Protein AF-0000000084935869 (afdb_homodimer)

Sequence (408 aa):
MQPVFFALMSRMQNVHRWGKSNPTRAENVAEHSFQVAMFAHCLGLIRNEVFTDAPKVDQNHLAVVAMFHDAAEVVTEDVNSGIKYGDPRMLELCREMESIASHMLIGTLPKNLQSHYAPLILHGEDKETARFVKAADLLSAYTKALVELRAGNKEFEGTERKVMAALQPYRDEMPEVEWFLTHLVPAFQMTIDDLVEAAFAQPQMQPVFFALMSRMQNVHRWGKSNPTRAENVAEHSFQVAMFAHCLGLIRNEVFTDAPKVDQNHLAVVAMFHDAAEVVTEDVNSGIKYGDPRMLELCREMESIASHMLIGTLPKNLQSHYAPLILHGEDKETARFVKAADLLSAYTKALVELRAGNKEFEGTERKVMAALQPYRDEMPEVEWFLTHLVPAFQMTIDDLVEAAFAQPQ

Nearest PDB structures (foldseek):
  2paq-assembly1_B  TM=9.629E-01  e=4.812E-14  Escherichia coli K-12
  2paq-assembly1_A  TM=9.561E-01  e=4.042E-13  Escherichia coli K-12
  2pau-assembly1_A  TM=9.543E-01  e=1.751E-12  Escherichia coli K-12
  2par-assembly1_B  TM=9.494E-01  e=2.557E-12  Escherichia coli K-12
  2par-assembly1_A  TM=9.602E-01  e=4.957E-12  Escherichia coli K-12

Radius of gyration: 20.55 Å; Cα contacts (8 Å, |Δi|>4): 570; chains: 2; bounding box: 58×53×54 Å

Secondary structure (DSSP, 8-state):
----HHHHHGGGGG-EE-TTS--SS-EEHHHHHHHHHHHHHHHHHHHHHT-TTSPP--HHHHHHHHHTTTTTHHHH-PPPHHHHTT-HHHHHHHHHHHHHHHHHHHHTS-HHHHHHHHHHHTT-S-HHHHHHHHHHHHHHHHHHHHHHHHTT-GGGHHHHHHHHHHHHHHHHH-HHHHHHHHHTGGGGGS-HHHHHHHHHSS--/----HHHHHGGGGG-EE-TTS--SS-EEHHHHHHHHHHHHHHHHHHHHHT-TTSPP--HHHHHHHHHTTTTTHHHH-PPPHHHHTT-HHHHHHHHHHHHHHHHHHHHTS-HHHHHHHHHHHTT-S-HHHHHHHHHHHHHHHHHHHHHHHHTT-GGGHHHHHHHHHHHHHHHHH-HHHHHHHHHTGGGGGS-HHHHHHHHHHS--

Solvent-accessible surface area (backbone atoms only — not comparable to full-atom values): 21095 Å² total; per-residue (Å²): 132,80,27,36,38,67,37,49,56,62,44,19,64,73,33,58,49,62,77,87,56,69,57,92,64,86,42,25,48,30,46,50,25,37,50,16,13,53,40,13,25,47,41,25,46,37,33,48,65,70,43,61,90,46,85,69,63,63,24,42,53,34,18,51,36,23,53,27,65,62,56,33,30,59,74,72,41,73,75,55,62,66,63,38,70,67,35,72,68,49,32,51,52,51,52,51,51,42,50,52,36,29,54,36,46,41,63,18,38,53,78,88,50,27,79,73,45,41,42,37,50,65,64,61,53,55,69,65,56,48,50,46,33,51,52,17,45,41,50,46,52,34,50,51,24,44,42,36,42,71,72,66,38,69,69,28,54,62,53,34,52,51,38,49,59,67,39,43,65,46,40,74,73,30,66,41,50,40,49,42,54,69,54,42,48,66,36,45,69,50,50,72,69,55,48,52,50,56,36,66,64,44,85,130,133,81,26,36,36,68,38,50,56,62,45,19,64,74,32,58,50,60,77,88,56,68,57,92,63,85,43,26,46,30,44,49,26,36,50,16,13,53,42,14,23,46,41,25,45,38,33,47,66,70,44,61,91,48,84,72,62,62,22,41,54,35,18,51,37,23,52,28,63,62,56,33,29,56,73,74,40,72,75,55,63,68,62,38,69,67,34,72,67,48,32,52,51,52,51,51,51,41,50,53,37,30,54,36,46,42,62,18,36,54,78,87,48,27,80,72,45,40,43,35,51,64,65,64,54,56,69,66,57,48,50,46,33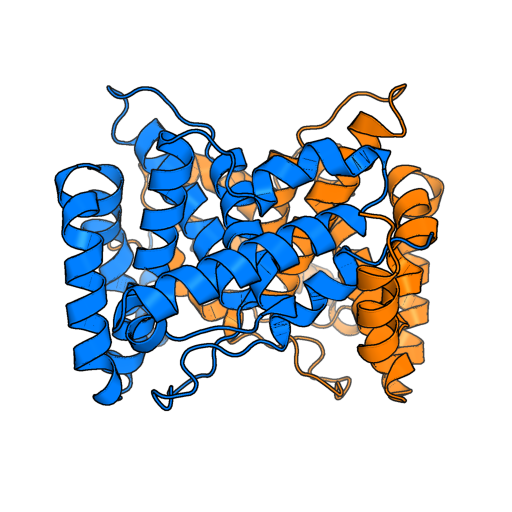,51,49,16,46,41,49,47,53,36,51,51,24,45,40,33,43,71,73,64,39,68,69,27,53,63,53,34,54,54,38,50,59,67,39,43,64,46,40,75,72,31,66,41,50,39,48,42,54,68,55,41,48,67,36,43,68,50,51,72,67,53,48,50,50,54,36,66,63,44,84,128

Structure (mmCIF, N/CA/C/O backbone):
data_AF-0000000084935869-model_v1
#
loop_
_entity.id
_entity.type
_entity.pdbx_description
1 polymer 'Metal dependent phosphohydrolase'
#
loop_
_atom_site.group_PDB
_atom_site.id
_atom_site.type_symbol
_atom_site.label_atom_id
_atom_site.label_alt_id
_atom_site.label_comp_id
_atom_site.label_asym_id
_atom_site.label_entity_id
_atom_site.label_seq_id
_atom_site.pdbx_PDB_ins_code
_atom_site.Cartn_x
_atom_site.Cartn_y
_atom_site.Cartn_z
_atom_site.occupancy
_atom_site.B_iso_or_equiv
_atom_site.auth_seq_id
_atom_site.auth_comp_id
_atom_site.auth_asym_id
_atom_site.auth_atom_id
_atom_site.pdbx_PDB_model_num
ATOM 1 N N . MET A 1 1 ? -15.07 -23.688 -3.428 1 61.09 1 MET A N 1
ATOM 2 C CA . MET A 1 1 ? -15.258 -22.469 -4.207 1 61.09 1 MET A CA 1
ATOM 3 C C . MET A 1 1 ? -13.938 -21.719 -4.387 1 61.09 1 MET A C 1
ATOM 5 O O . MET A 1 1 ? -13.055 -21.812 -3.535 1 61.09 1 MET A O 1
ATOM 9 N N . GLN A 1 2 ? -13.82 -21.094 -5.531 1 79.94 2 GLN A N 1
ATOM 10 C CA . GLN A 1 2 ? -12.562 -20.469 -5.91 1 79.94 2 GLN A CA 1
ATOM 11 C C . GLN A 1 2 ? -12.383 -19.125 -5.207 1 79.94 2 GLN A C 1
ATOM 13 O O . GLN A 1 2 ? -13.242 -18.234 -5.309 1 79.94 2 GLN A O 1
ATOM 18 N N . PRO A 1 3 ? -11.375 -19.062 -4.414 1 92.38 3 PRO A N 1
ATOM 19 C CA . PRO A 1 3 ? -11.102 -17.781 -3.773 1 92.38 3 PRO A CA 1
ATOM 20 C C . PRO A 1 3 ? -10.773 -16.672 -4.777 1 92.38 3 PRO A C 1
ATOM 22 O O . PRO A 1 3 ? -9.891 -16.859 -5.625 1 92.38 3 PRO A O 1
ATOM 25 N N . VAL A 1 4 ? -11.531 -15.555 -4.648 1 94.81 4 VAL A N 1
ATOM 26 C CA . VAL A 1 4 ? -11.336 -14.508 -5.648 1 94.81 4 VAL A CA 1
ATOM 27 C C . VAL A 1 4 ? -10.953 -13.203 -4.957 1 94.81 4 VAL A C 1
ATOM 29 O O . VAL A 1 4 ? -10.891 -12.148 -5.598 1 94.81 4 VAL A O 1
ATOM 32 N N . PHE A 1 5 ? -10.68 -13.18 -3.707 1 96.44 5 PHE A N 1
ATOM 33 C CA . PHE A 1 5 ? -10.469 -11.992 -2.895 1 96.44 5 PHE A CA 1
ATOM 34 C C . PHE A 1 5 ? -9.344 -11.141 -3.471 1 96.44 5 PHE A C 1
ATOM 36 O O . PHE A 1 5 ? -9.539 -9.953 -3.752 1 96.44 5 PHE A O 1
ATOM 43 N N . PHE A 1 6 ? -8.227 -11.664 -3.705 1 96.81 6 PHE A N 1
ATOM 44 C CA . PHE A 1 6 ? -7.055 -10.875 -4.074 1 96.81 6 PHE A CA 1
ATOM 45 C C . PHE A 1 6 ? -7.152 -10.398 -5.52 1 96.81 6 PHE A C 1
ATOM 47 O O . PHE A 1 6 ? -6.605 -9.352 -5.871 1 96.81 6 PHE A O 1
ATOM 54 N N . ALA A 1 7 ? -7.828 -11.141 -6.352 1 95.75 7 ALA A N 1
ATOM 55 C CA . ALA A 1 7 ? -8.133 -10.641 -7.691 1 95.75 7 ALA A CA 1
ATOM 56 C C . ALA A 1 7 ? -9.047 -9.422 -7.629 1 95.75 7 ALA A C 1
ATOM 58 O O . ALA A 1 7 ? -8.859 -8.453 -8.367 1 95.75 7 ALA A O 1
ATOM 59 N N . LEU A 1 8 ? -10.055 -9.492 -6.758 1 94.94 8 LEU A N 1
ATOM 60 C CA . LEU A 1 8 ? -10.93 -8.352 -6.555 1 94.94 8 LEU A CA 1
ATOM 61 C C . LEU A 1 8 ? -10.156 -7.156 -6.008 1 94.94 8 LEU A C 1
ATOM 63 O O . LEU A 1 8 ? -10.312 -6.031 -6.484 1 94.94 8 LEU A O 1
ATOM 67 N N . MET A 1 9 ? -9.266 -7.43 -5.023 1 96.25 9 MET A N 1
ATOM 68 C CA . MET A 1 9 ? -8.477 -6.355 -4.422 1 96.25 9 MET A CA 1
ATOM 69 C C . MET A 1 9 ? -7.582 -5.688 -5.461 1 96.25 9 MET A C 1
ATOM 71 O O . MET A 1 9 ? -7.336 -4.484 -5.387 1 96.25 9 MET A O 1
ATOM 75 N N . SER A 1 10 ? -7.129 -6.453 -6.406 1 95 10 SER A N 1
ATOM 76 C CA . SER A 1 10 ? -6.273 -5.895 -7.449 1 95 10 SER A CA 1
ATOM 77 C C . SER A 1 10 ? -7.02 -4.852 -8.273 1 95 10 SER A C 1
ATOM 79 O O . SER A 1 10 ? -6.398 -4.016 -8.938 1 95 10 SER A O 1
ATOM 81 N N . ARG A 1 11 ? -8.328 -4.84 -8.195 1 94.31 11 ARG A N 1
ATOM 82 C CA . ARG A 1 11 ? -9.141 -3.902 -8.969 1 94.31 11 ARG A CA 1
ATOM 83 C C . ARG A 1 11 ? -9.273 -2.568 -8.25 1 94.31 11 ARG A C 1
ATOM 85 O O . ARG A 1 11 ? -9.789 -1.601 -8.805 1 94.31 11 ARG A O 1
ATOM 92 N N . MET A 1 12 ? -8.711 -2.465 -7.047 1 95.19 12 MET A N 1
ATOM 93 C CA . MET A 1 12 ? -8.68 -1.186 -6.344 1 95.19 12 MET A CA 1
ATOM 94 C C . MET A 1 12 ? -7.984 -0.122 -7.188 1 95.19 12 MET A C 1
ATOM 96 O O . MET A 1 12 ? -8.297 1.064 -7.082 1 95.19 12 MET A O 1
ATOM 100 N N . GLN A 1 13 ? -7.098 -0.525 -8.055 1 95 13 GLN A N 1
ATOM 101 C CA . GLN A 1 13 ? -6.367 0.385 -8.93 1 95 13 GLN A CA 1
ATOM 102 C C . GLN A 1 13 ? -7.289 1.009 -9.969 1 95 13 GLN A C 1
ATOM 104 O O . GLN A 1 13 ? -6.945 2.018 -10.586 1 95 13 GLN A O 1
ATOM 109 N N . ASN A 1 14 ? -8.484 0.483 -10.156 1 93.88 14 ASN A N 1
ATOM 110 C CA . ASN A 1 14 ? -9.438 0.984 -11.141 1 93.88 14 ASN A CA 1
ATOM 111 C C . ASN A 1 14 ? -10.5 1.864 -10.492 1 93.88 14 ASN A C 1
ATOM 113 O O . ASN A 1 14 ? -11.344 2.443 -11.18 1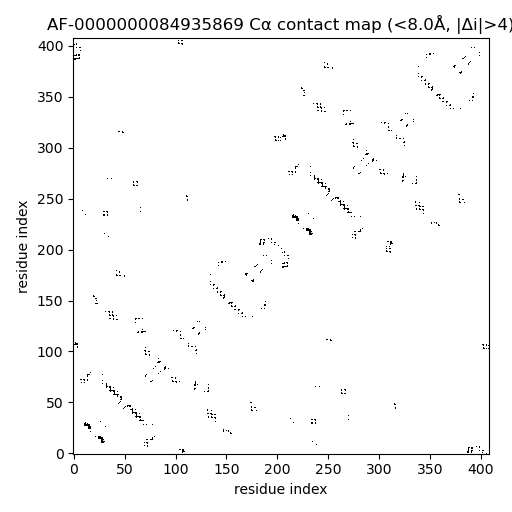 93.88 14 ASN A O 1
ATOM 117 N N . VAL A 1 15 ? -10.492 1.938 -9.156 1 94.81 15 VAL A N 1
ATOM 118 C CA . VAL A 1 15 ? -11.438 2.777 -8.43 1 94.81 15 VAL A CA 1
ATOM 119 C C . VAL A 1 15 ? -10.836 4.168 -8.219 1 94.81 15 VAL A C 1
ATOM 121 O O . VAL A 1 15 ? -10.055 4.379 -7.289 1 94.81 15 VAL A O 1
ATOM 124 N N . HIS A 1 16 ? -11.32 5.121 -9 1 93.81 16 HIS A N 1
ATOM 125 C CA . HIS A 1 16 ? -10.75 6.461 -8.984 1 93.81 16 HIS A CA 1
ATOM 126 C C . HIS A 1 16 ? -11.367 7.312 -7.883 1 93.81 16 HIS A C 1
ATOM 128 O O . HIS A 1 16 ? -12.562 7.199 -7.602 1 93.81 16 HIS A O 1
ATOM 134 N N . ARG A 1 17 ? -10.578 8.117 -7.273 1 94 17 ARG A N 1
ATOM 135 C CA . ARG A 1 17 ? -10.984 9.055 -6.227 1 94 17 ARG A CA 1
ATOM 136 C C . ARG A 1 17 ? -11.031 10.484 -6.754 1 94 17 ARG A C 1
ATOM 138 O O . ARG A 1 17 ? -10.375 10.805 -7.746 1 94 17 ARG A O 1
ATOM 145 N N . TRP A 1 18 ? -11.828 11.312 -6.141 1 91.38 18 TRP A N 1
ATOM 146 C CA . TRP A 1 18 ? -11.914 12.742 -6.41 1 91.38 18 TRP A CA 1
ATOM 147 C C . TRP A 1 18 ? -12.531 13 -7.781 1 91.38 18 TRP A C 1
ATOM 149 O O . TRP A 1 18 ? -12.18 13.977 -8.453 1 91.38 18 TRP A O 1
ATOM 159 N N . GLY A 1 19 ? -13.289 12.141 -8.367 1 83.88 19 GLY A N 1
ATOM 160 C CA . GLY A 1 19 ? -13.828 12.25 -9.719 1 83.88 19 GLY A CA 1
ATOM 161 C C . GLY A 1 19 ? -14.617 13.523 -9.938 1 83.88 19 GLY A C 1
ATOM 162 O O . GLY A 1 19 ? -14.68 14.031 -11.062 1 83.88 19 GLY A O 1
ATOM 163 N N . LYS A 1 20 ? -15.117 14.086 -8.961 1 82.38 20 LYS A N 1
ATOM 164 C CA . LYS A 1 20 ? -15.969 15.266 -9.125 1 82.38 20 LYS A CA 1
ATOM 165 C C . LYS A 1 20 ? -15.164 16.547 -8.961 1 82.38 20 LYS A C 1
ATOM 167 O O . LYS A 1 20 ? -15.672 17.641 -9.219 1 82.38 20 LYS A O 1
ATOM 172 N N . SER A 1 21 ? -13.922 16.516 -8.57 1 87.94 21 SER A N 1
ATOM 173 C CA . SER A 1 21 ? -13.125 17.688 -8.258 1 87.94 21 SER A CA 1
ATOM 174 C C . SER A 1 21 ? -12.125 17.984 -9.375 1 87.94 21 SER A C 1
ATOM 176 O O . SER A 1 21 ? -11.297 18.891 -9.242 1 87.94 21 SER A O 1
ATOM 178 N N . ASN A 1 22 ? -12.102 17.234 -10.438 1 88.5 22 ASN A N 1
ATOM 179 C CA . ASN A 1 22 ? -11.188 17.422 -11.555 1 88.5 22 ASN A CA 1
ATOM 180 C C . ASN A 1 22 ? -9.742 17.531 -11.094 1 88.5 22 ASN A C 1
ATOM 182 O O . ASN A 1 22 ? -9.078 18.547 -11.312 1 88.5 22 ASN A O 1
ATOM 186 N N . PRO A 1 23 ? -9.242 16.531 -10.523 1 93.19 23 PRO A N 1
ATOM 187 C CA . PRO A 1 23 ? -7.867 16.594 -10.023 1 93.19 23 PRO A CA 1
ATOM 188 C C . PRO A 1 23 ? -6.84 16.75 -11.141 1 93.19 23 PRO A C 1
ATOM 190 O O . PRO A 1 23 ? -7.07 16.297 -12.266 1 93.19 23 PRO A O 1
ATOM 193 N N . THR A 1 24 ? -5.773 17.484 -10.875 1 93.12 24 THR A N 1
ATOM 194 C CA . THR A 1 24 ? -4.672 17.609 -11.82 1 93.12 24 THR A CA 1
ATOM 195 C C . THR A 1 24 ? -4.023 16.266 -12.094 1 93.12 24 THR A C 1
ATOM 197 O O . THR A 1 24 ? -3.58 15.984 -13.211 1 93.12 24 THR A O 1
ATOM 200 N N . ARG A 1 25 ? -3.959 15.445 -11.07 1 90.56 25 ARG A N 1
ATOM 201 C CA . ARG A 1 25 ? -3.527 14.055 -11.195 1 90.56 25 ARG A CA 1
ATOM 202 C C . ARG A 1 25 ? -4.555 13.109 -10.586 1 90.56 25 ARG A C 1
ATOM 204 O O . ARG A 1 25 ? -4.961 13.273 -9.438 1 90.56 25 ARG A O 1
ATOM 211 N N . ALA A 1 26 ? -4.859 12.133 -11.375 1 92.12 26 ALA A N 1
ATOM 212 C CA . ALA A 1 26 ? -5.82 11.141 -10.891 1 92.12 26 ALA A CA 1
ATOM 213 C C . ALA A 1 26 ? -5.23 10.32 -9.75 1 92.12 26 ALA A C 1
ATOM 215 O O . ALA A 1 26 ? -4.016 10.125 -9.68 1 92.12 26 ALA A O 1
ATOM 216 N N . GLU A 1 27 ? -6.035 9.969 -8.828 1 95.94 27 GLU A N 1
ATOM 217 C CA . GLU A 1 27 ? -5.711 9.07 -7.727 1 95.94 27 GLU A CA 1
ATOM 218 C C . GLU A 1 27 ? -6.711 7.922 -7.641 1 95.94 27 GLU A C 1
ATOM 220 O O . GLU A 1 27 ? -7.91 8.117 -7.844 1 95.94 27 GLU A O 1
ATOM 225 N N . ASN A 1 28 ? -6.199 6.711 -7.41 1 96.75 28 ASN A N 1
ATOM 226 C CA . ASN A 1 28 ? -7.102 5.582 -7.203 1 96.75 28 ASN A CA 1
ATOM 227 C C . ASN A 1 28 ? -6.988 5.027 -5.789 1 96.75 28 ASN A C 1
ATOM 229 O O . ASN A 1 28 ? -6.16 5.484 -5 1 96.75 28 ASN A O 1
ATOM 233 N N . VAL A 1 29 ? -7.859 4.105 -5.461 1 97.19 29 VAL A N 1
ATOM 234 C CA . VAL A 1 29 ? -8 3.613 -4.094 1 97.19 29 VAL A CA 1
ATOM 235 C C . VAL A 1 29 ? -6.754 2.824 -3.699 1 97.19 29 VAL A C 1
ATOM 237 O O . VAL A 1 29 ? -6.348 2.832 -2.533 1 97.19 29 VAL A O 1
ATOM 240 N N . ALA A 1 30 ? -6.086 2.143 -4.633 1 97.75 30 ALA A N 1
ATOM 241 C CA . ALA A 1 30 ? -4.855 1.424 -4.312 1 97.75 30 ALA A CA 1
ATOM 242 C C . ALA A 1 30 ? -3.754 2.387 -3.885 1 97.75 30 ALA A C 1
ATOM 244 O O . ALA A 1 30 ? -3.092 2.17 -2.867 1 97.75 30 ALA A O 1
ATOM 245 N N . GLU A 1 31 ? -3.555 3.484 -4.66 1 97.88 31 GLU A N 1
ATOM 246 C CA . GLU A 1 31 ? -2.578 4.52 -4.332 1 97.88 31 GLU A CA 1
ATOM 247 C C . GLU A 1 31 ? -2.885 5.16 -2.982 1 97.88 31 GLU A C 1
ATOM 249 O O . GLU A 1 31 ? -1.986 5.34 -2.158 1 97.88 31 GLU A O 1
ATOM 254 N N . HIS A 1 32 ? -4.117 5.469 -2.809 1 97.94 32 HIS A N 1
ATOM 255 C CA . HIS A 1 32 ? -4.562 6.082 -1.563 1 97.94 32 HIS A CA 1
ATOM 256 C C . HIS A 1 32 ? -4.305 5.16 -0.374 1 97.94 32 HIS A C 1
ATOM 258 O O . HIS A 1 32 ? -3.746 5.59 0.638 1 97.94 32 HIS A O 1
ATOM 264 N N . SER A 1 33 ? -4.719 3.916 -0.514 1 98.44 33 SER A N 1
ATOM 265 C CA . SER A 1 33 ? -4.562 2.955 0.574 1 98.44 33 SER A CA 1
ATOM 266 C C . SER A 1 33 ? -3.09 2.725 0.897 1 98.44 33 SER A C 1
ATOM 268 O O . SER A 1 33 ? -2.73 2.514 2.057 1 98.44 33 SER A O 1
ATOM 270 N N . PHE A 1 34 ? -2.273 2.748 -0.135 1 98.69 34 PHE A N 1
ATOM 271 C CA . PHE A 1 34 ? -0.833 2.633 0.068 1 98.69 34 PHE A CA 1
ATOM 272 C C . PHE A 1 34 ? -0.312 3.789 0.914 1 98.69 34 PHE A C 1
ATOM 274 O O . PHE A 1 34 ? 0.416 3.574 1.886 1 98.69 34 PHE A O 1
ATOM 281 N N . GLN A 1 35 ? -0.671 4.98 0.572 1 98.62 35 GLN A N 1
ATOM 282 C CA . GLN A 1 35 ? -0.228 6.16 1.304 1 98.62 35 GLN A CA 1
ATOM 283 C C . GLN A 1 35 ? -0.763 6.156 2.732 1 98.62 35 GLN A C 1
ATOM 285 O O . GLN A 1 35 ? -0.038 6.484 3.674 1 98.62 35 GLN A O 1
ATOM 290 N N . VAL A 1 36 ? -2.037 5.738 2.895 1 98.75 36 VAL A N 1
ATOM 291 C CA . VAL A 1 36 ? -2.631 5.676 4.227 1 98.75 36 VAL A CA 1
ATOM 292 C C . VAL A 1 36 ? -1.87 4.668 5.086 1 98.75 36 VAL A C 1
ATOM 294 O O . VAL A 1 36 ? -1.622 4.914 6.266 1 98.75 36 VAL A O 1
ATOM 297 N N . ALA A 1 37 ? -1.536 3.549 4.484 1 98.81 37 ALA A N 1
ATOM 298 C CA . ALA A 1 37 ? -0.763 2.543 5.207 1 98.81 37 ALA A CA 1
ATOM 299 C C . ALA A 1 37 ? 0.579 3.107 5.664 1 98.81 37 ALA A C 1
ATOM 301 O O . ALA A 1 37 ? 0.987 2.904 6.812 1 98.81 37 ALA A O 1
ATOM 302 N N . MET A 1 38 ? 1.283 3.869 4.832 1 98.56 38 MET A N 1
ATOM 303 C CA . MET A 1 38 ? 2.562 4.48 5.176 1 98.56 38 MET A CA 1
ATOM 304 C C . MET A 1 38 ? 2.395 5.496 6.301 1 98.56 38 MET A C 1
ATOM 306 O O . MET A 1 38 ? 3.189 5.523 7.242 1 98.56 38 MET A O 1
ATOM 310 N N . PHE A 1 39 ? 1.349 6.32 6.227 1 98.81 39 PHE A N 1
ATOM 311 C CA . PHE A 1 39 ? 1.108 7.348 7.23 1 98.81 39 PHE A CA 1
ATOM 312 C C . PHE A 1 39 ? 0.743 6.719 8.57 1 98.81 39 PHE A C 1
ATOM 314 O O . PHE A 1 39 ? 1.196 7.18 9.625 1 98.81 39 PHE A O 1
ATOM 321 N N . ALA A 1 40 ? -0.087 5.66 8.508 1 98.81 40 ALA A N 1
ATOM 322 C CA . ALA A 1 40 ? -0.464 4.98 9.75 1 98.81 40 ALA A CA 1
ATOM 323 C C . ALA A 1 40 ? 0.758 4.383 10.438 1 98.81 40 ALA A C 1
ATOM 325 O O . ALA A 1 40 ? 0.904 4.488 11.656 1 98.81 40 ALA A O 1
ATOM 326 N N . HIS A 1 41 ? 1.59 3.738 9.648 1 98.81 41 HIS A N 1
ATOM 327 C CA . HIS A 1 41 ? 2.838 3.203 10.18 1 98.81 41 HIS A CA 1
ATOM 328 C C . HIS A 1 41 ? 3.674 4.297 10.828 1 98.81 41 HIS A C 1
ATOM 330 O O . HIS A 1 41 ? 4.18 4.121 11.938 1 98.81 41 HIS A O 1
ATOM 336 N N . CYS A 1 42 ? 3.82 5.402 10.172 1 98.62 42 CYS A N 1
ATOM 337 C CA . CYS A 1 42 ? 4.629 6.516 10.656 1 98.62 42 CYS A CA 1
ATOM 338 C C . CYS A 1 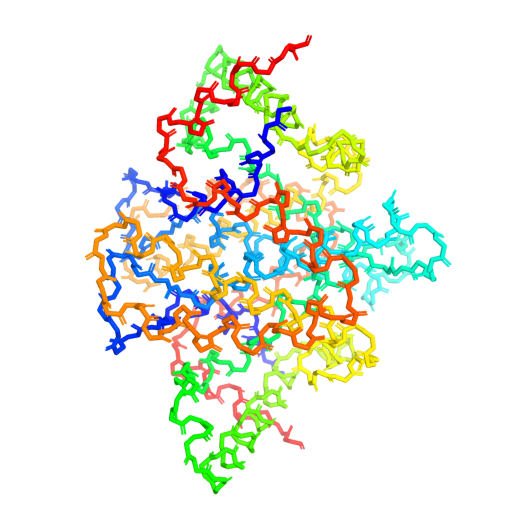42 ? 4.051 7.09 11.945 1 98.62 42 CYS A C 1
ATOM 340 O O . CYS A 1 42 ? 4.789 7.367 12.891 1 98.62 42 CYS A O 1
ATOM 342 N N . LEU A 1 43 ? 2.725 7.309 11.953 1 98.69 43 LEU A N 1
ATOM 343 C CA . LEU A 1 43 ? 2.084 7.797 13.164 1 98.69 43 LEU A CA 1
ATOM 344 C C . LEU A 1 43 ? 2.373 6.871 14.344 1 98.69 43 LEU A C 1
ATOM 346 O O . LEU A 1 43 ? 2.627 7.336 15.453 1 98.69 43 LEU A O 1
ATOM 350 N N . GLY A 1 44 ? 2.266 5.582 14.062 1 98.5 44 GLY A N 1
ATOM 351 C CA . GLY A 1 44 ? 2.621 4.621 15.102 1 98.5 44 GLY A CA 1
ATOM 352 C C . GLY A 1 44 ? 4.047 4.777 15.594 1 98.5 44 GLY A C 1
ATOM 353 O O . GLY A 1 44 ? 4.297 4.73 16.797 1 98.5 44 GLY A O 1
ATOM 354 N N . LEU A 1 45 ? 4.988 4.949 14.695 1 98.19 45 LEU A N 1
ATOM 355 C CA . LEU A 1 45 ? 6.391 5.121 15.07 1 98.19 45 LEU A CA 1
ATOM 356 C C . LEU A 1 45 ? 6.586 6.414 15.859 1 98.19 45 LEU A C 1
ATOM 358 O O . LEU A 1 45 ? 7.387 6.453 16.797 1 98.19 45 LEU A O 1
ATOM 362 N N . ILE A 1 46 ? 5.922 7.484 15.43 1 98.06 46 ILE A N 1
ATOM 363 C CA . ILE A 1 46 ? 5.992 8.75 16.156 1 98.06 46 ILE A CA 1
ATOM 364 C C . ILE A 1 46 ? 5.52 8.547 17.594 1 98.06 46 ILE A C 1
ATOM 366 O O . ILE A 1 46 ? 6.172 9 18.531 1 98.06 46 ILE A O 1
ATOM 370 N N . ARG A 1 47 ? 4.375 7.824 17.734 1 97.81 47 ARG A N 1
ATOM 371 C CA . ARG A 1 47 ? 3.891 7.457 19.062 1 97.81 47 ARG A CA 1
ATOM 372 C C . ARG A 1 47 ? 4.973 6.738 19.859 1 97.81 47 ARG A C 1
ATOM 374 O O . ARG A 1 47 ? 5.242 7.09 21.016 1 97.81 47 ARG A O 1
ATOM 381 N N . ASN A 1 48 ? 5.641 5.812 19.297 1 97.56 48 ASN A N 1
ATOM 382 C CA . ASN A 1 48 ? 6.551 4.898 19.969 1 97.56 48 ASN A CA 1
ATOM 383 C C . ASN A 1 48 ? 7.898 5.559 20.266 1 97.56 48 ASN A C 1
ATOM 385 O O . ASN A 1 48 ? 8.555 5.234 21.25 1 97.56 48 ASN A O 1
ATOM 389 N N . GLU A 1 49 ? 8.281 6.516 19.391 1 96.75 49 GLU A N 1
ATOM 390 C CA . GLU A 1 49 ? 9.672 6.969 19.453 1 96.75 49 GLU A CA 1
ATOM 391 C C . GLU A 1 49 ? 9.758 8.438 19.844 1 96.75 49 GLU A C 1
ATOM 393 O O . GLU A 1 49 ? 10.812 8.914 20.266 1 96.75 49 GLU A O 1
ATOM 398 N N . VAL A 1 50 ? 8.719 9.195 19.656 1 96.06 50 VAL A N 1
ATOM 399 C CA . VAL A 1 50 ? 8.734 10.617 20 1 96.06 50 VAL A CA 1
ATOM 400 C C . VAL A 1 50 ? 7.953 10.844 21.297 1 96.06 50 VAL A C 1
ATOM 402 O O . VAL A 1 50 ? 8.406 11.57 22.172 1 96.06 50 VAL A O 1
ATOM 405 N N . PHE A 1 51 ? 6.801 10.234 21.391 1 96.38 51 PHE A N 1
ATOM 406 C CA . PHE A 1 51 ? 5.961 10.398 22.578 1 96.38 51 PHE A CA 1
ATOM 407 C C . PHE A 1 51 ? 5.992 9.148 23.453 1 96.38 51 PHE A C 1
ATOM 409 O O . PHE A 1 51 ? 4.953 8.539 23.703 1 96.38 51 PHE A O 1
ATOM 416 N N . THR A 1 52 ? 7.133 8.906 24.016 1 91.88 52 THR A N 1
ATOM 417 C CA . THR A 1 52 ? 7.465 7.637 24.641 1 91.88 52 THR A CA 1
ATOM 418 C C . THR A 1 52 ? 6.73 7.48 25.969 1 91.88 52 THR A C 1
ATOM 420 O O . THR A 1 52 ? 6.68 6.387 26.531 1 91.88 52 THR A O 1
ATOM 423 N N . ASP A 1 53 ? 6.09 8.508 26.453 1 94.06 53 ASP A N 1
ATOM 424 C CA . ASP A 1 53 ? 5.355 8.438 27.719 1 94.06 53 ASP A CA 1
ATOM 425 C C . ASP A 1 53 ? 3.979 7.805 27.516 1 94.06 53 ASP A C 1
ATOM 427 O O . ASP A 1 53 ? 3.311 7.438 28.484 1 94.06 53 ASP A O 1
ATOM 431 N N . ALA A 1 54 ? 3.531 7.656 26.344 1 93.19 54 ALA A N 1
ATOM 432 C CA . ALA A 1 54 ? 2.254 7.031 26.016 1 93.19 54 ALA A CA 1
ATOM 433 C C . ALA A 1 54 ? 2.434 5.555 25.688 1 93.19 54 ALA A C 1
ATOM 435 O O . ALA A 1 54 ? 3.525 5.125 25.297 1 93.19 54 ALA A O 1
ATOM 436 N N . PRO A 1 55 ? 1.411 4.773 25.938 1 95.44 55 PRO A N 1
ATOM 437 C CA . PRO A 1 55 ? 1.534 3.352 25.609 1 95.44 55 PRO A CA 1
ATOM 438 C C . PRO A 1 55 ? 1.931 3.111 24.156 1 95.44 55 PRO A C 1
ATOM 440 O O . PRO A 1 55 ? 1.419 3.781 23.25 1 95.44 55 PRO A O 1
ATOM 443 N N . LYS A 1 56 ? 2.807 2.205 23.984 1 97.19 56 LYS A N 1
ATOM 444 C CA . LYS A 1 56 ? 3.27 1.874 22.641 1 97.19 56 LYS A CA 1
ATOM 445 C C . LYS A 1 56 ? 2.152 1.241 21.812 1 97.19 56 LYS A C 1
ATOM 447 O O . LYS A 1 56 ? 1.2 0.688 22.359 1 97.19 56 LYS A O 1
ATOM 452 N N . VAL A 1 57 ? 2.25 1.358 20.5 1 97.38 57 VAL A N 1
ATOM 453 C CA . VAL A 1 57 ? 1.336 0.721 19.547 1 97.38 57 VAL A CA 1
ATOM 454 C C . VAL A 1 57 ? 2.125 -0.142 18.562 1 97.38 57 VAL A C 1
ATOM 456 O O . VAL A 1 57 ? 3.35 -0.037 18.484 1 97.38 57 VAL A O 1
ATOM 459 N N . ASP A 1 58 ? 1.451 -1.1 17.969 1 97.69 58 ASP A N 1
ATOM 460 C CA . ASP A 1 58 ? 2.053 -1.895 16.906 1 97.69 58 ASP A CA 1
ATOM 461 C C . ASP A 1 58 ? 1.935 -1.186 15.562 1 97.69 58 ASP A C 1
ATOM 463 O O . ASP A 1 58 ? 0.93 -1.332 14.859 1 97.69 58 ASP A O 1
ATOM 467 N N . GLN A 1 59 ? 3.008 -0.504 15.172 1 98.12 59 GLN A N 1
ATOM 468 C CA . GLN A 1 59 ? 2.984 0.308 13.961 1 98.12 59 GLN A CA 1
ATOM 469 C C . GLN A 1 59 ? 2.795 -0.56 12.719 1 98.12 59 GLN A C 1
ATOM 471 O O . GLN A 1 59 ? 2.225 -0.112 11.719 1 98.12 59 GLN A O 1
ATOM 476 N N . ASN A 1 60 ? 3.318 -1.785 12.734 1 98.38 60 ASN A N 1
ATOM 477 C CA . ASN A 1 60 ? 3.123 -2.682 11.602 1 98.38 60 ASN A CA 1
ATOM 478 C C . ASN A 1 60 ? 1.659 -3.088 11.453 1 98.38 60 ASN A C 1
ATOM 480 O O . ASN A 1 60 ? 1.139 -3.156 10.336 1 98.38 60 ASN A O 1
ATOM 484 N N . HIS A 1 61 ? 1.038 -3.346 12.562 1 98 61 HIS A N 1
ATOM 485 C CA . HIS A 1 61 ? -0.385 -3.666 12.539 1 98 61 HIS A CA 1
ATOM 486 C C . HIS A 1 61 ? -1.208 -2.484 12.039 1 98 61 HIS A C 1
ATOM 488 O O . HIS A 1 61 ? -2.146 -2.666 11.258 1 98 61 HIS A O 1
ATOM 494 N N . LEU A 1 62 ? -0.859 -1.301 12.477 1 98.38 62 LEU A N 1
ATOM 495 C CA . LEU A 1 62 ? -1.544 -0.103 12 1 98.38 62 LEU A CA 1
ATOM 496 C C . LEU A 1 62 ? -1.481 -0.01 10.484 1 98.38 62 LEU A C 1
ATOM 498 O O . LEU A 1 62 ? -2.484 0.294 9.836 1 98.38 62 LEU A O 1
ATOM 502 N N . ALA A 1 63 ? -0.308 -0.286 9.93 1 98.69 63 ALA A N 1
ATOM 503 C CA . ALA A 1 63 ? -0.124 -0.236 8.477 1 98.69 63 ALA A CA 1
ATOM 504 C C . ALA A 1 63 ? -1.022 -1.25 7.777 1 98.69 63 ALA A C 1
ATOM 506 O O . ALA A 1 63 ? -1.655 -0.934 6.766 1 98.69 63 ALA A O 1
ATOM 507 N N . VAL A 1 64 ? -1.095 -2.438 8.305 1 98.56 64 VAL A N 1
ATOM 508 C CA . VAL A 1 64 ? -1.853 -3.51 7.668 1 98.56 64 VAL A CA 1
ATOM 509 C C . VAL A 1 64 ? -3.346 -3.201 7.746 1 98.56 64 VAL A C 1
ATOM 511 O O . VAL A 1 64 ? -4.078 -3.395 6.77 1 98.56 64 VAL A O 1
ATOM 514 N N . VAL A 1 65 ? -3.809 -2.732 8.898 1 98.19 65 VAL A N 1
ATOM 515 C CA . VAL A 1 65 ? -5.211 -2.344 9 1 98.19 65 VAL A CA 1
ATOM 516 C C . VAL A 1 65 ? -5.523 -1.254 7.98 1 98.19 65 VAL A C 1
ATOM 518 O O . VAL A 1 65 ? -6.559 -1.303 7.309 1 98.19 65 VAL A O 1
ATOM 521 N N . ALA A 1 66 ? -4.617 -0.327 7.848 1 98.38 66 ALA A N 1
ATOM 522 C CA . ALA A 1 66 ? -4.801 0.785 6.918 1 98.38 66 ALA A CA 1
ATOM 523 C C . ALA A 1 66 ? -4.836 0.294 5.477 1 98.38 66 ALA A C 1
ATOM 525 O O . ALA A 1 66 ? -5.555 0.85 4.641 1 98.38 66 ALA A O 1
ATOM 526 N N . MET A 1 67 ? -4.094 -0.714 5.137 1 98.12 67 MET A N 1
ATOM 527 C CA . MET A 1 67 ? -4.062 -1.285 3.793 1 98.12 67 MET A CA 1
ATOM 528 C C . MET A 1 67 ? -5.457 -1.735 3.361 1 98.12 67 MET A C 1
ATOM 530 O O . MET A 1 67 ? -5.793 -1.677 2.178 1 98.12 67 MET A O 1
ATOM 534 N N . PHE A 1 68 ? -6.25 -2.168 4.312 1 97.75 68 PHE A N 1
ATOM 535 C CA . PHE A 1 68 ? -7.52 -2.789 3.961 1 97.75 68 PHE A CA 1
ATOM 536 C C . PHE A 1 68 ? -8.688 -1.882 4.332 1 97.75 68 PHE A C 1
ATOM 538 O O . PHE A 1 68 ? -9.852 -2.279 4.223 1 97.75 68 PHE A O 1
ATOM 545 N N . HIS A 1 69 ? -8.461 -0.649 4.758 1 96.19 69 HIS A N 1
ATOM 546 C CA . HIS A 1 69 ? -9.5 0.188 5.344 1 96.19 69 HIS A CA 1
ATOM 547 C C . HIS A 1 69 ? -10.578 0.528 4.316 1 96.19 69 HIS A C 1
ATOM 549 O O . HIS A 1 69 ? -11.742 0.723 4.676 1 96.19 69 HIS A O 1
ATOM 555 N N . ASP A 1 70 ? -10.258 0.528 3.092 1 95.12 70 ASP A N 1
ATOM 556 C CA . ASP A 1 70 ? -11.195 0.879 2.025 1 95.12 70 ASP A CA 1
ATOM 557 C C . ASP A 1 70 ? -11.43 -0.304 1.09 1 95.12 70 ASP A C 1
ATOM 559 O O . ASP A 1 70 ? -11.828 -0.121 -0.062 1 95.12 70 ASP A O 1
ATOM 563 N N . ALA A 1 71 ? -11.164 -1.507 1.521 1 95.88 71 ALA A N 1
ATOM 564 C CA . ALA A 1 71 ? -11.281 -2.709 0.699 1 95.88 71 ALA A CA 1
ATOM 565 C C . ALA A 1 71 ? -12.672 -2.818 0.079 1 95.88 71 ALA A C 1
ATOM 567 O O . ALA A 1 71 ? -12.812 -3.207 -1.084 1 95.88 71 ALA A O 1
ATOM 568 N N . ALA A 1 72 ? -13.68 -2.406 0.806 1 93.56 72 ALA A N 1
ATOM 569 C CA . ALA A 1 72 ? -15.055 -2.553 0.353 1 93.56 72 ALA A CA 1
ATOM 570 C C . ALA A 1 72 ? -15.32 -1.694 -0.881 1 93.56 72 ALA A C 1
ATOM 572 O O . ALA A 1 72 ? -16.266 -1.96 -1.639 1 93.56 72 ALA A O 1
ATOM 573 N N . GLU A 1 73 ? -14.492 -0.727 -1.143 1 93.75 73 GLU A N 1
ATOM 574 C CA . GLU A 1 73 ? -14.719 0.224 -2.227 1 93.75 73 GLU A CA 1
ATOM 575 C C . GLU A 1 73 ? -14.516 -0.435 -3.59 1 93.75 73 GLU A C 1
ATOM 577 O O . GLU A 1 73 ? -14.969 0.088 -4.609 1 93.75 73 GLU A O 1
ATOM 582 N N . VAL A 1 74 ? -13.844 -1.535 -3.6 1 92.44 74 VAL A N 1
ATOM 583 C CA . VAL A 1 74 ? -13.68 -2.25 -4.859 1 92.44 74 VAL A CA 1
ATOM 584 C C . VAL A 1 74 ? -15.047 -2.689 -5.383 1 92.44 74 VAL A C 1
ATOM 586 O O . VAL A 1 74 ? -15.242 -2.826 -6.594 1 92.44 74 VAL A O 1
ATOM 589 N N . VAL A 1 75 ? -15.961 -2.842 -4.465 1 88.5 75 VAL A N 1
ATOM 590 C CA . VAL A 1 75 ? -17.312 -3.273 -4.812 1 88.5 75 VAL A CA 1
ATOM 591 C C . VAL A 1 75 ? -18.25 -2.066 -4.871 1 88.5 75 VAL A C 1
ATOM 593 O O . VAL A 1 75 ? -19 -1.898 -5.836 1 88.5 75 VAL A O 1
ATOM 596 N N . THR A 1 76 ? -18.156 -1.142 -3.893 1 88.44 76 THR A N 1
ATOM 597 C CA . THR A 1 76 ? -19.109 -0.054 -3.734 1 88.44 76 THR A CA 1
ATOM 598 C C . THR A 1 76 ? -18.672 1.173 -4.527 1 88.44 76 THR A C 1
ATOM 600 O O . THR A 1 76 ? -19.438 2.129 -4.672 1 88.44 76 THR A O 1
ATOM 603 N N . GLU A 1 77 ? -17.469 1.114 -5.051 1 86.69 77 GLU A N 1
ATOM 604 C CA . GLU A 1 77 ? -16.844 2.314 -5.617 1 86.69 77 GLU A CA 1
ATOM 605 C C . GLU A 1 77 ? -16.625 3.375 -4.539 1 86.69 77 GLU A C 1
ATOM 607 O O . GLU A 1 77 ? -16.984 3.178 -3.381 1 86.69 77 GLU A O 1
ATOM 612 N N . ASP A 1 78 ? -15.953 4.363 -4.91 1 85.69 78 ASP A N 1
ATOM 613 C CA . ASP A 1 78 ? -15.672 5.445 -3.969 1 85.69 78 ASP A CA 1
ATOM 614 C C . ASP A 1 78 ? -16.797 6.469 -3.957 1 85.69 78 ASP A C 1
ATOM 616 O O . ASP A 1 78 ? -17.234 6.93 -5.012 1 85.69 78 ASP A O 1
ATOM 620 N N . VAL A 1 79 ? -17.344 6.711 -2.787 1 81.81 79 VAL A N 1
ATOM 621 C CA . VAL A 1 79 ? -18.375 7.727 -2.631 1 81.81 79 VAL A CA 1
ATOM 622 C C . VAL A 1 79 ? -17.781 8.984 -2.01 1 81.81 79 VAL A C 1
ATOM 624 O O . VAL A 1 79 ? -17.125 8.922 -0.968 1 81.81 79 VAL A O 1
ATOM 627 N N . ASN A 1 80 ? -18.094 10.055 -2.551 1 80.81 80 ASN A N 1
ATOM 628 C CA . ASN A 1 80 ? -17.609 11.344 -2.074 1 80.81 80 ASN A CA 1
ATOM 629 C C . ASN A 1 80 ? -18.125 11.656 -0.673 1 80.81 80 ASN A C 1
ATOM 631 O O . ASN A 1 80 ? -19.297 11.445 -0.377 1 80.81 80 ASN A O 1
ATOM 635 N N . SER A 1 81 ? -17.203 12.172 0.135 1 78.88 81 SER A N 1
ATOM 636 C CA . SER A 1 81 ? -17.547 12.453 1.525 1 78.88 81 SER A CA 1
ATOM 637 C C . SER A 1 81 ? -18.672 13.477 1.623 1 78.88 81 SER A C 1
ATOM 639 O O . SER A 1 81 ? -19.5 13.406 2.527 1 78.88 81 SER A O 1
ATOM 641 N N . GLY A 1 82 ? -18.688 14.469 0.818 1 77.31 82 GLY A N 1
ATOM 642 C CA . GLY A 1 82 ? -19.766 15.453 0.833 1 77.31 82 GLY A CA 1
ATOM 643 C C . GLY A 1 82 ? -21.125 14.852 0.614 1 77.31 82 GLY A C 1
ATOM 644 O O . GLY A 1 82 ? -22.109 15.273 1.23 1 77.31 82 GLY A O 1
ATOM 645 N N . ILE A 1 83 ? -21.172 13.914 -0.261 1 76.81 83 ILE A N 1
ATOM 646 C CA . ILE A 1 83 ? -22.406 13.203 -0.538 1 76.81 83 ILE A CA 1
ATOM 647 C C . ILE A 1 83 ? -22.734 12.258 0.615 1 76.81 83 ILE A C 1
ATOM 649 O O . ILE A 1 83 ? -23.859 12.234 1.113 1 76.81 83 ILE A O 1
ATOM 653 N N . LYS A 1 84 ? -21.781 11.516 1.122 1 83.62 84 LYS A N 1
ATOM 654 C CA . LYS A 1 84 ? -21.938 10.516 2.174 1 83.62 84 LYS A CA 1
ATOM 655 C C . LYS A 1 84 ? -22.438 11.148 3.471 1 83.62 84 LYS A C 1
ATOM 657 O O . LYS A 1 84 ? -23.344 10.625 4.117 1 83.62 84 LYS A O 1
ATOM 662 N N . TYR A 1 85 ? -21.891 12.344 3.705 1 82.94 85 TYR A N 1
ATOM 663 C CA . TYR A 1 85 ? -22.188 12.953 4.996 1 82.94 85 TYR A CA 1
ATOM 664 C C . TYR A 1 85 ? -23.219 14.078 4.848 1 82.94 85 TYR A C 1
ATOM 666 O O . TYR A 1 85 ? -23.562 14.742 5.828 1 82.94 85 TYR A O 1
ATOM 674 N N . GLY A 1 86 ? -23.703 14.359 3.662 1 84.56 86 GLY A N 1
ATOM 675 C CA . GLY A 1 86 ? -24.641 15.438 3.398 1 84.56 86 GLY A CA 1
ATOM 676 C C . GLY A 1 86 ? -26.031 15.156 3.936 1 84.56 86 GLY A C 1
ATOM 677 O O . GLY A 1 86 ? -26.812 16.078 4.145 1 84.56 86 GLY A O 1
ATOM 678 N N . ASP A 1 87 ? -26.375 13.859 4.055 1 89.56 87 ASP A N 1
ATOM 679 C CA . ASP A 1 87 ? -27.672 13.406 4.531 1 89.56 87 ASP A CA 1
ATOM 680 C C . ASP A 1 87 ? -27.531 12.156 5.395 1 89.56 87 ASP A C 1
ATOM 682 O O . ASP A 1 87 ? -26.844 11.203 5.012 1 89.56 87 ASP A O 1
ATOM 686 N N . PRO A 1 88 ? -28.219 12.203 6.508 1 91.25 88 PRO A N 1
ATOM 687 C CA . PRO A 1 88 ? -28.094 11.055 7.414 1 91.25 88 PRO A CA 1
ATOM 688 C C . PRO A 1 88 ? -28.562 9.75 6.781 1 91.25 88 PRO A C 1
ATOM 690 O O . PRO A 1 88 ? -28 8.688 7.066 1 91.25 88 PRO A O 1
ATOM 693 N N . ARG A 1 89 ? -29.656 9.82 6.043 1 91.88 89 ARG A N 1
ATOM 694 C CA . ARG A 1 89 ? -30.156 8.609 5.395 1 91.88 89 ARG A CA 1
ATOM 695 C C . ARG A 1 89 ? -29.156 8.102 4.352 1 91.88 89 ARG A C 1
ATOM 697 O O . ARG A 1 89 ? -28.969 6.895 4.199 1 91.88 89 ARG A O 1
ATOM 704 N N . MET A 1 90 ? -28.562 9 3.656 1 88.12 90 MET A N 1
ATOM 705 C CA . MET A 1 90 ? -27.531 8.633 2.689 1 88.12 90 MET A CA 1
ATOM 706 C C . MET A 1 90 ? -26.344 7.961 3.381 1 88.12 90 MET A C 1
ATOM 708 O O . MET A 1 90 ? -25.812 6.965 2.887 1 88.12 90 MET A O 1
ATOM 712 N N . LEU A 1 91 ? -25.906 8.531 4.457 1 89.94 91 LEU A N 1
ATOM 713 C CA . LEU A 1 91 ? -24.812 7.957 5.23 1 89.94 91 LEU A CA 1
ATOM 714 C C . LEU A 1 91 ? -25.141 6.531 5.664 1 89.94 91 LEU A C 1
ATOM 716 O O . LEU A 1 91 ? -24.312 5.633 5.559 1 89.94 91 LEU A O 1
ATOM 720 N N . GLU A 1 92 ? -26.312 6.332 6.148 1 92.12 92 GLU A N 1
ATOM 721 C CA . GLU A 1 92 ? -26.766 5.016 6.59 1 92.12 92 GLU A CA 1
ATOM 722 C C . GLU A 1 92 ? -26.734 4.008 5.445 1 92.12 92 GLU A C 1
ATOM 724 O O . GLU A 1 92 ? -26.297 2.867 5.629 1 92.12 92 GLU A O 1
ATOM 729 N N . LEU A 1 93 ? -27.25 4.441 4.328 1 90.19 93 LEU A N 1
ATOM 730 C CA . LEU A 1 93 ? -27.281 3.566 3.16 1 90.19 93 LEU A CA 1
ATOM 731 C C . LEU A 1 93 ? -25.859 3.197 2.721 1 90.19 93 LEU A C 1
ATOM 733 O O . LEU A 1 93 ? -25.594 2.043 2.383 1 90.19 93 LEU A O 1
ATOM 737 N N . CYS A 1 94 ? -24.984 4.172 2.705 1 89.62 94 CYS A N 1
ATOM 738 C CA . CYS A 1 94 ? -23.609 3.916 2.344 1 89.62 94 CYS A CA 1
ATOM 739 C C . CYS A 1 94 ? -22.969 2.918 3.303 1 89.62 94 CYS A C 1
ATOM 741 O O . CYS A 1 94 ? -22.266 2.002 2.875 1 89.62 94 CYS A O 1
ATOM 743 N N . ARG A 1 95 ? -23.188 3.096 4.578 1 89.94 95 ARG A N 1
ATOM 744 C CA . ARG A 1 95 ? -22.641 2.207 5.594 1 89.94 95 ARG A CA 1
ATOM 745 C C . ARG A 1 95 ? -23.172 0.787 5.426 1 89.94 95 ARG A C 1
ATOM 747 O O . ARG A 1 95 ? -22.438 -0.183 5.609 1 89.94 95 ARG A O 1
ATOM 754 N N . GLU A 1 96 ? -24.406 0.673 5.145 1 92.19 96 GLU A N 1
ATOM 755 C CA . GLU A 1 96 ? -25.016 -0.64 4.922 1 92.19 96 GLU A CA 1
ATOM 756 C C . GLU A 1 96 ? -24.406 -1.327 3.703 1 92.19 96 GLU A C 1
ATOM 758 O O . GLU A 1 96 ? -24.109 -2.523 3.742 1 92.19 96 GLU A O 1
ATOM 763 N N . MET A 1 97 ? -24.281 -0.583 2.631 1 91.44 97 MET A N 1
ATOM 764 C CA . MET A 1 97 ? -23.656 -1.128 1.425 1 91.44 97 MET A CA 1
ATOM 765 C C . MET A 1 97 ? -22.234 -1.593 1.706 1 91.44 97 MET A C 1
ATOM 767 O O . MET A 1 97 ? -21.828 -2.666 1.258 1 91.44 97 MET A O 1
ATOM 771 N N . GLU A 1 98 ? -21.484 -0.745 2.395 1 91.5 98 GLU A N 1
ATOM 772 C CA . GLU A 1 98 ? -20.109 -1.086 2.752 1 91.5 98 GLU A CA 1
ATOM 773 C C . GLU A 1 98 ? -20.062 -2.357 3.594 1 91.5 98 GLU A C 1
ATOM 775 O O . GLU A 1 98 ? -19.156 -3.186 3.422 1 91.5 98 GLU A O 1
ATOM 780 N N . SER A 1 99 ? -20.984 -2.475 4.52 1 92.5 99 SER A N 1
ATOM 781 C CA . SER A 1 99 ? -21.047 -3.664 5.363 1 92.5 99 SER A CA 1
ATOM 782 C C . SER A 1 99 ? -21.312 -4.914 4.531 1 92.5 99 SER A C 1
ATOM 784 O O . SER A 1 99 ? -20.656 -5.938 4.711 1 92.5 99 SER A O 1
ATOM 786 N N . ILE A 1 100 ? -22.25 -4.859 3.654 1 92.19 100 ILE A N 1
ATOM 787 C CA . ILE A 1 100 ? -22.578 -5.98 2.783 1 92.19 100 ILE A CA 1
ATOM 788 C C . ILE A 1 100 ? -21.375 -6.348 1.929 1 92.19 100 ILE A C 1
ATOM 790 O O . ILE A 1 100 ? -21 -7.52 1.838 1 92.19 100 ILE A O 1
ATOM 794 N N . ALA A 1 101 ? -20.766 -5.316 1.354 1 92.62 101 ALA A N 1
ATOM 795 C CA . ALA A 1 101 ? -19.594 -5.531 0.5 1 92.62 101 ALA A CA 1
ATOM 796 C C . ALA A 1 101 ? -18.453 -6.168 1.283 1 92.62 101 ALA A C 1
ATOM 798 O O . ALA A 1 101 ? -17.766 -7.062 0.781 1 92.62 101 ALA A O 1
ATOM 799 N N . SER A 1 102 ? -18.203 -5.676 2.492 1 94.62 102 SER A N 1
ATOM 800 C CA . SER A 1 102 ? -17.125 -6.195 3.332 1 94.62 102 SER A CA 1
ATOM 801 C C . SER A 1 102 ? -17.344 -7.672 3.65 1 94.62 102 SER A C 1
ATOM 803 O O . SER A 1 102 ? -16.406 -8.469 3.562 1 94.62 102 SER A O 1
ATOM 805 N N . HIS A 1 103 ? -18.562 -8.023 4.027 1 93.31 103 HIS A N 1
ATOM 806 C CA . HIS A 1 103 ? -18.859 -9.414 4.336 1 93.31 103 HIS A CA 1
ATOM 807 C C . HIS A 1 103 ? -18.719 -10.297 3.1 1 93.31 103 HIS A C 1
ATOM 809 O O . HIS A 1 103 ? -18.203 -11.414 3.184 1 93.31 103 HIS A O 1
ATOM 815 N N . MET A 1 104 ? -19.234 -9.742 2.029 1 92.31 104 MET A N 1
ATOM 816 C CA . MET A 1 104 ? -19.078 -10.461 0.771 1 92.31 104 MET A CA 1
ATOM 817 C C . MET A 1 104 ? -17.609 -10.734 0.476 1 92.31 104 MET A C 1
ATOM 819 O O . MET A 1 104 ? -17.234 -11.859 0.139 1 92.31 104 MET A O 1
ATOM 823 N N . LEU A 1 105 ? -16.781 -9.727 0.597 1 94 105 LEU A N 1
ATOM 824 C CA . LEU A 1 105 ? -15.352 -9.844 0.308 1 94 105 LEU A CA 1
ATOM 825 C C . LEU A 1 105 ? -14.703 -10.898 1.197 1 94 105 LEU A C 1
ATOM 827 O O . LEU A 1 105 ? -13.898 -11.711 0.725 1 94 105 LEU A O 1
ATOM 831 N N . ILE A 1 106 ? -15.023 -10.898 2.447 1 94.75 106 ILE A N 1
ATOM 832 C CA . ILE A 1 106 ? -14.453 -11.852 3.396 1 94.75 106 ILE A CA 1
ATOM 833 C C . ILE A 1 106 ? -14.812 -13.273 2.977 1 94.75 106 ILE A C 1
ATOM 835 O O . ILE A 1 106 ? -13.984 -14.188 3.078 1 94.75 106 ILE A O 1
ATOM 839 N N . GLY A 1 107 ? -16.031 -13.453 2.52 1 93.38 107 GLY A N 1
ATOM 840 C CA . GLY A 1 107 ? -16.5 -14.758 2.09 1 93.38 107 GLY A CA 1
ATOM 841 C C . GLY A 1 107 ? -15.75 -15.297 0.888 1 93.38 107 GLY A C 1
ATOM 842 O O . GLY A 1 107 ? -15.805 -16.5 0.597 1 93.38 107 GLY A O 1
ATOM 843 N N . THR A 1 108 ? -15.031 -14.438 0.216 1 94.25 108 THR A N 1
ATOM 844 C CA . THR A 1 108 ? -14.336 -14.852 -0.996 1 94.25 108 THR A CA 1
ATOM 845 C C . THR A 1 108 ? -12.906 -15.281 -0.679 1 94.25 108 THR A C 1
ATOM 847 O O . THR A 1 108 ? -12.156 -15.68 -1.575 1 94.25 108 THR A O 1
ATOM 850 N N . LEU A 1 109 ? -12.484 -15.156 0.535 1 95.62 109 LEU A N 1
ATOM 851 C CA . LEU A 1 109 ? -11.188 -15.641 0.993 1 95.62 109 LEU A CA 1
ATOM 852 C C . LEU A 1 109 ? -11.234 -17.141 1.271 1 95.62 109 LEU A C 1
ATOM 854 O O . LEU A 1 109 ? -12.305 -17.688 1.539 1 95.62 109 LEU A O 1
ATOM 858 N N . PRO A 1 110 ? -10.047 -17.828 1.145 1 94.19 110 PRO A N 1
ATOM 859 C CA . PRO A 1 110 ? -10.016 -19.188 1.692 1 94.19 110 PRO A CA 1
ATOM 860 C C . PRO A 1 110 ? -10.461 -19.234 3.15 1 94.19 110 PRO A C 1
ATOM 862 O O . PRO A 1 110 ? -10.133 -18.344 3.939 1 94.19 110 PRO A O 1
ATOM 865 N N . LYS A 1 111 ? -11.172 -20.297 3.516 1 92.62 111 LYS A N 1
ATOM 866 C CA . LYS A 1 111 ? -11.789 -20.438 4.836 1 92.62 111 LYS A CA 1
ATOM 867 C C . LYS A 1 111 ? -10.75 -20.25 5.941 1 92.62 111 LYS A C 1
ATOM 869 O O . LYS A 1 111 ? -11.023 -19.578 6.949 1 92.62 111 LYS A O 1
ATOM 874 N N . ASN A 1 112 ? -9.594 -20.766 5.738 1 92.5 112 ASN A N 1
ATOM 875 C CA . ASN A 1 112 ? -8.57 -20.75 6.773 1 92.5 112 ASN A CA 1
ATOM 876 C C . ASN A 1 112 ? -7.988 -19.344 6.965 1 92.5 112 ASN A C 1
ATOM 878 O O . ASN A 1 112 ? -7.293 -19.094 7.949 1 92.5 112 ASN A O 1
ATOM 882 N N . LEU A 1 113 ? -8.305 -18.391 6.094 1 95.38 113 LEU A N 1
ATOM 883 C CA . LEU A 1 113 ? -7.734 -17.047 6.184 1 95.38 113 LEU A CA 1
ATOM 884 C C . LEU A 1 113 ? -8.797 -16.031 6.574 1 95.38 113 LEU A C 1
ATOM 886 O O . LEU A 1 113 ? -8.477 -14.906 6.949 1 95.38 113 LEU A O 1
ATOM 890 N N . GLN A 1 114 ? -10.039 -16.375 6.566 1 95.5 114 GLN A N 1
ATOM 891 C CA . GLN A 1 114 ? -11.148 -15.445 6.738 1 95.5 114 GLN A CA 1
ATOM 892 C C . GLN A 1 114 ? -11.102 -14.773 8.109 1 95.5 114 GLN A C 1
ATOM 894 O O . GLN A 1 114 ? -11.289 -13.562 8.227 1 95.5 114 GLN A O 1
ATOM 899 N N . SER A 1 115 ? -10.82 -15.547 9.148 1 95.5 115 SER A N 1
ATOM 900 C CA . SER A 1 115 ? -10.836 -15.016 10.508 1 95.5 115 SER A CA 1
ATOM 901 C C . SER A 1 115 ? -9.734 -13.977 10.703 1 95.5 115 SER A C 1
ATOM 903 O O . SER A 1 115 ? -9.844 -13.109 11.578 1 95.5 115 SER A O 1
ATOM 905 N N . HIS A 1 116 ? -8.695 -14.039 9.914 1 95.25 116 HIS A N 1
ATOM 906 C CA . HIS A 1 116 ? -7.566 -13.117 10.047 1 95.25 116 HIS A CA 1
ATOM 907 C C . HIS A 1 116 ? -7.805 -11.836 9.258 1 95.25 116 HIS A C 1
ATOM 909 O O . HIS A 1 116 ? -7.301 -10.773 9.625 1 95.25 116 HIS A O 1
ATOM 915 N N . TYR A 1 117 ? -8.562 -11.906 8.203 1 96.75 117 TYR A N 1
ATOM 916 C CA . TYR A 1 117 ? -8.836 -10.734 7.379 1 96.75 117 TYR A CA 1
ATOM 917 C C . TYR A 1 117 ? -10.109 -10.031 7.828 1 96.75 117 TYR A C 1
ATOM 919 O O . TYR A 1 117 ? -10.289 -8.836 7.586 1 96.75 117 TYR A O 1
ATOM 927 N N . ALA A 1 118 ? -11.023 -10.719 8.547 1 96 118 ALA A N 1
ATOM 928 C CA . ALA A 1 118 ? -12.32 -10.172 8.938 1 96 118 ALA A CA 1
ATOM 929 C C . ALA A 1 118 ? -12.148 -8.914 9.781 1 96 118 ALA A C 1
ATOM 931 O O . ALA A 1 118 ? -12.734 -7.871 9.477 1 96 118 ALA A O 1
ATOM 932 N N . PRO A 1 119 ? -11.312 -8.938 10.789 1 95.06 119 PRO A N 1
ATOM 933 C CA . PRO A 1 119 ? -11.164 -7.719 11.586 1 95.06 119 PRO A CA 1
ATOM 934 C C . PRO A 1 119 ? -10.539 -6.57 10.797 1 95.06 119 PRO A C 1
ATOM 936 O O . PRO A 1 119 ? -10.812 -5.402 11.078 1 95.06 119 PRO A O 1
ATOM 939 N N . LEU A 1 120 ? -9.68 -6.875 9.836 1 95.38 120 LEU A N 1
ATOM 940 C CA . LEU A 1 120 ? -9.031 -5.859 9.008 1 95.38 120 LEU A CA 1
ATOM 941 C C . LEU A 1 120 ? -10.047 -5.172 8.102 1 95.38 120 LEU A C 1
ATOM 943 O O . LEU A 1 120 ? -10 -3.955 7.922 1 95.38 120 LEU A O 1
ATOM 947 N N . ILE A 1 121 ? -10.961 -5.945 7.57 1 94.62 121 ILE A N 1
ATOM 948 C CA . ILE A 1 121 ? -11.867 -5.48 6.531 1 94.62 121 ILE A CA 1
ATOM 949 C C . ILE A 1 121 ? -13.117 -4.883 7.172 1 94.62 121 ILE A C 1
ATOM 951 O O . ILE A 1 121 ? -13.672 -3.9 6.668 1 94.62 121 ILE A O 1
ATOM 955 N N . LEU A 1 122 ? -13.578 -5.434 8.383 1 91.56 122 LEU A N 1
ATOM 956 C CA . LEU A 1 122 ? -14.805 -5.004 9.047 1 91.56 122 LEU A CA 1
ATOM 957 C C . LEU A 1 122 ? -14.523 -3.869 10.023 1 91.56 122 LEU A C 1
ATOM 959 O O . LEU A 1 122 ? -15.406 -3.475 10.789 1 91.56 122 LEU A O 1
ATOM 963 N N . HIS A 1 123 ? -13.375 -3.42 10.039 1 83.62 123 HIS A N 1
ATOM 964 C CA . HIS A 1 123 ? -13.008 -2.334 10.938 1 83.62 123 HIS A CA 1
ATOM 965 C C . HIS A 1 123 ? -13.273 -2.709 12.391 1 83.62 123 HIS A C 1
ATOM 967 O O . HIS A 1 123 ? -13.75 -1.883 13.172 1 83.62 123 HIS A O 1
ATOM 973 N N . GLY A 1 124 ? -13.148 -3.971 12.672 1 80.5 124 GLY A N 1
ATOM 974 C CA . GLY A 1 124 ? -13.352 -4.496 14.016 1 80.5 124 GLY A CA 1
ATOM 975 C C . GLY A 1 124 ? -12.156 -4.266 14.93 1 80.5 124 GLY A C 1
ATOM 976 O O . GLY A 1 124 ? -12.039 -4.91 15.969 1 80.5 124 GLY A O 1
ATOM 977 N N . GLU A 1 125 ? -11.328 -3.428 14.555 1 80.56 125 GLU A N 1
ATOM 978 C CA . GLU A 1 125 ? -10.133 -3.152 15.352 1 80.56 125 GLU A CA 1
ATOM 979 C C . GLU A 1 125 ? -10.469 -2.316 16.578 1 80.56 125 GLU A C 1
ATOM 981 O O . GLU A 1 125 ? -11.547 -1.72 16.656 1 80.56 125 GLU A O 1
ATOM 986 N N . ASP A 1 126 ? -9.586 -2.396 17.547 1 89.19 126 ASP A N 1
ATOM 987 C CA . ASP A 1 126 ? -9.773 -1.598 18.75 1 89.19 126 ASP A CA 1
ATOM 988 C C . ASP A 1 126 ? -9.828 -0.107 18.422 1 89.19 126 ASP A C 1
ATOM 990 O O . ASP A 1 126 ? -9.406 0.31 17.344 1 89.19 126 ASP A O 1
ATOM 994 N N . LYS A 1 127 ? -10.391 0.622 19.297 1 93 127 LYS A N 1
ATOM 995 C CA . LYS A 1 127 ? -10.656 2.045 19.109 1 93 127 LYS A CA 1
ATOM 996 C C . LYS A 1 127 ? -9.375 2.811 18.812 1 93 127 LYS A C 1
ATOM 998 O O . LYS A 1 127 ? -9.375 3.734 17.984 1 93 127 LYS A O 1
ATOM 1003 N N . GLU A 1 128 ? -8.352 2.473 19.469 1 95.5 128 GLU A N 1
ATOM 1004 C CA . GLU A 1 128 ? -7.094 3.182 19.266 1 95.5 128 GLU A CA 1
ATOM 1005 C C . GLU A 1 128 ? -6.566 2.955 17.859 1 95.5 128 GLU A C 1
ATOM 1007 O O . GLU A 1 128 ? -6.184 3.906 17.172 1 95.5 128 GLU A O 1
ATOM 1012 N N . THR A 1 129 ? -6.543 1.699 17.422 1 97.19 129 THR A N 1
ATOM 1013 C CA . THR A 1 129 ? -6.129 1.379 16.062 1 97.19 129 THR A CA 1
ATOM 1014 C C . THR A 1 129 ? -6.984 2.125 15.047 1 97.19 129 THR A C 1
ATOM 1016 O O . THR A 1 129 ? -6.461 2.705 14.094 1 97.19 129 THR A O 1
ATOM 1019 N N . ALA A 1 130 ? -8.266 2.129 15.289 1 96.69 130 ALA A N 1
ATOM 1020 C CA . ALA A 1 130 ? -9.195 2.807 14.391 1 96.69 130 ALA A CA 1
ATOM 1021 C C . ALA A 1 130 ? -8.898 4.301 14.312 1 96.69 130 ALA A C 1
ATOM 1023 O O . ALA A 1 130 ? -8.992 4.902 13.242 1 96.69 130 ALA A O 1
ATOM 1024 N N . ARG A 1 131 ? -8.539 4.883 15.414 1 97.19 131 ARG A N 1
ATOM 1025 C CA . ARG A 1 131 ? -8.227 6.309 15.469 1 97.19 131 ARG A CA 1
ATOM 1026 C C . ARG A 1 131 ? -6.977 6.625 14.656 1 97.19 131 ARG A C 1
ATOM 1028 O O . ARG A 1 131 ? -6.945 7.613 13.914 1 97.19 131 ARG A O 1
ATOM 1035 N N . PHE A 1 132 ? -5.949 5.797 14.797 1 98.38 132 PHE A N 1
ATOM 1036 C CA . PHE A 1 132 ? -4.715 5.988 14.039 1 98.38 132 PHE A CA 1
ATOM 1037 C C . PHE A 1 132 ? -4.973 5.883 12.547 1 98.38 132 PHE A C 1
ATOM 1039 O O . PHE A 1 132 ? -4.461 6.688 11.766 1 98.38 132 PHE A O 1
ATOM 1046 N N . VAL A 1 133 ? -5.742 4.902 12.125 1 98.38 133 VAL A N 1
ATOM 1047 C CA . VAL A 1 133 ? -6.008 4.664 10.711 1 98.38 133 VAL A CA 1
ATOM 1048 C C . VAL A 1 133 ? -6.859 5.801 10.148 1 98.38 133 VAL A C 1
ATOM 1050 O O . VAL A 1 133 ? -6.605 6.285 9.039 1 98.38 133 VAL A O 1
ATOM 1053 N N . LYS A 1 134 ? -7.836 6.254 10.875 1 97.56 134 LYS A N 1
ATOM 1054 C CA . LYS A 1 134 ? -8.664 7.371 10.43 1 97.56 134 LYS A CA 1
ATOM 1055 C C . LYS A 1 134 ? -7.84 8.648 10.289 1 97.56 134 LYS A C 1
ATOM 1057 O O . LYS A 1 134 ? -8.008 9.398 9.328 1 97.56 134 LYS A O 1
ATOM 1062 N N . ALA A 1 135 ? -7.016 8.914 11.312 1 98.62 135 ALA A N 1
ATOM 1063 C CA . ALA A 1 135 ? -6.133 10.078 11.227 1 98.62 135 ALA A CA 1
ATOM 1064 C C . ALA A 1 135 ? -5.238 10 9.992 1 98.62 135 ALA A C 1
ATOM 1066 O O . ALA A 1 135 ? -5.066 10.992 9.281 1 98.62 135 ALA A O 1
ATOM 1067 N N . ALA A 1 136 ? -4.656 8.828 9.75 1 98.75 136 ALA A N 1
ATOM 1068 C CA . ALA A 1 136 ? -3.809 8.625 8.578 1 98.75 136 ALA A CA 1
ATOM 1069 C C . ALA A 1 136 ? -4.59 8.859 7.285 1 98.75 136 ALA A C 1
ATOM 1071 O O . ALA A 1 136 ? -4.066 9.445 6.332 1 98.75 136 ALA A O 1
ATOM 1072 N N . ASP A 1 137 ? -5.812 8.375 7.242 1 98.06 137 ASP A N 1
ATOM 1073 C CA . ASP A 1 137 ? -6.695 8.562 6.094 1 98.06 137 ASP A CA 1
ATOM 1074 C C . ASP A 1 137 ? -6.941 10.047 5.824 1 98.06 137 ASP A C 1
ATOM 1076 O O . ASP A 1 137 ? -6.871 10.492 4.68 1 98.06 137 ASP A O 1
ATOM 1080 N N . LEU A 1 138 ? -7.18 10.797 6.836 1 98.25 138 LEU A N 1
ATOM 1081 C CA . LEU A 1 138 ? -7.414 12.234 6.719 1 98.25 138 LEU A CA 1
ATOM 1082 C C . LEU A 1 138 ? -6.137 12.961 6.301 1 98.25 138 LEU A C 1
ATOM 1084 O O . LEU A 1 138 ? -6.188 13.906 5.512 1 98.25 138 LEU A O 1
ATOM 1088 N N . LEU A 1 139 ? -5.023 12.508 6.844 1 98.62 139 LEU A N 1
ATOM 1089 C CA . LEU A 1 139 ? -3.748 13.102 6.457 1 98.62 139 LEU A CA 1
ATOM 1090 C C . LEU A 1 139 ? -3.477 12.891 4.973 1 98.62 139 LEU A C 1
ATOM 1092 O O . LEU A 1 139 ? -2.959 13.781 4.297 1 98.62 139 LEU A O 1
ATOM 1096 N N . SER A 1 140 ? -3.785 11.68 4.496 1 98.44 140 SER A N 1
ATOM 1097 C CA . SER A 1 140 ? -3.635 11.398 3.072 1 98.44 140 SER A CA 1
ATOM 1098 C C . SER A 1 140 ? -4.504 12.336 2.232 1 98.44 140 SER A C 1
ATOM 1100 O O . SER A 1 140 ? -4.043 12.883 1.229 1 98.44 140 SER A O 1
ATOM 1102 N N . ALA A 1 141 ? -5.738 12.531 2.656 1 97.25 141 ALA A N 1
ATOM 1103 C CA . ALA A 1 141 ? -6.641 13.438 1.955 1 97.25 141 ALA A CA 1
ATOM 1104 C C . ALA A 1 141 ? -6.125 14.875 2.012 1 97.25 141 ALA A C 1
ATOM 1106 O O . ALA A 1 141 ? -6.199 15.602 1.02 1 97.25 141 ALA A O 1
ATOM 1107 N N . TYR A 1 142 ? -5.625 15.242 3.127 1 98.12 142 TYR A N 1
ATOM 1108 C CA . TYR A 1 142 ? -5.125 16.594 3.309 1 98.12 142 TYR A CA 1
ATOM 1109 C C . TYR A 1 142 ? -3.932 16.859 2.4 1 98.12 142 TYR A C 1
ATOM 1111 O O . TYR A 1 142 ? -3.869 17.906 1.733 1 98.12 142 TYR A O 1
ATOM 1119 N N . THR A 1 143 ? -2.977 15.93 2.395 1 98 143 THR A N 1
ATOM 1120 C CA . THR A 1 143 ? -1.793 16.125 1.564 1 98 143 THR A CA 1
ATOM 1121 C C . THR A 1 143 ? -2.164 16.125 0.085 1 98 143 THR A C 1
ATOM 1123 O O . THR A 1 143 ? -1.554 16.844 -0.712 1 98 143 THR A O 1
ATOM 1126 N N . LYS A 1 144 ? -3.176 15.32 -0.319 1 97.38 144 LYS A N 1
ATOM 1127 C CA . LYS A 1 144 ? -3.691 15.383 -1.683 1 97.38 144 LYS A CA 1
ATOM 1128 C C . LYS A 1 144 ? -4.211 16.781 -2.01 1 97.38 144 LYS A C 1
ATOM 1130 O O . LYS A 1 144 ? -3.92 17.312 -3.08 1 97.38 144 LYS A O 1
ATOM 1135 N N . ALA A 1 145 ? -4.996 17.344 -1.11 1 96.94 145 ALA A N 1
ATOM 1136 C CA . ALA A 1 145 ? -5.527 18.688 -1.316 1 96.94 145 ALA A CA 1
ATOM 1137 C C . ALA A 1 145 ? -4.402 19.703 -1.471 1 96.94 145 ALA A C 1
ATOM 1139 O O . ALA A 1 145 ? -4.453 20.562 -2.35 1 96.94 145 ALA A O 1
ATOM 1140 N N . LEU A 1 146 ? -3.375 19.578 -0.67 1 96.88 146 LEU A N 1
ATOM 1141 C CA . LEU A 1 146 ? -2.25 20.5 -0.713 1 96.88 146 LEU A CA 1
ATOM 1142 C C . LEU A 1 146 ? -1.524 20.422 -2.053 1 96.88 146 LEU A C 1
ATOM 1144 O O . LEU A 1 146 ? -1.147 21.438 -2.627 1 96.88 146 LEU A O 1
ATOM 1148 N N . VAL A 1 147 ? -1.313 19.219 -2.498 1 95.56 147 VAL A N 1
ATOM 1149 C CA . VAL A 1 147 ? -0.604 19 -3.756 1 95.56 147 VAL A CA 1
ATOM 1150 C C . VAL A 1 147 ? -1.41 19.594 -4.91 1 95.56 147 VAL A C 1
ATOM 1152 O O . VAL A 1 147 ? -0.846 20.219 -5.82 1 95.56 147 VAL A O 1
ATOM 1155 N N . GLU A 1 148 ? -2.729 19.484 -4.879 1 96.19 148 GLU A N 1
ATOM 1156 C CA . GLU A 1 148 ? -3.594 20.047 -5.906 1 96.19 148 GLU A CA 1
ATOM 1157 C C . GLU A 1 148 ? -3.559 21.578 -5.871 1 96.19 148 GLU A C 1
ATOM 1159 O O . GLU A 1 148 ? -3.523 22.234 -6.918 1 96.19 148 GLU A O 1
ATOM 1164 N N . LEU A 1 149 ? -3.588 22.109 -4.695 1 95.81 149 LEU A N 1
ATOM 1165 C CA . LEU A 1 149 ? -3.543 23.562 -4.543 1 95.81 149 LEU A CA 1
ATOM 1166 C C . LEU A 1 149 ? -2.209 24.109 -5.031 1 95.81 149 LEU A C 1
ATOM 1168 O O . LEU A 1 149 ? -2.17 25.156 -5.691 1 95.81 149 LEU A O 1
ATOM 1172 N N . ARG A 1 150 ? -1.194 23.438 -4.746 1 93.75 150 ARG A N 1
ATOM 1173 C CA . ARG A 1 150 ? 0.124 23.844 -5.219 1 93.75 150 ARG A CA 1
ATOM 1174 C C . ARG A 1 150 ? 0.186 23.844 -6.742 1 93.75 150 ARG A C 1
ATOM 1176 O O . ARG A 1 150 ? 0.842 24.703 -7.34 1 93.75 150 ARG A O 1
ATOM 1183 N N . ALA A 1 151 ? -0.574 22.953 -7.352 1 94.12 151 ALA A N 1
ATOM 1184 C CA . ALA A 1 151 ? -0.612 22.844 -8.805 1 94.12 151 ALA A CA 1
ATOM 1185 C C . ALA A 1 151 ? -1.556 23.875 -9.406 1 94.12 151 ALA A C 1
ATOM 1187 O O . ALA A 1 151 ? -1.767 23.906 -10.625 1 94.12 151 ALA A O 1
ATOM 1188 N N . GLY A 1 152 ? -2.156 24.703 -8.539 1 94.62 152 GLY A N 1
ATOM 1189 C CA . GLY A 1 152 ? -3.008 25.781 -9.008 1 94.62 152 GLY A CA 1
ATOM 1190 C C . GLY A 1 152 ? -4.473 25.391 -9.102 1 94.62 152 GLY A C 1
ATOM 1191 O O . GLY A 1 152 ? -5.289 26.141 -9.625 1 94.62 152 GLY A O 1
ATOM 1192 N N . ASN A 1 153 ? -4.777 24.172 -8.711 1 96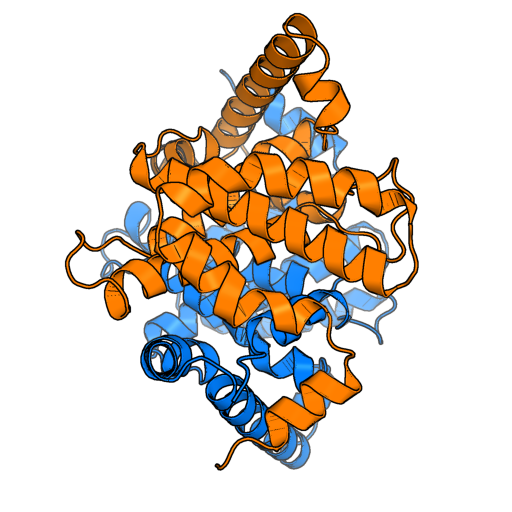 153 ASN A N 1
ATOM 1193 C CA . ASN A 1 153 ? -6.16 23.703 -8.773 1 96 153 ASN A CA 1
ATOM 1194 C C . ASN A 1 153 ? -6.977 24.219 -7.59 1 96 153 ASN A C 1
ATOM 1196 O O . ASN A 1 153 ? -7.102 23.531 -6.57 1 96 153 ASN A O 1
ATOM 1200 N N . LYS A 1 154 ? -7.711 25.312 -7.762 1 95.31 154 LYS A N 1
ATOM 1201 C CA . LYS A 1 154 ? -8.438 25.984 -6.695 1 95.31 154 LYS A CA 1
ATOM 1202 C C . LYS A 1 154 ? -9.711 25.234 -6.324 1 95.31 154 LYS A C 1
ATOM 1204 O O . LYS A 1 154 ? -10.328 25.5 -5.297 1 95.31 154 LYS A O 1
ATOM 1209 N N . GLU A 1 155 ? -10.039 24.219 -7.117 1 94.12 155 GLU A N 1
ATOM 1210 C CA . GLU A 1 155 ? -11.195 23.375 -6.797 1 94.12 155 GLU A CA 1
ATOM 1211 C C . GLU A 1 155 ? -11.008 22.672 -5.457 1 94.12 155 GLU A C 1
ATOM 1213 O O . GLU A 1 155 ? -11.984 22.297 -4.812 1 94.12 155 GLU A O 1
ATOM 1218 N N . PHE A 1 156 ? -9.773 22.594 -4.953 1 95.81 156 PHE A N 1
ATOM 1219 C CA . PHE A 1 156 ? -9.484 21.797 -3.76 1 95.81 156 PHE A CA 1
ATOM 1220 C C . PHE A 1 156 ? -9.398 22.703 -2.527 1 95.81 156 PHE A C 1
ATOM 1222 O O . PHE A 1 156 ? -9.094 22.219 -1.432 1 95.81 156 PHE A O 1
ATOM 1229 N N . GLU A 1 157 ? -9.672 24.031 -2.682 1 96.5 157 GLU A N 1
ATOM 1230 C CA . GLU A 1 157 ? -9.656 24.922 -1.527 1 96.5 157 GLU A CA 1
ATOM 1231 C C . GLU A 1 157 ? -10.672 24.484 -0.479 1 96.5 157 GLU A C 1
ATOM 1233 O O . GLU A 1 157 ? -10.367 24.453 0.715 1 96.5 157 GLU A O 1
ATOM 1238 N N . GLY A 1 158 ? -11.875 24.188 -0.996 1 94.62 158 GLY A N 1
ATOM 1239 C CA . GLY A 1 158 ? -12.898 23.703 -0.088 1 94.62 158 GLY A CA 1
ATOM 1240 C C . GLY A 1 158 ? -12.539 22.375 0.567 1 94.62 158 GLY A C 1
ATOM 1241 O O . GLY A 1 158 ? -12.773 22.188 1.764 1 94.62 158 GLY A O 1
ATOM 1242 N N . THR A 1 159 ? -12.008 21.484 -0.227 1 93.88 159 THR A N 1
ATOM 1243 C CA . THR A 1 159 ? -11.578 20.188 0.285 1 93.88 159 THR A CA 1
ATOM 1244 C C . THR A 1 159 ? -10.523 20.359 1.374 1 93.88 159 THR A C 1
ATOM 1246 O O . THR A 1 159 ? -10.586 19.703 2.418 1 93.88 159 THR A O 1
ATOM 1249 N N . GLU A 1 160 ? -9.539 21.203 1.104 1 96.81 160 GLU A N 1
ATOM 1250 C CA . GLU A 1 160 ? -8.492 21.469 2.084 1 96.81 160 GLU A CA 1
ATOM 1251 C C . GLU A 1 160 ? -9.07 21.938 3.41 1 96.81 160 GLU A C 1
ATOM 1253 O O . GLU A 1 160 ? -8.703 21.438 4.473 1 96.81 160 GLU A O 1
ATOM 1258 N N . ARG A 1 161 ? -9.984 22.859 3.404 1 96.88 161 ARG A N 1
ATOM 1259 C CA . ARG A 1 161 ? -10.609 23.406 4.605 1 96.88 161 ARG A CA 1
ATOM 1260 C C . ARG A 1 161 ? -11.406 22.328 5.34 1 96.88 161 ARG A C 1
ATOM 1262 O O . ARG A 1 161 ? -11.312 22.203 6.562 1 96.88 161 ARG A O 1
ATOM 1269 N N . LYS A 1 162 ? -12.148 21.562 4.605 1 95.12 162 LYS A N 1
ATOM 1270 C CA . LYS A 1 162 ? -13.016 20.547 5.191 1 95.12 162 LYS A CA 1
ATOM 1271 C C . LYS A 1 162 ? -12.188 19.438 5.844 1 95.12 162 LYS A C 1
ATOM 1273 O O . LYS A 1 162 ? -12.508 18.984 6.941 1 95.12 162 LYS A O 1
ATOM 1278 N N . VAL A 1 163 ? -11.172 19 5.113 1 96.62 163 VAL A N 1
ATOM 1279 C CA . VAL A 1 163 ? -10.344 17.922 5.637 1 96.62 163 VAL A CA 1
ATOM 1280 C C . VAL A 1 163 ? -9.578 18.406 6.867 1 96.62 163 VAL A C 1
ATOM 1282 O O . VAL A 1 163 ? -9.438 17.672 7.848 1 96.62 163 VAL A O 1
ATOM 1285 N N . MET A 1 164 ? -9.086 19.641 6.848 1 97.5 164 MET A N 1
ATOM 1286 C CA . MET A 1 164 ? -8.398 20.188 8.016 1 97.5 164 MET A CA 1
ATOM 1287 C C . MET A 1 164 ? -9.344 20.266 9.211 1 97.5 164 MET A C 1
ATOM 1289 O O . MET A 1 164 ? -8.953 19.953 10.336 1 97.5 164 MET A O 1
ATOM 1293 N N . ALA A 1 165 ? -10.531 20.656 8.984 1 97.44 165 ALA A N 1
ATOM 1294 C CA . ALA A 1 165 ? -11.531 20.703 10.055 1 97.44 165 ALA A CA 1
ATOM 1295 C C . ALA A 1 165 ? -11.766 19.312 10.633 1 97.44 165 ALA A C 1
ATOM 1297 O O . ALA A 1 165 ? -11.891 19.156 11.852 1 97.44 165 ALA A O 1
ATOM 1298 N N . ALA A 1 166 ? -11.844 18.328 9.758 1 95.88 166 ALA A N 1
ATOM 1299 C CA . ALA A 1 166 ? -12.047 16.953 10.195 1 95.88 166 ALA A CA 1
ATOM 1300 C C . ALA A 1 166 ? -10.828 16.438 10.961 1 95.88 166 ALA A C 1
ATOM 1302 O O . ALA A 1 166 ? -10.961 15.586 11.844 1 95.88 166 ALA A O 1
ATOM 1303 N N . LEU A 1 167 ? -9.641 16.953 10.625 1 97.56 167 LEU A N 1
ATOM 1304 C CA . LEU A 1 167 ? -8.383 16.547 11.234 1 97.56 167 LEU A CA 1
ATOM 1305 C C . LEU A 1 167 ? -8.195 17.203 12.602 1 97.56 167 LEU A C 1
ATOM 1307 O O . LEU A 1 167 ? -7.418 16.719 13.43 1 97.56 167 LEU A O 1
ATOM 1311 N N . GLN A 1 168 ? -8.914 18.312 12.859 1 97.94 168 GLN A N 1
ATOM 1312 C CA . GLN A 1 168 ? -8.68 19.141 14.023 1 97.94 168 GLN A CA 1
ATOM 1313 C C . GLN A 1 168 ? -8.828 18.344 15.32 1 97.94 168 GLN A C 1
ATOM 1315 O O . GLN A 1 168 ? -7.977 18.422 16.203 1 97.94 168 GLN A O 1
ATOM 1320 N N . PRO A 1 169 ? -9.891 17.516 15.508 1 97.88 169 PRO A N 1
ATOM 1321 C CA . PRO A 1 169 ? -9.992 16.734 16.734 1 97.88 169 PRO A CA 1
ATOM 1322 C C . PRO A 1 169 ? -8.805 15.789 16.938 1 97.88 169 PRO A C 1
ATOM 1324 O O . PRO A 1 169 ? -8.375 15.57 18.062 1 97.88 169 PRO A O 1
ATOM 1327 N N . TYR A 1 170 ? -8.336 15.234 15.883 1 97.94 170 TYR A N 1
ATOM 1328 C CA . TYR A 1 170 ? -7.164 14.367 15.977 1 97.94 170 TYR A CA 1
ATOM 1329 C C . TYR A 1 170 ? -5.914 15.164 16.312 1 97.94 170 TYR A C 1
ATOM 1331 O O . TYR A 1 170 ? -5.074 14.711 17.094 1 97.94 170 TYR A O 1
ATOM 1339 N N . ARG A 1 171 ? -5.773 16.328 15.664 1 97.12 171 ARG A N 1
ATOM 1340 C CA . ARG A 1 171 ? -4.664 17.219 15.977 1 97.12 171 ARG A CA 1
ATOM 1341 C C . ARG A 1 171 ? -4.656 17.578 17.469 1 97.12 171 ARG A C 1
ATOM 1343 O O . ARG A 1 171 ? -3.594 17.625 18.094 1 97.12 171 ARG A O 1
ATOM 1350 N N . ASP A 1 172 ? -5.812 17.781 18.062 1 97.38 172 ASP A N 1
ATOM 1351 C CA . ASP A 1 172 ? -5.957 18.188 19.453 1 97.38 172 ASP A CA 1
ATOM 1352 C C . ASP A 1 172 ? -5.676 17.031 20.406 1 97.38 172 ASP A C 1
ATOM 1354 O O . ASP A 1 172 ? -5.121 17.219 21.484 1 97.38 172 ASP A O 1
ATOM 1358 N N . GLU A 1 173 ? -6 15.812 19.984 1 96.94 173 GLU A N 1
ATOM 1359 C CA . GLU A 1 173 ? -6.02 14.703 20.938 1 96.94 173 GLU A CA 1
ATOM 1360 C C . GLU A 1 173 ? -4.84 13.766 20.703 1 96.94 173 GLU A C 1
ATOM 1362 O O . GLU A 1 173 ? -4.492 12.961 21.578 1 96.94 173 GLU A O 1
ATOM 1367 N N . MET A 1 174 ? -4.277 13.805 19.547 1 97.62 174 MET A N 1
ATOM 1368 C CA . MET A 1 174 ? -3.152 12.938 19.203 1 97.62 174 MET A CA 1
ATOM 1369 C C . MET A 1 174 ? -1.906 13.758 18.891 1 97.62 174 MET A C 1
ATOM 1371 O O . MET A 1 174 ? -1.752 14.258 17.781 1 97.62 174 MET A O 1
ATOM 1375 N N . PRO A 1 175 ? -1.021 13.789 19.859 1 97.94 175 PRO A N 1
ATOM 1376 C CA . PRO A 1 175 ? 0.194 14.562 19.594 1 97.94 175 PRO A CA 1
ATOM 1377 C C . PRO A 1 175 ? 0.95 14.07 18.359 1 97.94 175 PRO A C 1
ATOM 1379 O O . PRO A 1 175 ? 1.63 14.852 17.703 1 97.94 175 PRO A O 1
ATOM 1382 N N . GLU A 1 176 ? 0.866 12.75 18.031 1 98.19 176 GLU A N 1
ATOM 1383 C CA . GLU A 1 176 ? 1.487 12.18 16.844 1 98.19 176 GLU A CA 1
ATOM 1384 C C . GLU A 1 176 ? 1.018 12.898 15.578 1 98.19 176 GLU A C 1
ATOM 1386 O O . GLU A 1 176 ? 1.808 13.133 14.656 1 98.19 176 GLU A O 1
ATOM 1391 N N . VAL A 1 177 ? -0.279 13.242 15.469 1 98.56 177 VAL A N 1
ATOM 1392 C CA . VAL A 1 177 ? -0.861 13.891 14.297 1 98.56 177 VAL A CA 1
ATOM 1393 C C . VAL A 1 177 ? -0.343 15.32 14.188 1 98.56 177 VAL A C 1
ATOM 1395 O O . VAL A 1 177 ? 0.045 15.766 13.102 1 98.56 177 VAL A O 1
ATOM 1398 N N . GLU A 1 178 ? -0.337 16.016 15.305 1 98.25 178 GLU A N 1
ATOM 1399 C CA . GLU A 1 178 ? 0.214 17.375 15.305 1 98.25 178 GLU A CA 1
ATOM 1400 C C . GLU A 1 178 ? 1.683 17.375 14.891 1 98.25 178 GLU A C 1
ATOM 1402 O O . GLU A 1 178 ? 2.125 18.25 14.156 1 98.25 178 GLU A O 1
ATOM 1407 N N . TRP A 1 179 ? 2.4 16.453 15.438 1 97.94 179 TRP A N 1
ATOM 1408 C CA . TRP A 1 179 ? 3.812 16.312 15.094 1 97.94 179 TRP A CA 1
ATOM 1409 C C . TRP A 1 179 ? 3.99 16.062 13.609 1 97.94 179 TRP A C 1
ATOM 1411 O O . TRP A 1 179 ? 4.848 16.656 12.961 1 97.94 179 TRP A O 1
ATOM 1421 N N . PHE A 1 180 ? 3.248 15.133 13.023 1 98.31 180 PHE A N 1
ATOM 1422 C CA . PHE A 1 180 ? 3.271 14.805 11.602 1 98.31 180 PHE A CA 1
ATOM 1423 C C . PHE A 1 180 ? 2.963 16.031 10.75 1 98.31 180 PHE A C 1
ATOM 1425 O O . PHE A 1 180 ? 3.682 16.328 9.797 1 98.31 180 PHE A O 1
ATOM 1432 N N . LEU A 1 181 ? 1.923 16.781 11.117 1 97.94 181 LEU A N 1
ATOM 1433 C CA . LEU A 1 181 ? 1.494 17.969 10.391 1 97.94 181 LEU A CA 1
ATOM 1434 C C . LEU A 1 181 ? 2.586 19.031 10.398 1 97.94 181 LEU A C 1
ATOM 1436 O O . LEU A 1 181 ? 2.834 19.688 9.383 1 97.94 181 LEU A O 1
ATOM 1440 N N . THR A 1 182 ? 3.264 19.141 11.492 1 96.88 182 THR A N 1
ATOM 1441 C CA . THR A 1 182 ? 4.246 20.203 11.688 1 96.88 182 THR A CA 1
ATOM 1442 C C . THR A 1 182 ? 5.562 19.844 11 1 96.88 182 THR A C 1
ATOM 1444 O O . THR A 1 182 ? 6.195 20.703 10.383 1 96.88 182 THR A O 1
ATOM 1447 N N . HIS A 1 183 ? 5.934 18.594 11.039 1 96.62 183 HIS A N 1
ATOM 1448 C CA . HIS A 1 183 ? 7.297 18.25 10.664 1 96.62 183 HIS A CA 1
ATOM 1449 C C . HIS A 1 183 ? 7.336 17.594 9.281 1 96.62 183 HIS A C 1
ATOM 1451 O O . HIS A 1 183 ? 8.375 17.609 8.609 1 96.62 183 HIS A O 1
ATOM 1457 N N . LEU A 1 184 ? 6.215 16.984 8.859 1 97.25 184 LEU A N 1
ATOM 1458 C CA . LEU A 1 184 ? 6.301 16.156 7.656 1 97.25 184 LEU A CA 1
ATOM 1459 C C . LEU A 1 184 ? 5.441 16.734 6.539 1 97.25 184 LEU A C 1
ATOM 1461 O O . LEU A 1 184 ? 5.82 16.703 5.371 1 97.25 184 LEU A O 1
ATOM 1465 N N . VAL A 1 185 ? 4.352 17.375 6.793 1 97.19 185 VAL A N 1
ATOM 1466 C CA . VAL A 1 185 ? 3.35 17.766 5.805 1 97.19 185 VAL A CA 1
ATOM 1467 C C . VAL A 1 185 ? 3.865 18.953 4.984 1 97.19 185 VAL A C 1
ATOM 1469 O O . VAL A 1 185 ? 3.602 19.031 3.781 1 97.19 185 VAL A O 1
ATOM 1472 N N . PRO A 1 186 ? 4.609 19.969 5.559 1 96 186 PRO A N 1
ATOM 1473 C CA . PRO A 1 186 ? 5.059 21.109 4.77 1 96 186 PRO A CA 1
ATOM 1474 C C . PRO A 1 186 ? 5.82 20.703 3.51 1 96 186 PRO A C 1
ATOM 1476 O O . PRO A 1 186 ? 5.742 21.391 2.486 1 96 186 PRO A O 1
ATOM 1479 N N . ALA A 1 187 ? 6.492 19.562 3.514 1 95.25 187 ALA A N 1
ATOM 1480 C CA . ALA A 1 187 ? 7.293 19.109 2.385 1 95.25 187 ALA A CA 1
ATOM 1481 C C . ALA A 1 187 ? 6.41 18.766 1.187 1 95.25 187 ALA A C 1
ATOM 1483 O O . ALA A 1 187 ? 6.879 18.75 0.046 1 95.25 187 ALA A O 1
ATOM 1484 N N . PHE A 1 188 ? 5.141 18.469 1.405 1 95.19 188 PHE A N 1
ATOM 1485 C CA . PHE A 1 188 ? 4.223 18.125 0.327 1 95.19 188 PHE A CA 1
ATOM 1486 C C . PHE A 1 188 ? 3.932 19.344 -0.548 1 95.19 188 PHE A C 1
ATOM 1488 O O . PHE A 1 188 ? 3.396 19.203 -1.65 1 95.19 188 PHE A O 1
ATOM 1495 N N . GLN A 1 189 ? 4.309 20.516 -0.075 1 93.44 189 GLN A N 1
ATOM 1496 C CA . GLN A 1 189 ? 4.113 21.734 -0.848 1 93.44 189 GLN A CA 1
ATOM 1497 C C . GLN A 1 189 ? 5.383 22.125 -1.602 1 93.44 189 GLN A C 1
ATOM 1499 O O . GLN A 1 189 ? 5.434 23.172 -2.246 1 93.44 189 GLN A O 1
ATOM 1504 N N . MET A 1 190 ? 6.352 21.281 -1.568 1 92.25 190 MET A N 1
ATOM 1505 C CA . MET A 1 190 ? 7.605 21.531 -2.271 1 92.25 190 MET A CA 1
ATOM 1506 C C . MET A 1 190 ? 7.574 20.938 -3.676 1 92.25 190 MET A C 1
ATOM 1508 O O . MET A 1 190 ? 6.891 19.938 -3.916 1 92.25 190 MET A O 1
ATOM 1512 N N . THR A 1 191 ? 8.297 21.609 -4.586 1 90.69 191 THR A N 1
ATOM 1513 C CA . THR A 1 191 ? 8.469 21.062 -5.922 1 90.69 191 THR A CA 1
ATOM 1514 C C . THR A 1 191 ? 9.43 19.875 -5.898 1 90.69 191 THR A C 1
ATOM 1516 O O . THR A 1 191 ? 10.172 19.688 -4.93 1 90.69 191 THR A O 1
ATOM 1519 N N . ILE A 1 192 ? 9.328 19.125 -6.945 1 87.44 192 ILE A N 1
ATOM 1520 C CA . ILE A 1 192 ? 10.227 17.969 -7.031 1 87.44 192 ILE A CA 1
ATOM 1521 C C . ILE A 1 192 ? 11.672 18.453 -7.012 1 87.44 192 ILE A C 1
ATOM 1523 O O . ILE A 1 192 ? 12.547 17.797 -6.434 1 87.44 192 ILE A O 1
ATOM 1527 N N . ASP A 1 193 ? 12.008 19.578 -7.613 1 89.38 193 ASP A N 1
ATOM 1528 C CA . ASP A 1 193 ? 13.359 20.125 -7.605 1 89.38 193 ASP A CA 1
ATOM 1529 C C . ASP A 1 193 ? 13.805 20.469 -6.184 1 89.38 193 ASP A C 1
ATOM 1531 O O . ASP A 1 193 ? 14.922 20.141 -5.785 1 89.38 193 ASP A O 1
ATOM 1535 N N . ASP A 1 194 ? 12.906 21.062 -5.449 1 90.75 194 ASP A N 1
ATOM 1536 C CA . ASP A 1 194 ? 13.211 21.422 -4.066 1 90.75 194 ASP A CA 1
ATOM 1537 C C . ASP A 1 194 ? 13.383 20.188 -3.199 1 90.75 194 ASP A C 1
ATOM 1539 O O . ASP A 1 194 ? 14.234 20.156 -2.311 1 90.75 194 ASP A O 1
ATOM 1543 N N . LEU A 1 195 ? 12.539 19.172 -3.484 1 90.38 195 LEU A N 1
ATOM 1544 C CA . LEU A 1 195 ? 12.617 17.938 -2.725 1 90.38 195 LEU A CA 1
ATOM 1545 C C . LEU A 1 195 ? 13.945 17.234 -2.955 1 90.38 195 LEU A C 1
ATOM 1547 O O . LEU A 1 195 ? 14.602 16.797 -2.004 1 90.38 195 LEU A O 1
ATOM 1551 N N . VAL A 1 196 ? 14.32 17.188 -4.164 1 86.06 196 VAL A N 1
ATOM 1552 C CA . VAL A 1 196 ? 15.562 16.5 -4.527 1 86.06 196 VAL A CA 1
ATOM 1553 C C . VAL A 1 196 ? 16.75 17.281 -3.984 1 86.06 196 VAL A C 1
ATOM 1555 O O . VAL A 1 196 ? 17.703 16.703 -3.461 1 86.06 196 VAL A O 1
ATOM 1558 N N . GLU A 1 197 ? 16.734 18.594 -4.043 1 87.75 197 GLU A N 1
ATOM 1559 C CA . GLU A 1 197 ? 17.797 19.422 -3.488 1 87.75 197 GLU A CA 1
ATOM 1560 C C . GLU A 1 197 ? 17.922 19.234 -1.979 1 87.75 197 GLU A C 1
ATOM 1562 O O . GLU A 1 197 ? 19.016 19.125 -1.449 1 87.75 197 GLU A O 1
ATOM 1567 N N . ALA A 1 198 ? 16.797 19.188 -1.397 1 87.31 198 ALA A N 1
ATOM 1568 C CA . ALA A 1 198 ? 16.797 18.984 0.049 1 87.31 198 ALA A CA 1
ATOM 1569 C C . ALA A 1 198 ? 17.344 17.609 0.413 1 87.31 198 ALA A C 1
ATOM 1571 O O . ALA A 1 198 ? 18.031 17.469 1.427 1 87.31 198 ALA A O 1
ATOM 1572 N N . ALA A 1 199 ? 17.016 16.609 -0.417 1 86 199 ALA A N 1
ATOM 1573 C CA . ALA A 1 199 ? 17.438 15.242 -0.158 1 86 199 ALA A CA 1
ATOM 1574 C C . ALA A 1 199 ? 18.953 15.109 -0.309 1 86 199 ALA A C 1
ATOM 1576 O O . ALA A 1 199 ? 19.594 14.375 0.442 1 86 199 ALA A O 1
ATOM 1577 N N . PHE A 1 200 ? 19.5 15.812 -1.177 1 82.69 200 PHE A N 1
ATOM 1578 C CA . PHE A 1 200 ? 20.938 15.672 -1.445 1 82.69 200 PHE A CA 1
ATOM 1579 C C . PHE A 1 200 ? 21.734 16.656 -0.606 1 82.69 200 PHE A C 1
ATOM 1581 O O . PHE A 1 200 ? 22.969 16.547 -0.523 1 82.69 200 PHE A O 1
ATOM 1588 N N . ALA A 1 201 ? 21.062 17.656 -0.04 1 76.44 201 ALA A N 1
ATOM 1589 C CA . ALA A 1 201 ? 21.734 18.625 0.818 1 76.44 201 ALA A CA 1
ATOM 1590 C C . ALA A 1 201 ? 22.047 18.016 2.184 1 76.44 201 ALA A C 1
ATOM 1592 O O . ALA A 1 201 ? 22.828 18.578 2.959 1 76.44 201 ALA A O 1
ATOM 1593 N N . GLN A 1 202 ? 21.438 16.828 2.383 1 69.69 202 GLN A N 1
ATOM 1594 C CA . GLN A 1 202 ? 21.641 16.25 3.705 1 69.69 202 GLN A CA 1
ATOM 1595 C C . GLN A 1 202 ? 23.062 15.703 3.848 1 69.69 202 GLN A C 1
ATOM 1597 O O . GLN A 1 202 ? 23.594 15.102 2.912 1 69.69 202 GLN A O 1
ATOM 1602 N N . PRO A 1 203 ? 23.766 16.188 4.969 1 59.38 203 PRO A N 1
ATOM 1603 C CA . PRO A 1 203 ? 25.125 15.688 5.172 1 59.38 203 PRO A CA 1
ATOM 1604 C C . PRO A 1 203 ? 25.188 14.164 5.25 1 59.38 203 PRO A C 1
ATOM 1606 O O . PRO A 1 203 ? 24.266 13.531 5.758 1 59.38 203 PRO A O 1
ATOM 1609 N N . GLN A 1 204 ? 25.859 13.414 4.273 1 47.91 204 GLN A N 1
ATOM 1610 C CA . GLN A 1 204 ? 26.078 11.969 4.336 1 47.91 204 GLN A CA 1
ATOM 1611 C C . GLN A 1 204 ? 26.766 11.578 5.641 1 47.91 204 GLN A C 1
ATOM 1613 O O . GLN A 1 204 ? 27.609 12.32 6.16 1 47.91 204 GLN A O 1
ATOM 1618 N N . MET B 1 1 ? 16.953 20.469 9.57 1 61.75 1 MET B N 1
ATOM 1619 C CA . MET B 1 1 ? 16.594 20.297 8.164 1 61.75 1 MET B CA 1
ATOM 1620 C C . MET B 1 1 ? 15.203 19.688 8.023 1 61.75 1 MET B C 1
ATOM 1622 O O . MET B 1 1 ? 14.75 18.938 8.891 1 61.75 1 MET B O 1
ATOM 1626 N N . GLN B 1 2 ? 14.547 20.094 6.953 1 80.31 2 GLN B N 1
ATOM 1627 C CA . GLN B 1 2 ? 13.148 19.719 6.758 1 80.31 2 GLN B CA 1
ATOM 1628 C C . GLN B 1 2 ? 13.023 18.297 6.227 1 80.31 2 GLN B C 1
ATOM 1630 O O . GLN B 1 2 ? 13.609 17.969 5.199 1 80.31 2 GLN B O 1
ATOM 1635 N N . PRO B 1 3 ? 12.414 17.5 7.016 1 92.44 3 PRO B N 1
ATOM 1636 C CA . PRO B 1 3 ? 12.18 16.141 6.523 1 92.44 3 PRO B CA 1
ATOM 1637 C C . PRO B 1 3 ? 11.297 16.094 5.281 1 92.44 3 PRO B C 1
ATOM 1639 O O . PRO B 1 3 ? 10.211 16.672 5.273 1 92.44 3 PRO B O 1
ATOM 1642 N N . VAL B 1 4 ? 11.82 15.398 4.23 1 94.94 4 VAL B N 1
ATOM 1643 C CA . VAL B 1 4 ? 11.07 15.422 2.982 1 94.94 4 VAL B CA 1
ATOM 1644 C C . VAL B 1 4 ? 10.75 13.992 2.551 1 94.94 4 VAL B C 1
ATOM 1646 O O . VAL B 1 4 ? 10.25 13.766 1.444 1 94.94 4 VAL B O 1
ATOM 1649 N N . PHE B 1 5 ? 10.984 13.008 3.336 1 96.5 5 PHE B N 1
ATOM 1650 C CA . PHE B 1 5 ? 10.883 11.594 2.99 1 96.5 5 PHE B CA 1
ATOM 1651 C C . PHE B 1 5 ? 9.492 11.258 2.475 1 96.5 5 PHE B C 1
ATOM 1653 O O . PHE B 1 5 ? 9.344 10.734 1.368 1 96.5 5 PHE B O 1
ATOM 1660 N N . PHE B 1 6 ? 8.484 11.562 3.164 1 96.88 6 PHE B N 1
ATOM 1661 C CA . PHE B 1 6 ? 7.141 11.117 2.83 1 96.88 6 PHE B CA 1
ATOM 1662 C C . PHE B 1 6 ? 6.59 11.891 1.637 1 96.88 6 PHE B C 1
ATOM 1664 O O . PHE B 1 6 ? 5.766 11.367 0.88 1 96.88 6 PHE B O 1
ATOM 1671 N N . ALA B 1 7 ? 7.016 13.109 1.463 1 95.81 7 ALA B N 1
ATOM 1672 C CA . ALA B 1 7 ? 6.684 13.828 0.235 1 95.81 7 ALA B CA 1
ATOM 1673 C C . ALA B 1 7 ? 7.316 13.156 -0.981 1 95.81 7 ALA B C 1
ATOM 1675 O O . ALA B 1 7 ? 6.684 13.031 -2.031 1 95.81 7 ALA B O 1
ATOM 1676 N N . LEU B 1 8 ? 8.57 12.742 -0.829 1 94.94 8 LEU B N 1
ATOM 1677 C CA . LEU B 1 8 ? 9.234 12.008 -1.899 1 94.94 8 LEU B CA 1
ATOM 1678 C C . LEU B 1 8 ? 8.523 10.688 -2.174 1 94.94 8 LEU B C 1
ATOM 1680 O O . LEU B 1 8 ? 8.273 10.336 -3.33 1 94.94 8 LEU B O 1
ATOM 1684 N N . MET B 1 9 ? 8.148 9.969 -1.09 1 96.25 9 MET B N 1
ATOM 1685 C CA . MET B 1 9 ? 7.473 8.688 -1.241 1 96.25 9 MET B CA 1
ATOM 1686 C C . MET B 1 9 ? 6.141 8.859 -1.971 1 96.25 9 MET B C 1
ATOM 1688 O O . MET B 1 9 ? 5.727 7.973 -2.723 1 96.25 9 MET B O 1
ATOM 1692 N N . SER B 1 10 ? 5.504 9.961 -1.755 1 95 10 SER B N 1
ATOM 1693 C CA . SER B 1 10 ? 4.23 10.211 -2.418 1 95 10 SER B CA 1
ATOM 1694 C C . SER B 1 10 ? 4.398 10.281 -3.934 1 95 10 SER B C 1
ATOM 1696 O O . SER B 1 10 ? 3.434 10.102 -4.68 1 95 10 SER B O 1
ATOM 1698 N N . ARG B 1 11 ? 5.617 10.453 -4.398 1 94.31 11 ARG B N 1
ATOM 1699 C CA . ARG B 1 11 ? 5.879 10.555 -5.828 1 94.31 11 ARG B CA 1
ATOM 1700 C C . ARG B 1 11 ? 6.035 9.18 -6.461 1 94.31 11 ARG B C 1
ATOM 1702 O O . ARG B 1 11 ? 6.121 9.055 -7.684 1 94.31 11 ARG B O 1
ATOM 1709 N N . MET B 1 12 ? 5.973 8.125 -5.66 1 95.19 12 MET B N 1
ATOM 1710 C CA . MET B 1 12 ? 5.98 6.77 -6.199 1 95.19 12 MET B CA 1
ATOM 1711 C C . MET B 1 12 ? 4.832 6.574 -7.188 1 95.19 12 MET B C 1
ATOM 1713 O O . MET B 1 12 ? 4.945 5.781 -8.125 1 95.19 12 MET B O 1
ATOM 1717 N N . GLN B 1 13 ? 3.762 7.309 -7.023 1 95.06 13 GLN B N 1
ATOM 1718 C CA . GLN B 1 13 ? 2.6 7.227 -7.898 1 95.06 13 GLN B CA 1
ATOM 1719 C C . GLN B 1 13 ? 2.922 7.758 -9.297 1 95.06 13 GLN B C 1
ATOM 1721 O O . GLN B 1 13 ? 2.189 7.496 -10.25 1 95.06 13 GLN B O 1
ATOM 1726 N N . ASN B 1 14 ? 4.027 8.461 -9.469 1 93.88 14 ASN B N 1
ATOM 1727 C CA . ASN B 1 14 ? 4.422 9.031 -10.75 1 93.88 14 ASN B CA 1
ATOM 1728 C C . ASN B 1 14 ? 5.473 8.172 -11.445 1 93.88 14 ASN B C 1
ATOM 1730 O O . ASN B 1 14 ? 5.867 8.461 -12.578 1 93.88 14 ASN B O 1
ATOM 1734 N N . VAL B 1 15 ? 5.969 7.133 -10.758 1 94.75 15 VAL B N 1
ATOM 1735 C CA . VAL B 1 15 ? 6.949 6.227 -11.344 1 94.75 15 VAL B CA 1
ATOM 1736 C C . VAL B 1 15 ? 6.238 5.059 -12.023 1 94.75 15 VAL B C 1
ATOM 1738 O O . VAL B 1 15 ? 5.855 4.09 -11.359 1 94.75 15 VAL B O 1
ATOM 1741 N N . HIS B 1 16 ? 6.207 5.105 -13.336 1 93.88 16 HIS B N 1
ATOM 1742 C CA . HIS B 1 16 ? 5.449 4.121 -14.102 1 93.88 16 HIS B CA 1
ATOM 1743 C C . HIS B 1 16 ? 6.277 2.861 -14.344 1 93.88 16 HIS B C 1
ATOM 1745 O O . HIS B 1 16 ? 7.488 2.941 -14.555 1 93.88 16 HIS B O 1
ATOM 1751 N N . ARG B 1 17 ? 5.641 1.744 -14.312 1 94.06 17 ARG B N 1
ATOM 1752 C CA . ARG B 1 17 ? 6.238 0.438 -14.562 1 94.06 17 ARG B CA 1
ATOM 1753 C C . ARG B 1 17 ? 5.824 -0.096 -15.93 1 94.06 17 ARG B C 1
ATOM 1755 O O . ARG B 1 17 ? 4.789 0.305 -16.469 1 94.06 17 ARG B O 1
ATOM 1762 N N . TRP B 1 18 ? 6.621 -0.946 -16.5 1 91.38 18 TRP B N 1
ATOM 1763 C CA . TRP B 1 18 ? 6.34 -1.669 -17.734 1 91.38 18 TRP B CA 1
ATOM 1764 C C . TRP B 1 18 ? 6.312 -0.719 -18.938 1 91.38 18 TRP B C 1
ATOM 1766 O O . TRP B 1 18 ? 5.559 -0.927 -19.891 1 91.38 18 TRP B O 1
ATOM 1776 N N . GLY B 1 19 ? 6.93 0.413 -18.922 1 84.06 19 GLY B N 1
ATOM 1777 C CA . GLY B 1 19 ? 6.875 1.428 -19.953 1 84.06 19 GLY B CA 1
ATOM 1778 C C . GLY B 1 19 ? 7.266 0.9 -21.328 1 84.06 19 GLY B C 1
ATOM 1779 O O . GLY B 1 19 ? 6.785 1.395 -22.344 1 84.06 19 GLY B O 1
ATOM 1780 N N . LYS B 1 20 ? 8 -0.095 -21.391 1 82.25 20 LYS B N 1
ATOM 1781 C CA . LYS B 1 20 ? 8.492 -0.592 -22.672 1 82.25 20 LYS B CA 1
ATOM 1782 C C . LYS B 1 20 ? 7.582 -1.691 -23.219 1 82.25 20 LYS B C 1
ATOM 1784 O O . LYS B 1 20 ? 7.734 -2.115 -24.375 1 82.25 20 LYS B O 1
ATOM 1789 N N . SER B 1 21 ? 6.633 -2.178 -22.484 1 88 21 SER B N 1
ATOM 1790 C CA . SER B 1 21 ? 5.809 -3.316 -22.875 1 88 21 SER B CA 1
ATOM 1791 C C . SER B 1 21 ? 4.422 -2.869 -23.312 1 88 21 SER B C 1
ATOM 1793 O O . SER B 1 21 ? 3.555 -3.701 -23.594 1 88 21 SER B O 1
ATOM 1795 N N . ASN B 1 22 ? 4.137 -1.604 -23.344 1 88.5 22 ASN B N 1
ATOM 1796 C CA . ASN B 1 22 ? 2.848 -1.06 -23.75 1 88.5 22 ASN B CA 1
ATOM 1797 C C . ASN B 1 22 ? 1.694 -1.73 -23.016 1 88.5 22 ASN B C 1
ATOM 1799 O O . ASN B 1 22 ? 0.82 -2.336 -23.625 1 88.5 22 ASN B O 1
ATOM 1803 N N . PRO B 1 23 ? 1.65 -1.599 -21.766 1 93.19 23 PRO B N 1
ATOM 1804 C CA . PRO B 1 23 ? 0.582 -2.26 -21.016 1 93.19 23 PRO B CA 1
ATOM 1805 C C . PRO B 1 23 ? -0.804 -1.719 -21.359 1 93.19 23 PRO B C 1
ATOM 1807 O O . PRO B 1 23 ? -0.94 -0.549 -21.734 1 93.19 23 PRO B O 1
ATOM 1810 N N . THR B 1 24 ? -1.792 -2.578 -21.344 1 93.06 24 THR B N 1
ATOM 1811 C CA . THR B 1 24 ? -3.176 -2.16 -21.547 1 93.06 24 THR B CA 1
ATOM 1812 C C . THR B 1 24 ? -3.617 -1.198 -20.453 1 93.06 24 THR B C 1
ATOM 1814 O O . THR B 1 24 ? -4.398 -0.279 -20.703 1 93.06 24 THR B O 1
ATOM 1817 N N . ARG B 1 25 ? -3.139 -1.433 -19.25 1 90.5 25 ARG B N 1
ATOM 1818 C CA . ARG B 1 25 ? -3.326 -0.516 -18.141 1 90.5 25 ARG B CA 1
ATOM 1819 C C . ARG B 1 25 ? -1.991 -0.158 -17.5 1 90.5 25 ARG B C 1
ATOM 1821 O O . ARG B 1 25 ? -1.216 -1.043 -17.125 1 90.5 25 ARG B O 1
ATOM 1828 N N . ALA B 1 26 ? -1.832 1.12 -17.344 1 92.06 26 ALA B N 1
ATOM 1829 C CA . ALA B 1 26 ? -0.598 1.583 -16.719 1 92.06 26 ALA B CA 1
ATOM 1830 C C . ALA B 1 26 ? -0.54 1.169 -15.242 1 92.06 26 ALA B C 1
ATOM 1832 O O . ALA B 1 26 ? -1.577 1.029 -14.594 1 92.06 26 ALA B O 1
ATOM 1833 N N . GLU B 1 27 ? 0.601 0.854 -14.781 1 95.94 27 GLU B N 1
ATOM 1834 C CA . GLU B 1 27 ? 0.896 0.571 -13.383 1 95.94 27 GLU B CA 1
ATOM 1835 C C . GLU B 1 27 ? 2.043 1.438 -12.875 1 95.94 27 GLU B C 1
ATOM 183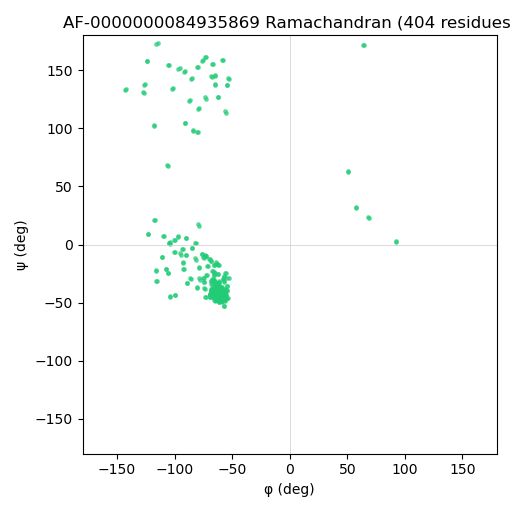7 O O . GLU B 1 27 ? 3.01 1.686 -13.594 1 95.94 27 GLU B O 1
ATOM 1842 N N . ASN B 1 28 ? 1.895 1.951 -11.656 1 96.75 28 ASN B N 1
ATOM 1843 C CA . ASN B 1 28 ? 2.994 2.701 -11.062 1 96.75 28 ASN B CA 1
ATOM 1844 C C . ASN B 1 28 ? 3.537 2.002 -9.812 1 96.75 28 ASN B C 1
ATOM 1846 O O . ASN B 1 28 ? 3.002 0.976 -9.391 1 96.75 28 ASN B O 1
ATOM 1850 N N . VAL B 1 29 ? 4.613 2.514 -9.289 1 97.19 29 VAL B N 1
ATOM 1851 C CA . VAL B 1 29 ? 5.352 1.854 -8.219 1 97.19 29 VAL B CA 1
ATOM 1852 C C . VAL B 1 29 ? 4.52 1.854 -6.938 1 97.19 29 VAL B C 1
ATOM 1854 O O . VAL B 1 29 ? 4.598 0.918 -6.137 1 97.19 29 VAL B O 1
ATOM 1857 N N . ALA B 1 30 ? 3.676 2.867 -6.699 1 97.81 30 ALA B N 1
ATOM 1858 C CA . ALA B 1 30 ? 2.814 2.879 -5.523 1 97.81 30 ALA B CA 1
ATOM 1859 C C . ALA B 1 30 ? 1.806 1.733 -5.57 1 97.81 30 ALA B C 1
ATOM 1861 O O . ALA B 1 30 ? 1.637 1.006 -4.59 1 97.81 30 ALA B O 1
ATOM 1862 N N . GLU B 1 31 ? 1.137 1.556 -6.73 1 97.88 31 GLU B N 1
ATOM 1863 C CA . GLU B 1 31 ? 0.188 0.464 -6.93 1 97.88 31 GLU B CA 1
ATOM 1864 C C . GLU B 1 31 ? 0.867 -0.893 -6.77 1 97.88 31 GLU B C 1
ATOM 1866 O O . GLU B 1 31 ? 0.338 -1.782 -6.098 1 97.88 31 GLU B O 1
ATOM 1871 N N . HIS B 1 32 ? 1.995 -0.994 -7.379 1 97.94 32 HIS B N 1
ATOM 1872 C CA . HIS B 1 32 ? 2.764 -2.23 -7.309 1 97.94 32 HIS B CA 1
ATOM 1873 C C . HIS B 1 32 ? 3.156 -2.557 -5.871 1 97.94 32 HIS B C 1
ATOM 1875 O O . HIS B 1 32 ? 2.961 -3.686 -5.414 1 97.94 32 HIS B O 1
ATOM 1881 N N . SER B 1 33 ? 3.709 -1.571 -5.191 1 98.44 33 SER B N 1
ATOM 1882 C CA . SER B 1 33 ? 4.16 -1.777 -3.82 1 98.44 33 SER B CA 1
ATOM 1883 C C . SER B 1 33 ? 2.998 -2.133 -2.9 1 98.44 33 SER B C 1
ATOM 1885 O O . SER B 1 33 ? 3.156 -2.916 -1.963 1 98.44 33 SER B O 1
ATOM 1887 N N . PHE B 1 34 ? 1.855 -1.535 -3.18 1 98.69 34 PHE B N 1
ATOM 1888 C CA . PHE B 1 34 ? 0.654 -1.871 -2.426 1 98.69 34 PHE B CA 1
ATOM 1889 C C . PHE B 1 34 ? 0.294 -3.34 -2.607 1 98.69 34 PHE B C 1
ATOM 1891 O O . PHE B 1 34 ? 0.047 -4.051 -1.629 1 98.69 34 PHE B O 1
ATOM 1898 N N . GLN B 1 35 ? 0.268 -3.795 -3.805 1 98.62 35 GLN B N 1
ATOM 1899 C CA . GLN B 1 35 ? -0.07 -5.184 -4.094 1 98.62 35 GLN B CA 1
ATOM 1900 C C . GLN B 1 35 ? 0.964 -6.137 -3.502 1 98.62 35 GLN B C 1
ATOM 1902 O O . GLN B 1 35 ? 0.608 -7.176 -2.941 1 98.62 35 GLN B O 1
ATOM 1907 N N . VAL B 1 36 ? 2.256 -5.758 -3.598 1 98.75 36 VAL B N 1
ATOM 1908 C CA . VAL B 1 36 ? 3.314 -6.594 -3.039 1 98.75 36 VAL B CA 1
ATOM 1909 C C . VAL B 1 36 ? 3.139 -6.707 -1.525 1 98.75 36 VAL B C 1
ATOM 1911 O O . VAL B 1 36 ? 3.322 -7.785 -0.953 1 98.75 36 VAL B O 1
ATOM 1914 N N . ALA B 1 37 ? 2.816 -5.594 -0.904 1 98.81 37 ALA B N 1
ATOM 1915 C CA . ALA B 1 37 ? 2.578 -5.613 0.537 1 98.81 37 ALA B CA 1
ATOM 1916 C C . ALA B 1 37 ? 1.435 -6.559 0.892 1 98.81 37 ALA B C 1
ATOM 1918 O O . ALA B 1 37 ? 1.541 -7.344 1.838 1 98.81 37 ALA B O 1
ATOM 1919 N N . MET B 1 38 ? 0.338 -6.57 0.131 1 98.56 38 MET B N 1
ATOM 1920 C CA . MET B 1 38 ? -0.8 -7.453 0.366 1 98.56 38 MET B CA 1
ATOM 1921 C C . MET B 1 38 ? -0.403 -8.914 0.177 1 98.56 38 MET B C 1
ATOM 1923 O O . MET B 1 38 ? -0.764 -9.773 0.986 1 98.56 38 MET B O 1
ATOM 1927 N N . PHE B 1 39 ? 0.373 -9.203 -0.87 1 98.81 39 PHE B N 1
ATOM 1928 C CA . PHE B 1 39 ? 0.789 -10.57 -1.16 1 98.81 39 PHE B CA 1
ATOM 1929 C C . PHE B 1 39 ? 1.747 -11.086 -0.092 1 98.81 39 PHE B C 1
ATOM 1931 O O . PHE B 1 39 ? 1.655 -12.242 0.329 1 98.81 39 PHE B O 1
ATOM 1938 N N . ALA B 1 40 ? 2.67 -10.203 0.338 1 98.81 40 ALA B N 1
ATOM 1939 C CA . ALA B 1 40 ? 3.607 -10.602 1.384 1 98.81 40 ALA B CA 1
ATOM 1940 C C . ALA B 1 40 ? 2.875 -10.945 2.68 1 98.81 40 ALA B C 1
ATOM 1942 O O . ALA B 1 40 ? 3.191 -11.938 3.336 1 98.81 40 ALA B O 1
ATOM 1943 N N . HIS B 1 41 ? 1.93 -10.086 3.033 1 98.81 41 HIS B N 1
ATOM 1944 C CA . HIS B 1 41 ? 1.102 -10.359 4.203 1 98.81 41 HIS B CA 1
ATOM 1945 C C . HIS B 1 41 ? 0.396 -11.703 4.078 1 98.81 41 HIS B C 1
ATOM 1947 O O . HIS B 1 41 ? 0.399 -12.5 5.02 1 98.81 41 HIS B O 1
ATOM 1953 N N . CYS B 1 42 ? -0.186 -11.961 2.949 1 98.62 42 CYS B N 1
ATOM 1954 C CA . CYS B 1 42 ? -0.933 -13.195 2.711 1 98.62 42 CYS B CA 1
ATOM 1955 C C . CYS B 1 42 ? -0.018 -14.406 2.783 1 98.62 42 CYS B C 1
ATOM 1957 O O . CYS B 1 42 ? -0.371 -15.422 3.389 1 98.62 42 CYS B O 1
ATOM 1959 N N . LEU B 1 43 ? 1.146 -14.32 2.113 1 98.69 43 LEU B N 1
ATOM 1960 C CA . LEU B 1 43 ? 2.105 -15.422 2.186 1 98.69 43 LEU B CA 1
ATOM 1961 C C . LEU B 1 43 ? 2.463 -15.734 3.633 1 98.69 43 LEU B C 1
ATOM 1963 O O . LEU B 1 43 ? 2.576 -16.906 4.008 1 98.69 43 LEU B O 1
ATOM 1967 N N . GLY B 1 44 ? 2.689 -14.664 4.395 1 98.5 44 GLY B N 1
ATOM 1968 C CA . GLY B 1 44 ? 2.941 -14.867 5.812 1 98.5 44 GLY B CA 1
ATOM 1969 C C . GLY B 1 44 ? 1.813 -15.594 6.52 1 98.5 44 GLY B C 1
ATOM 1970 O O . GLY B 1 44 ? 2.059 -16.5 7.32 1 98.5 44 GLY B O 1
ATOM 1971 N N . LEU B 1 45 ? 0.576 -15.219 6.25 1 98.12 45 LEU B N 1
ATOM 1972 C CA . LEU B 1 45 ? -0.577 -15.859 6.867 1 98.12 45 LEU B CA 1
ATOM 1973 C C . LEU B 1 45 ? -0.688 -17.312 6.43 1 98.12 45 LEU B C 1
ATOM 1975 O O . LEU B 1 45 ? -1.057 -18.188 7.23 1 98.12 45 LEU B O 1
ATOM 1979 N N . ILE B 1 46 ? -0.446 -17.578 5.148 1 98.06 46 ILE B N 1
ATOM 1980 C CA . ILE B 1 46 ? -0.459 -18.953 4.648 1 98.06 46 ILE B CA 1
ATOM 1981 C C . ILE B 1 46 ? 0.556 -19.797 5.418 1 98.06 46 ILE B C 1
ATOM 1983 O O . ILE B 1 46 ? 0.248 -20.906 5.855 1 98.06 46 ILE B O 1
ATOM 1987 N N . ARG B 1 47 ? 1.784 -19.219 5.598 1 97.81 47 ARG B N 1
ATOM 1988 C CA . ARG B 1 47 ? 2.797 -19.875 6.418 1 97.81 47 ARG B CA 1
ATOM 1989 C C . ARG B 1 47 ? 2.252 -20.188 7.809 1 97.81 47 ARG B C 1
ATOM 1991 O O . ARG B 1 47 ? 2.385 -21.312 8.297 1 97.81 47 ARG B O 1
ATOM 1998 N N . ASN B 1 48 ? 1.594 -19.281 8.43 1 97.5 48 ASN B N 1
ATOM 1999 C CA . ASN B 1 48 ? 1.197 -19.359 9.828 1 97.5 48 ASN B CA 1
ATOM 2000 C C . ASN B 1 48 ? -0.03 -20.234 10.016 1 97.5 48 ASN B C 1
ATOM 2002 O O . ASN B 1 48 ? -0.185 -20.875 11.062 1 97.5 48 ASN B O 1
ATOM 2006 N N . GLU B 1 49 ? -0.882 -20.297 8.984 1 96.69 49 GLU B N 1
ATOM 2007 C CA . GLU B 1 49 ? -2.197 -20.891 9.211 1 96.69 49 GLU B CA 1
ATOM 2008 C C . GLU B 1 49 ? -2.381 -22.156 8.391 1 96.69 49 GLU B C 1
ATOM 2010 O O . GLU B 1 49 ? -3.262 -22.969 8.688 1 96.69 49 GLU B O 1
ATOM 2015 N N . VAL B 1 50 ? -1.661 -22.328 7.324 1 96.06 50 VAL B N 1
ATOM 2016 C CA . VAL B 1 50 ? -1.797 -23.5 6.473 1 96.06 50 VAL B CA 1
ATOM 2017 C C . VAL B 1 50 ? -0.634 -24.453 6.723 1 96.06 50 VAL B C 1
ATOM 2019 O O . VAL B 1 50 ? -0.835 -25.672 6.855 1 96.06 50 VAL B O 1
ATOM 2022 N N . PHE B 1 51 ? 0.561 -23.922 6.801 1 96.31 51 PHE B N 1
ATOM 2023 C CA . PHE B 1 51 ? 1.743 -24.75 7.016 1 96.31 51 PHE B CA 1
ATOM 2024 C C . PHE B 1 51 ? 2.273 -24.578 8.438 1 96.31 51 PHE B C 1
ATOM 2026 O O . PHE B 1 51 ? 3.422 -24.188 8.633 1 96.31 51 PHE B O 1
ATOM 2033 N N . THR B 1 52 ? 1.503 -25.062 9.359 1 91.94 52 THR B N 1
ATOM 2034 C CA . THR B 1 52 ? 1.673 -24.766 10.773 1 91.94 52 THR B CA 1
ATOM 2035 C C . THR B 1 52 ? 2.879 -25.5 11.344 1 91.94 52 THR B C 1
ATOM 2037 O O . THR B 1 52 ? 3.336 -25.203 12.445 1 91.94 52 THR B O 1
ATOM 2040 N N . ASP B 1 53 ? 3.465 -26.406 10.609 1 93.94 53 ASP B N 1
ATOM 2041 C CA . ASP B 1 53 ? 4.629 -27.156 11.086 1 93.94 53 ASP B CA 1
ATOM 2042 C C . ASP B 1 53 ? 5.91 -26.344 10.898 1 93.94 53 ASP B C 1
ATOM 2044 O O . ASP B 1 53 ? 6.961 -26.703 11.43 1 93.94 53 ASP B O 1
ATOM 2048 N N . ALA B 1 54 ? 5.879 -25.297 10.203 1 93.12 54 ALA B N 1
ATOM 2049 C CA . ALA B 1 54 ? 7.02 -24.422 9.977 1 93.12 54 ALA B CA 1
ATOM 2050 C C . ALA B 1 54 ? 7 -23.234 10.945 1 93.12 54 ALA B C 1
ATOM 2052 O O . ALA B 1 54 ? 5.945 -22.875 11.477 1 93.12 54 ALA B O 1
ATOM 2053 N N . PRO B 1 55 ? 8.164 -22.719 11.266 1 95.44 55 PRO B N 1
ATOM 2054 C CA . PRO B 1 55 ? 8.188 -21.578 12.18 1 95.44 55 PRO B CA 1
ATOM 2055 C C . PRO B 1 55 ? 7.312 -20.422 11.695 1 95.44 55 PRO B C 1
ATOM 2057 O O . PRO B 1 55 ? 7.309 -20.094 10.5 1 95.44 55 PRO B O 1
ATOM 2060 N N . LYS B 1 56 ? 6.613 -19.859 12.602 1 97.12 56 LYS B N 1
ATOM 2061 C CA . LYS B 1 56 ? 5.738 -18.75 12.273 1 97.12 56 LYS B CA 1
ATOM 2062 C C . LYS B 1 56 ? 6.547 -17.516 11.852 1 97.12 56 LYS B C 1
ATOM 2064 O O . LYS B 1 56 ? 7.723 -17.391 12.211 1 97.12 56 LYS B O 1
ATOM 2069 N N . VAL B 1 57 ? 5.934 -16.641 11.07 1 97.38 57 VAL B N 1
ATOM 2070 C CA . VAL B 1 57 ? 6.516 -15.375 10.664 1 97.38 57 VAL B CA 1
ATOM 2071 C C . VAL B 1 57 ? 5.582 -14.227 11.055 1 97.38 57 VAL B C 1
ATOM 2073 O O . VAL B 1 57 ? 4.422 -14.461 11.406 1 97.38 57 VAL B O 1
ATOM 2076 N N . ASP B 1 58 ? 6.137 -13.047 11.164 1 97.75 58 ASP B N 1
ATOM 2077 C CA . ASP B 1 58 ? 5.324 -11.852 11.391 1 97.75 58 ASP B CA 1
ATOM 2078 C C . ASP B 1 58 ? 4.785 -11.305 10.078 1 97.75 58 ASP B C 1
ATOM 2080 O O . ASP B 1 58 ? 5.453 -10.508 9.406 1 97.75 58 ASP B O 1
ATOM 2084 N N . GLN B 1 59 ? 3.539 -11.648 9.773 1 98.19 59 GLN B N 1
ATOM 2085 C CA . GLN B 1 59 ? 2.943 -11.281 8.492 1 98.19 59 GLN B CA 1
ATOM 2086 C C . GLN B 1 59 ? 2.797 -9.766 8.375 1 98.19 59 GLN B C 1
ATOM 2088 O O . GLN B 1 59 ? 2.848 -9.219 7.27 1 98.19 59 GLN B O 1
ATOM 2093 N N . ASN B 1 60 ? 2.562 -9.086 9.477 1 98.38 60 ASN B N 1
ATOM 2094 C CA . ASN B 1 60 ? 2.469 -7.629 9.438 1 98.38 60 ASN B CA 1
ATOM 2095 C C . ASN B 1 60 ? 3.811 -6.988 9.086 1 98.38 60 ASN B C 1
ATOM 2097 O O . ASN B 1 60 ? 3.865 -6.031 8.312 1 98.38 60 ASN B O 1
ATOM 2101 N N . HIS B 1 61 ? 4.844 -7.52 9.656 1 98.06 61 HIS B N 1
ATOM 2102 C CA . HIS B 1 61 ? 6.184 -7.043 9.336 1 98.06 61 HIS B CA 1
ATOM 2103 C C . HIS B 1 61 ? 6.52 -7.289 7.867 1 98.06 61 HIS B C 1
ATOM 2105 O O . HIS B 1 61 ? 7.102 -6.43 7.207 1 98.06 61 HIS B O 1
ATOM 2111 N N . LEU B 1 62 ? 6.156 -8.453 7.379 1 98.44 62 LEU B N 1
ATOM 2112 C CA . LEU B 1 62 ? 6.375 -8.758 5.969 1 98.44 62 LEU B CA 1
ATOM 2113 C C . LEU B 1 62 ? 5.715 -7.711 5.078 1 98.44 62 LEU B C 1
ATOM 2115 O O . LEU B 1 62 ? 6.316 -7.25 4.105 1 98.44 62 LEU B O 1
ATOM 2119 N N . ALA B 1 63 ? 4.492 -7.336 5.422 1 98.69 63 ALA B N 1
ATOM 2120 C CA . ALA B 1 63 ? 3.758 -6.336 4.652 1 98.69 63 ALA B CA 1
ATOM 2121 C C . ALA B 1 63 ? 4.484 -4.992 4.664 1 98.69 63 ALA B C 1
ATOM 2123 O O . ALA B 1 63 ? 4.609 -4.34 3.625 1 98.69 63 ALA B O 1
ATOM 2124 N N . VAL B 1 64 ? 4.973 -4.594 5.801 1 98.56 64 VAL B N 1
ATOM 2125 C CA 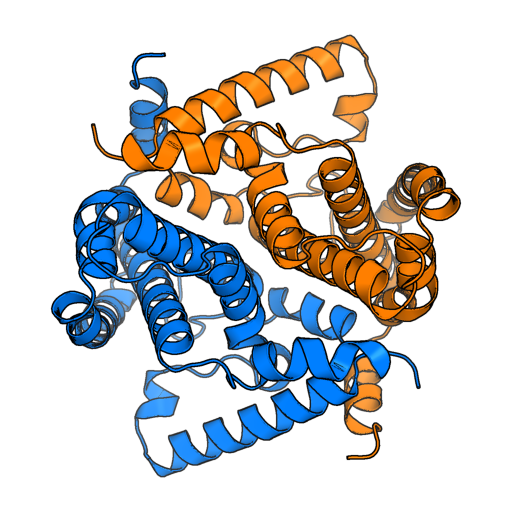. VAL B 1 64 ? 5.609 -3.289 5.941 1 98.56 64 VAL B CA 1
ATOM 2126 C C . VAL B 1 64 ? 6.938 -3.275 5.184 1 98.56 64 VAL B C 1
ATOM 2128 O O . VAL B 1 64 ? 7.258 -2.299 4.504 1 98.56 64 VAL B O 1
ATOM 2131 N N . VAL B 1 65 ? 7.707 -4.344 5.301 1 98.19 65 VAL B N 1
ATOM 2132 C CA . VAL B 1 65 ? 8.945 -4.422 4.535 1 98.19 65 VAL B CA 1
ATOM 2133 C C . VAL B 1 65 ? 8.641 -4.324 3.045 1 98.19 65 VAL B C 1
ATOM 2135 O O . VAL B 1 65 ? 9.328 -3.609 2.309 1 98.19 65 VAL B O 1
ATOM 2138 N N . ALA B 1 66 ? 7.602 -4.996 2.641 1 98.44 66 ALA B N 1
ATOM 2139 C CA . ALA B 1 66 ? 7.207 -5.004 1.234 1 98.44 66 ALA B CA 1
ATOM 2140 C C . ALA B 1 66 ? 6.773 -3.613 0.779 1 98.44 66 ALA B C 1
ATOM 2142 O O . ALA B 1 66 ? 7.004 -3.229 -0.37 1 98.44 66 ALA B O 1
ATOM 2143 N N . MET B 1 67 ? 6.148 -2.84 1.622 1 98.06 67 MET B N 1
ATOM 2144 C CA . MET B 1 67 ? 5.707 -1.482 1.311 1 98.06 67 MET B CA 1
ATOM 2145 C C . MET B 1 67 ? 6.883 -0.616 0.868 1 98.06 67 MET B C 1
ATOM 2147 O O . MET B 1 67 ? 6.719 0.278 0.035 1 98.06 67 MET B O 1
ATOM 2151 N N . PHE B 1 68 ? 8.055 -0.895 1.403 1 97.75 68 PHE B N 1
ATOM 2152 C CA . PHE B 1 68 ? 9.18 -0.001 1.178 1 97.75 68 PHE B CA 1
ATOM 2153 C C . PHE B 1 68 ? 10.211 -0.653 0.266 1 97.75 68 PHE B C 1
ATOM 2155 O O . PHE B 1 68 ? 11.297 -0.1 0.047 1 97.75 68 PHE B O 1
ATOM 2162 N N . HIS B 1 69 ? 9.945 -1.809 -0.326 1 96.19 69 HIS B N 1
ATOM 2163 C CA . HIS B 1 69 ? 10.961 -2.596 -1.016 1 96.19 69 HIS B CA 1
ATOM 2164 C C . HIS B 1 69 ? 11.484 -1.865 -2.248 1 96.19 69 HIS B C 1
ATOM 2166 O O . HIS B 1 69 ? 12.641 -2.041 -2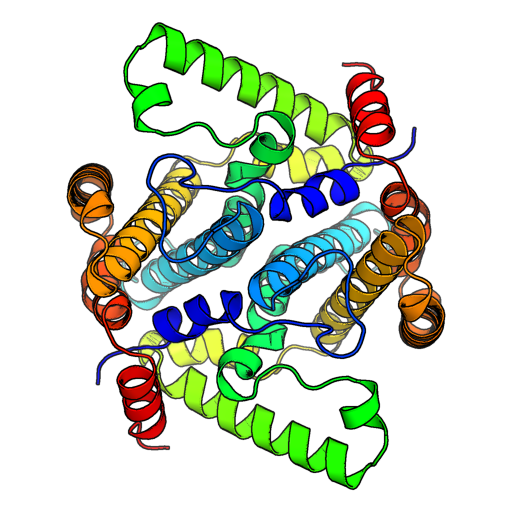.637 1 96.19 69 HIS B O 1
ATOM 2172 N N . ASP B 1 70 ? 10.719 -1.017 -2.809 1 95.12 70 ASP B N 1
ATOM 2173 C CA . ASP B 1 70 ? 11.094 -0.291 -4.02 1 95.12 70 ASP B CA 1
ATOM 2174 C C . ASP B 1 70 ? 11.156 1.213 -3.76 1 95.12 70 ASP B C 1
ATOM 2176 O O . ASP B 1 70 ? 11.039 2.014 -4.688 1 95.12 70 ASP B O 1
ATOM 2180 N N . ALA B 1 71 ? 11.305 1.63 -2.531 1 95.94 71 ALA B N 1
ATOM 2181 C CA . ALA B 1 71 ? 11.312 3.039 -2.148 1 95.94 71 ALA B CA 1
ATOM 2182 C C . ALA B 1 71 ? 12.352 3.818 -2.947 1 95.94 71 ALA B C 1
ATOM 2184 O O . ALA B 1 71 ? 12.102 4.953 -3.365 1 95.94 71 ALA B O 1
ATOM 2185 N N . ALA B 1 72 ? 13.469 3.201 -3.232 1 93.62 72 ALA B N 1
ATOM 2186 C CA . ALA B 1 72 ? 14.57 3.881 -3.908 1 93.62 72 ALA B CA 1
ATOM 2187 C C . ALA B 1 72 ? 14.18 4.273 -5.328 1 93.62 72 ALA B C 1
ATOM 2189 O O . ALA B 1 72 ? 14.789 5.172 -5.918 1 93.62 72 ALA B O 1
ATOM 2190 N N . GLU B 1 73 ? 13.148 3.674 -5.859 1 93.75 73 GLU B N 1
ATOM 2191 C CA . GLU B 1 73 ? 12.758 3.893 -7.25 1 93.75 73 GLU B CA 1
ATOM 2192 C C . GLU B 1 73 ? 12.172 5.289 -7.449 1 93.75 73 GLU B C 1
ATOM 2194 O O . GLU B 1 73 ? 12.094 5.781 -8.578 1 93.75 73 GLU B O 1
ATOM 2199 N N . VAL B 1 74 ? 11.758 5.902 -6.391 1 92.5 74 VAL B N 1
ATOM 2200 C CA . VAL B 1 74 ? 11.258 7.266 -6.504 1 92.5 74 VAL B CA 1
ATOM 2201 C C . VAL B 1 74 ? 12.375 8.188 -7 1 92.5 74 VAL B C 1
ATOM 2203 O O . VAL B 1 74 ? 12.102 9.203 -7.648 1 92.5 74 VAL B O 1
ATOM 2206 N N . VAL B 1 75 ? 13.586 7.781 -6.73 1 88.56 75 VAL B N 1
ATOM 2207 C CA . VAL B 1 75 ? 14.75 8.562 -7.121 1 88.56 75 VAL B CA 1
ATOM 2208 C C . VAL B 1 75 ? 15.352 7.988 -8.406 1 88.56 75 VAL B C 1
ATOM 2210 O O . VAL B 1 75 ? 15.633 8.727 -9.352 1 88.56 75 VAL B O 1
ATOM 2213 N N . THR B 1 76 ? 15.469 6.652 -8.5 1 88.56 76 THR B N 1
ATOM 2214 C CA . THR B 1 76 ? 16.203 6 -9.578 1 88.56 76 THR B CA 1
ATOM 2215 C C . THR B 1 76 ? 15.273 5.707 -10.758 1 88.56 76 THR B C 1
ATOM 2217 O O . THR B 1 76 ? 15.734 5.328 -11.836 1 88.56 76 THR B O 1
ATOM 2220 N N . GLU B 1 77 ? 13.992 5.906 -10.539 1 86.81 77 GLU B N 1
ATOM 2221 C CA . GLU B 1 77 ? 13.008 5.426 -11.5 1 86.81 77 GLU B CA 1
ATOM 2222 C C . GLU B 1 77 ? 13.016 3.904 -11.594 1 86.81 77 GLU B C 1
ATOM 2224 O O . GLU B 1 77 ? 13.812 3.244 -10.93 1 86.81 77 GLU B O 1
ATOM 2229 N N . ASP B 1 78 ? 12.086 3.402 -12.281 1 85.75 78 ASP B N 1
ATOM 2230 C CA . ASP B 1 78 ? 12 1.953 -12.445 1 85.75 78 ASP B CA 1
ATOM 2231 C C . ASP B 1 78 ? 12.836 1.479 -13.633 1 85.75 78 ASP B C 1
ATOM 2233 O O . ASP B 1 78 ? 12.742 2.037 -14.727 1 85.75 78 ASP B O 1
ATOM 2237 N N . VAL B 1 79 ? 13.742 0.571 -13.367 1 82.06 79 VAL B N 1
ATOM 2238 C CA . VAL B 1 79 ? 14.547 -0.019 -14.43 1 82.06 79 VAL B CA 1
ATOM 2239 C C . VAL B 1 79 ? 14.008 -1.405 -14.781 1 82.06 79 VAL B C 1
ATOM 2241 O O . VAL B 1 79 ? 13.82 -2.244 -13.891 1 82.06 79 VAL B O 1
ATOM 2244 N N . ASN B 1 80 ? 13.898 -1.643 -15.992 1 81.06 80 ASN B N 1
ATOM 2245 C CA . ASN B 1 80 ? 13.398 -2.922 -16.484 1 81.06 80 ASN B CA 1
ATOM 2246 C C . ASN B 1 80 ? 14.344 -4.066 -16.125 1 81.06 80 ASN B C 1
ATOM 2248 O O . ASN B 1 80 ? 15.562 -3.932 -16.266 1 81.06 80 ASN B O 1
ATOM 2252 N N . SER B 1 81 ? 13.727 -5.164 -15.711 1 79.19 81 SER B N 1
ATOM 2253 C CA . SER B 1 81 ? 14.516 -6.312 -15.273 1 79.19 81 SER B CA 1
ATOM 2254 C C . SER B 1 81 ? 15.391 -6.848 -16.406 1 79.19 81 SER B C 1
ATOM 2256 O O . SER B 1 81 ? 16.5 -7.312 -16.172 1 79.19 81 SER B O 1
ATOM 2258 N N . GLY B 1 82 ? 14.922 -6.898 -17.594 1 77.44 82 GLY B N 1
ATOM 2259 C CA . GLY B 1 82 ? 15.719 -7.359 -18.719 1 77.44 82 GLY B CA 1
ATOM 2260 C C . GLY B 1 82 ? 16.984 -6.551 -18.938 1 77.44 82 GLY B C 1
ATOM 2261 O O . GLY B 1 82 ? 18.031 -7.105 -19.266 1 77.44 82 GLY B O 1
ATOM 2262 N N . ILE B 1 83 ? 16.844 -5.297 -18.75 1 77.12 83 ILE B N 1
ATOM 2263 C CA . ILE B 1 83 ? 18 -4.402 -18.844 1 77.12 83 ILE B CA 1
ATOM 2264 C C . ILE B 1 83 ? 18.906 -4.578 -17.625 1 77.12 83 ILE B C 1
ATOM 2266 O O . ILE B 1 83 ? 20.125 -4.727 -17.766 1 77.12 83 ILE B O 1
ATOM 2270 N N . LYS B 1 84 ? 18.375 -4.633 -16.438 1 83.69 84 LYS B N 1
ATOM 2271 C CA . LYS B 1 84 ? 19.094 -4.73 -15.172 1 83.69 84 LYS B CA 1
ATOM 2272 C C . LYS B 1 84 ? 19.922 -6.008 -15.109 1 83.69 84 LYS B C 1
ATOM 2274 O O . LYS B 1 84 ? 21.094 -5.977 -14.703 1 83.69 84 LYS B O 1
ATOM 2279 N N . TYR B 1 85 ? 19.312 -7.055 -15.656 1 82.88 85 TYR B N 1
ATOM 2280 C CA . TYR B 1 85 ? 19.969 -8.352 -15.5 1 82.88 85 TYR B CA 1
ATOM 2281 C C . TYR B 1 85 ? 20.625 -8.781 -16.797 1 82.88 85 TYR B C 1
ATOM 2283 O O . TYR B 1 85 ? 21.203 -9.875 -16.875 1 82.88 85 TYR B O 1
ATOM 2291 N N . GLY B 1 86 ? 20.578 -8 -17.859 1 84.56 86 GLY B N 1
ATOM 2292 C CA . GLY B 1 86 ? 21.125 -8.336 -19.156 1 84.56 86 GLY B CA 1
ATOM 2293 C C . GLY B 1 86 ? 22.641 -8.297 -19.188 1 84.56 86 GLY B C 1
ATOM 2294 O O . GLY B 1 86 ? 23.266 -8.914 -20.047 1 84.56 86 GLY B O 1
ATOM 2295 N N . ASP B 1 87 ? 23.25 -7.488 -18.297 1 89.62 87 ASP B N 1
ATOM 2296 C CA . ASP B 1 87 ? 24.688 -7.309 -18.203 1 89.62 87 ASP B CA 1
ATOM 2297 C C . ASP B 1 87 ? 25.125 -7.152 -16.734 1 89.62 87 ASP B C 1
ATOM 2299 O O . ASP B 1 87 ? 24.516 -6.379 -15.992 1 89.62 87 ASP B O 1
ATOM 2303 N N . PRO B 1 88 ? 26.156 -7.883 -16.406 1 91.38 88 PRO B N 1
ATOM 2304 C CA . PRO B 1 88 ? 26.594 -7.828 -15.008 1 91.38 88 PRO B CA 1
ATOM 2305 C C . PRO B 1 88 ? 27.016 -6.426 -14.578 1 91.38 88 PRO B C 1
ATOM 2307 O O . PRO B 1 88 ? 26.797 -6.039 -13.422 1 91.38 88 PRO B O 1
ATOM 2310 N N . ARG B 1 89 ? 27.703 -5.727 -15.477 1 92 89 ARG B N 1
ATOM 2311 C CA . ARG B 1 89 ? 28.125 -4.367 -15.133 1 92 89 ARG B CA 1
ATOM 2312 C C . ARG B 1 89 ? 26.906 -3.453 -14.961 1 92 89 ARG B C 1
ATOM 2314 O O . ARG B 1 89 ? 26.906 -2.588 -14.086 1 92 89 ARG B O 1
ATOM 2321 N N . MET B 1 90 ? 25.938 -3.637 -15.789 1 88.31 90 MET B N 1
ATOM 2322 C CA . MET B 1 90 ? 24.703 -2.873 -15.664 1 88.31 90 MET B CA 1
ATOM 2323 C C . MET B 1 90 ? 24.016 -3.16 -14.328 1 88.31 90 MET B C 1
ATOM 2325 O O . MET B 1 90 ? 23.531 -2.242 -13.672 1 88.31 90 MET B O 1
ATOM 2329 N N . LEU B 1 91 ? 23.938 -4.398 -13.984 1 90.06 91 LEU B N 1
ATOM 2330 C CA . LEU B 1 91 ? 23.344 -4.793 -12.703 1 90.06 91 LEU B CA 1
ATOM 2331 C C . LEU B 1 91 ? 24.078 -4.125 -11.539 1 90.06 91 LEU B C 1
ATOM 2333 O O . LEU B 1 91 ? 23.438 -3.613 -10.617 1 90.06 91 LEU B O 1
ATOM 2337 N N . GLU B 1 92 ? 25.359 -4.145 -11.562 1 92.12 92 GLU B N 1
ATOM 2338 C CA . GLU B 1 92 ? 26.172 -3.531 -10.523 1 92.12 92 GLU B CA 1
ATOM 2339 C C . GLU B 1 92 ? 25.891 -2.037 -10.398 1 92.12 92 GLU B C 1
ATOM 2341 O O . GLU B 1 92 ? 25.766 -1.508 -9.289 1 92.12 92 GLU B O 1
ATOM 2346 N N . LEU B 1 93 ? 25.844 -1.4 -11.547 1 90.19 93 LEU B N 1
ATOM 2347 C CA . LEU B 1 93 ? 25.594 0.035 -11.562 1 90.19 93 LEU B CA 1
ATOM 2348 C C . LEU B 1 93 ? 24.203 0.344 -11 1 90.19 93 LEU B C 1
ATOM 2350 O O . LEU B 1 93 ? 24.047 1.297 -10.227 1 90.19 93 LEU B O 1
ATOM 2354 N N . CYS B 1 94 ? 23.234 -0.439 -11.383 1 89.69 94 CYS B N 1
ATOM 2355 C CA . CYS B 1 94 ? 21.875 -0.255 -10.859 1 89.69 94 CYS B CA 1
ATOM 2356 C C . CYS B 1 94 ? 21.859 -0.43 -9.352 1 89.69 94 CYS B C 1
ATOM 2358 O O . CYS B 1 94 ? 21.219 0.354 -8.641 1 89.69 94 CYS B O 1
ATOM 2360 N N . ARG B 1 95 ? 22.516 -1.438 -8.859 1 90.06 95 ARG B N 1
ATOM 2361 C CA . ARG B 1 95 ? 22.578 -1.708 -7.43 1 90.06 95 ARG B CA 1
ATOM 2362 C C . ARG B 1 95 ? 23.25 -0.562 -6.684 1 90.06 95 ARG B C 1
ATOM 2364 O O . ARG B 1 95 ? 22.828 -0.2 -5.582 1 90.06 95 ARG B O 1
ATOM 2371 N N . GLU B 1 96 ? 24.281 -0.054 -7.227 1 92.19 96 GLU B N 1
ATOM 2372 C CA . GLU B 1 96 ? 24.969 1.072 -6.613 1 92.19 96 GLU B CA 1
ATOM 2373 C C . GLU B 1 96 ? 24.078 2.309 -6.555 1 92.19 96 GLU B C 1
ATOM 2375 O O . GLU B 1 96 ? 24.047 3.008 -5.539 1 92.19 96 GLU B O 1
ATOM 2380 N N . MET B 1 97 ? 23.422 2.584 -7.652 1 91.5 97 MET B N 1
ATOM 2381 C CA . MET B 1 97 ? 22.5 3.715 -7.684 1 91.5 97 MET B CA 1
ATOM 2382 C C . MET B 1 97 ? 21.406 3.551 -6.637 1 91.5 97 MET B C 1
ATOM 2384 O O . MET B 1 97 ? 21.047 4.508 -5.941 1 91.5 97 MET B O 1
ATOM 2388 N N . GLU B 1 98 ? 20.844 2.355 -6.594 1 91.5 98 GLU B N 1
ATOM 2389 C CA . GLU B 1 98 ? 19.797 2.066 -5.613 1 91.5 98 GLU B CA 1
ATOM 2390 C C . GLU B 1 98 ? 20.312 2.268 -4.191 1 91.5 98 GLU B C 1
ATOM 2392 O O . GLU B 1 98 ? 19.578 2.766 -3.33 1 91.5 98 GLU B O 1
ATOM 2397 N N . SER B 1 99 ? 21.516 1.827 -3.936 1 92.5 99 SER B N 1
ATOM 2398 C CA . SER B 1 99 ? 22.125 1.994 -2.619 1 92.5 99 SER B CA 1
ATOM 2399 C C . SER B 1 99 ? 22.266 3.469 -2.262 1 92.5 99 SER B C 1
ATOM 2401 O O . SER B 1 99 ? 21.922 3.883 -1.153 1 92.5 99 SER B O 1
ATOM 2403 N N . ILE B 1 100 ? 22.766 4.25 -3.148 1 92.19 100 ILE B N 1
ATOM 2404 C CA . ILE B 1 100 ? 22.938 5.684 -2.936 1 92.19 100 ILE B CA 1
ATOM 2405 C C . ILE B 1 100 ? 21.578 6.332 -2.674 1 92.19 100 ILE B C 1
ATOM 2407 O O . ILE B 1 100 ? 21.422 7.098 -1.719 1 92.19 100 ILE B O 1
ATOM 2411 N N . ALA B 1 101 ? 20.609 5.973 -3.518 1 92.62 101 ALA B N 1
ATOM 2412 C CA . ALA B 1 101 ? 19.266 6.527 -3.385 1 92.62 101 ALA B CA 1
ATOM 2413 C C . ALA B 1 101 ? 18.641 6.156 -2.039 1 92.62 101 ALA B C 1
ATOM 2415 O O . ALA B 1 101 ? 18 6.984 -1.396 1 92.62 101 ALA B O 1
ATOM 2416 N N . SER B 1 102 ? 18.812 4.91 -1.632 1 94.75 102 SER B N 1
ATOM 2417 C CA . SER B 1 102 ? 18.266 4.434 -0.366 1 94.75 102 SER B CA 1
ATOM 2418 C C . SER B 1 102 ? 18.844 5.203 0.814 1 94.75 102 SER B C 1
ATOM 2420 O O . SER B 1 102 ? 18.109 5.621 1.714 1 94.75 102 SER B O 1
ATOM 2422 N N . HIS B 1 103 ? 20.141 5.375 0.817 1 93.31 103 HIS B N 1
ATOM 2423 C CA . HIS B 1 103 ? 20.797 6.109 1.897 1 93.31 103 HIS B CA 1
ATOM 2424 C C . HIS B 1 103 ? 20.344 7.57 1.913 1 93.31 103 HIS B C 1
ATOM 2426 O O . HIS B 1 103 ? 20.109 8.141 2.98 1 93.31 103 HIS B O 1
ATOM 2432 N N . MET B 1 104 ? 20.297 8.094 0.705 1 92.38 104 MET B N 1
ATOM 2433 C CA . MET B 1 104 ? 19.812 9.461 0.594 1 92.38 104 MET B CA 1
ATOM 2434 C C . MET B 1 104 ? 18.406 9.586 1.195 1 92.38 104 MET B C 1
ATOM 2436 O O . MET B 1 104 ? 18.156 10.5 1.978 1 92.38 104 MET B O 1
ATOM 2440 N N . LEU B 1 105 ? 17.516 8.688 0.844 1 94.12 105 LEU B N 1
ATOM 2441 C CA . LEU B 1 105 ? 16.141 8.719 1.32 1 94.12 105 LEU B CA 1
ATOM 2442 C C . LEU B 1 105 ? 16.094 8.641 2.842 1 94.12 105 LEU B C 1
ATOM 2444 O O . LEU B 1 105 ? 15.336 9.367 3.482 1 94.12 105 LEU B O 1
ATOM 2448 N N . ILE B 1 106 ? 16.859 7.781 3.41 1 94.81 106 ILE B N 1
ATOM 2449 C CA . ILE B 1 106 ? 16.891 7.602 4.859 1 94.81 106 ILE B CA 1
ATOM 2450 C C . ILE B 1 106 ? 17.312 8.906 5.531 1 94.81 106 ILE B C 1
ATOM 2452 O O . ILE B 1 106 ? 16.766 9.273 6.574 1 94.81 106 ILE B O 1
ATOM 2456 N N . GLY B 1 107 ? 18.266 9.578 4.945 1 93.5 107 GLY B N 1
ATOM 2457 C CA . GLY B 1 107 ? 18.766 10.836 5.484 1 93.5 107 GLY B CA 1
ATOM 2458 C C . GLY B 1 107 ? 17.719 11.93 5.504 1 93.5 107 GLY B C 1
ATOM 2459 O O . GLY B 1 107 ? 17.875 12.938 6.203 1 93.5 107 GLY B O 1
ATOM 2460 N N . THR B 1 108 ? 16.656 11.734 4.762 1 94.31 108 THR B N 1
ATOM 2461 C CA . THR B 1 108 ? 15.633 12.773 4.664 1 94.31 108 THR B CA 1
ATOM 2462 C C . THR B 1 108 ? 14.539 12.555 5.707 1 94.31 108 THR B C 1
ATOM 2464 O O . THR B 1 108 ? 13.586 13.336 5.789 1 94.31 108 THR B O 1
ATOM 2467 N N . LEU B 1 109 ? 14.602 11.5 6.453 1 95.69 109 LEU B N 1
ATOM 2468 C CA . LEU B 1 109 ? 13.695 11.242 7.562 1 95.69 109 LEU B CA 1
ATOM 2469 C C . LEU B 1 109 ? 14.109 12.023 8.805 1 95.69 109 LEU B C 1
ATOM 2471 O O . LEU B 1 109 ? 15.281 12.383 8.945 1 95.69 109 LEU B O 1
ATOM 2475 N N . PRO B 1 110 ? 13.117 12.344 9.68 1 94.31 110 PRO B N 1
ATOM 2476 C CA . PRO B 1 110 ? 13.539 12.82 11 1 94.31 110 PRO B CA 1
ATOM 2477 C C . PRO B 1 110 ? 14.523 11.875 11.688 1 94.31 110 PRO B C 1
ATOM 2479 O O . PRO B 1 110 ? 14.367 10.648 11.602 1 94.31 110 PRO B O 1
ATO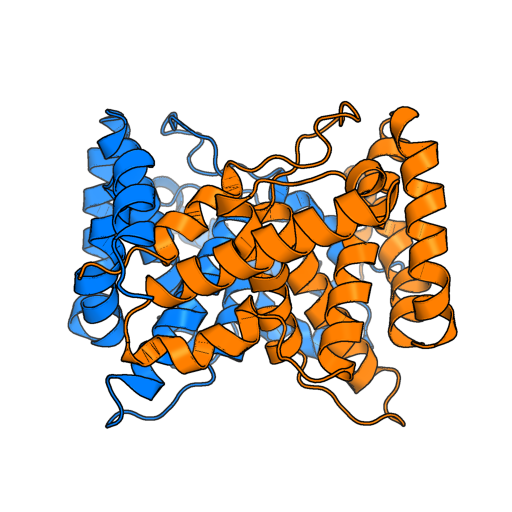M 2482 N N . LYS B 1 111 ? 15.492 12.43 12.398 1 92.69 111 LYS B N 1
ATOM 2483 C CA . LYS B 1 111 ? 16.578 11.656 12.992 1 92.69 111 LYS B CA 1
ATOM 2484 C C . LYS B 1 111 ? 16.047 10.531 13.867 1 92.69 111 LYS B C 1
ATOM 2486 O O . LYS B 1 111 ? 16.562 9.414 13.836 1 92.69 111 LYS B O 1
ATOM 2491 N N . ASN B 1 112 ? 15.016 10.812 14.586 1 92.56 112 ASN B N 1
ATOM 2492 C CA . ASN B 1 112 ? 14.484 9.852 15.547 1 92.56 112 ASN B CA 1
ATOM 2493 C C . ASN B 1 112 ? 13.781 8.695 14.852 1 92.56 112 ASN B C 1
ATOM 2495 O O . ASN B 1 112 ? 13.484 7.672 15.477 1 92.56 112 ASN B O 1
ATOM 2499 N N . LEU B 1 113 ? 13.547 8.758 13.547 1 95.5 113 LEU B N 1
ATOM 2500 C CA . LEU B 1 113 ? 12.828 7.715 12.836 1 95.5 113 LEU B CA 1
ATOM 2501 C C . LEU B 1 113 ? 13.75 6.957 11.891 1 95.5 113 LEU B C 1
ATOM 2503 O O . LEU B 1 113 ? 13.398 5.887 11.391 1 95.5 113 LEU B O 1
ATOM 2507 N N . GLN B 1 114 ? 14.922 7.414 11.656 1 95.56 114 GLN B N 1
ATOM 2508 C CA . GLN B 1 114 ? 15.828 6.883 10.641 1 95.56 114 GLN B CA 1
ATOM 2509 C C . GLN B 1 114 ? 16.188 5.43 10.93 1 95.56 114 GLN B C 1
ATOM 2511 O O . GLN B 1 114 ? 16.188 4.59 10.031 1 95.56 114 GLN B O 1
ATOM 2516 N N . SER B 1 115 ? 16.484 5.121 12.188 1 95.56 115 SER B N 1
ATOM 2517 C CA . SER B 1 115 ? 16.922 3.777 12.547 1 95.56 115 SER B CA 1
ATOM 2518 C C . SER B 1 115 ? 15.82 2.752 12.312 1 95.56 115 SER B C 1
ATOM 2520 O O . SER B 1 115 ? 16.094 1.566 12.117 1 95.56 115 SER B O 1
ATOM 2522 N N . HIS B 1 116 ? 14.586 3.166 12.328 1 95.31 116 HIS B N 1
ATOM 2523 C CA . HIS B 1 116 ? 13.453 2.266 12.156 1 95.31 116 HIS B CA 1
ATOM 2524 C C . HIS B 1 116 ? 13.133 2.051 10.68 1 95.31 116 HIS B C 1
ATOM 2526 O O . HIS B 1 116 ? 12.633 0.993 10.297 1 95.31 116 HIS B O 1
ATOM 2532 N N . TYR B 1 117 ? 13.414 3.023 9.852 1 96.81 117 TYR B N 1
ATOM 2533 C CA . TYR B 1 117 ? 13.125 2.912 8.43 1 96.81 117 TYR B CA 1
ATOM 2534 C C . TYR B 1 117 ? 14.328 2.359 7.668 1 96.81 117 TYR B C 1
ATOM 2536 O O . TYR B 1 117 ? 14.18 1.791 6.586 1 96.81 117 TYR B O 1
ATOM 2544 N N . ALA B 1 118 ? 15.547 2.451 8.227 1 96 118 ALA B N 1
ATOM 2545 C CA . ALA B 1 118 ? 16.781 2.043 7.539 1 96 118 ALA B CA 1
ATOM 2546 C C . ALA B 1 118 ? 16.719 0.572 7.145 1 96 118 ALA B C 1
ATOM 2548 O O . ALA B 1 118 ? 16.938 0.227 5.98 1 96 118 ALA B O 1
ATOM 2549 N N . PRO B 1 119 ? 16.359 -0.312 8.047 1 95.06 119 PRO B N 1
ATOM 2550 C CA . PRO B 1 119 ? 16.312 -1.719 7.641 1 95.06 119 PRO B CA 1
ATOM 2551 C C . PRO B 1 119 ? 15.234 -1.998 6.594 1 95.06 119 PRO B C 1
ATOM 2553 O O . PRO B 1 119 ? 15.375 -2.918 5.785 1 95.06 119 PRO B O 1
ATOM 2556 N N . LEU B 1 120 ? 14.133 -1.255 6.617 1 95.44 120 LEU B N 1
ATOM 2557 C CA . LEU B 1 120 ? 13.039 -1.427 5.66 1 95.44 120 LEU B CA 1
ATOM 2558 C C . LEU B 1 120 ? 13.477 -1.014 4.258 1 95.44 120 LEU B C 1
ATOM 2560 O O . LEU B 1 120 ? 13.141 -1.679 3.277 1 95.44 120 LEU B O 1
ATOM 2564 N N . ILE B 1 121 ? 14.25 0.042 4.184 1 94.69 121 ILE B N 1
ATOM 2565 C CA . ILE B 1 121 ? 14.594 0.671 2.912 1 94.69 121 ILE B CA 1
ATOM 2566 C C . ILE B 1 121 ? 15.859 0.039 2.344 1 94.69 121 ILE B C 1
ATOM 2568 O O . ILE B 1 121 ? 15.984 -0.126 1.129 1 94.69 121 ILE B O 1
ATOM 2572 N N . LEU B 1 122 ? 16.844 -0.408 3.252 1 91.69 122 LEU B N 1
ATOM 2573 C CA . LEU B 1 122 ? 18.125 -0.953 2.832 1 91.69 122 LEU B CA 1
ATOM 2574 C C . LEU B 1 122 ? 18.047 -2.465 2.646 1 91.69 122 LEU B C 1
ATOM 2576 O O . LEU B 1 122 ? 19.062 -3.127 2.443 1 91.69 122 LEU B O 1
ATOM 2580 N N . HIS B 1 123 ? 16.922 -2.98 2.76 1 83.88 123 HIS B N 1
ATOM 2581 C CA . HIS B 1 123 ? 16.734 -4.418 2.602 1 83.88 123 HIS B CA 1
ATOM 2582 C C . HIS B 1 123 ? 17.609 -5.199 3.58 1 83.88 123 HIS B C 1
ATOM 2584 O O . HIS B 1 123 ? 18.188 -6.223 3.217 1 83.88 123 HIS B O 1
ATOM 2590 N N . GLY B 1 124 ? 17.828 -4.613 4.719 1 80.81 124 GLY B N 1
ATOM 2591 C CA . GLY B 1 124 ? 18.625 -5.227 5.773 1 80.81 124 GLY B CA 1
ATOM 2592 C C . GLY B 1 124 ? 17.859 -6.258 6.574 1 80.81 124 GLY B C 1
ATOM 2593 O O . GLY B 1 124 ? 18.25 -6.613 7.684 1 80.81 124 GLY B O 1
ATOM 2594 N N . GLU B 1 125 ? 16.812 -6.703 6.059 1 81 125 GLU B N 1
ATOM 2595 C CA . GLU B 1 125 ? 15.992 -7.684 6.754 1 81 125 GLU B CA 1
ATOM 2596 C C . GLU B 1 125 ? 16.609 -9.078 6.699 1 81 125 GLU B C 1
ATOM 2598 O O . GLU B 1 125 ? 17.516 -9.328 5.887 1 81 125 GLU B O 1
ATOM 2603 N N . ASP B 1 126 ? 16.203 -9.875 7.645 1 89.38 126 ASP B N 1
ATOM 2604 C CA . ASP B 1 126 ? 16.688 -11.25 7.652 1 89.38 126 ASP B CA 1
ATOM 2605 C C . ASP B 1 126 ? 16.344 -11.969 6.352 1 89.38 126 ASP B C 1
ATOM 2607 O O . ASP B 1 126 ? 15.469 -11.516 5.605 1 89.38 126 ASP B O 1
ATOM 2611 N N . LYS B 1 127 ? 17.062 -12.992 6.094 1 93.12 127 LYS B N 1
ATOM 2612 C CA . LYS B 1 127 ? 16.969 -13.734 4.84 1 93.12 127 LYS B CA 1
ATOM 2613 C C . LYS B 1 127 ? 15.547 -14.234 4.598 1 93.12 127 LYS B C 1
ATOM 2615 O O . LYS B 1 127 ? 15.062 -14.234 3.465 1 93.12 127 LYS B O 1
ATOM 2620 N N . GLU B 1 128 ? 14.938 -14.703 5.613 1 95.56 128 GLU B N 1
ATOM 2621 C CA . GLU B 1 128 ? 13.586 -15.234 5.457 1 95.56 128 GLU B CA 1
ATOM 2622 C C . GLU B 1 128 ? 12.602 -14.141 5.039 1 95.56 128 GLU B C 1
ATOM 2624 O O . GLU B 1 128 ? 11.82 -14.328 4.102 1 95.56 128 GLU B O 1
ATOM 2629 N N . THR B 1 129 ? 12.656 -13.008 5.73 1 97.25 129 THR B N 1
ATOM 2630 C CA . THR B 1 129 ? 11.812 -11.867 5.367 1 97.25 129 THR B CA 1
ATOM 2631 C C . THR B 1 129 ? 12.062 -11.453 3.922 1 97.25 129 THR B C 1
ATOM 2633 O O . THR B 1 129 ? 11.117 -11.227 3.164 1 97.25 129 THR B O 1
ATOM 2636 N N . ALA B 1 130 ? 13.312 -11.406 3.561 1 96.69 130 ALA B N 1
ATOM 2637 C CA . ALA B 1 130 ? 13.688 -11.016 2.205 1 96.69 130 ALA B CA 1
ATOM 2638 C C . ALA B 1 130 ? 13.109 -11.984 1.176 1 96.69 130 ALA B C 1
ATOM 2640 O O . ALA B 1 130 ? 12.68 -11.57 0.099 1 96.69 130 ALA B O 1
ATOM 2641 N N . ARG B 1 131 ? 13.109 -13.234 1.498 1 97.19 131 ARG B N 1
ATOM 2642 C CA . ARG B 1 131 ? 12.586 -14.258 0.599 1 97.19 131 ARG B CA 1
ATOM 2643 C C . ARG B 1 131 ? 11.078 -14.094 0.394 1 97.19 131 ARG B C 1
ATOM 2645 O O . ARG B 1 131 ? 10.586 -14.203 -0.731 1 97.19 131 ARG B O 1
ATOM 2652 N N . PHE B 1 132 ? 10.359 -13.852 1.472 1 98.44 132 PHE B N 1
ATOM 2653 C CA . PHE B 1 132 ? 8.914 -13.641 1.388 1 98.44 132 PHE B CA 1
ATOM 2654 C C . PHE B 1 132 ? 8.594 -12.422 0.53 1 98.44 132 PHE B C 1
ATOM 2656 O O . PHE B 1 132 ? 7.688 -12.469 -0.304 1 98.44 132 PHE B O 1
ATOM 2663 N N . VAL B 1 133 ? 9.312 -11.328 0.726 1 98.38 133 VAL B N 1
ATOM 2664 C CA . VAL B 1 133 ? 9.047 -10.086 0.011 1 98.38 133 VAL B CA 1
ATOM 2665 C C . VAL B 1 133 ? 9.398 -10.258 -1.466 1 98.38 133 VAL B C 1
ATOM 2667 O O . VAL B 1 133 ? 8.656 -9.805 -2.34 1 98.38 133 VAL B O 1
ATOM 2670 N N . LYS B 1 134 ? 10.477 -10.914 -1.767 1 97.56 134 LYS B N 1
ATOM 2671 C CA . LYS B 1 134 ? 10.852 -11.164 -3.154 1 97.56 134 LYS B CA 1
ATOM 2672 C C . LYS B 1 134 ? 9.82 -12.047 -3.855 1 97.56 134 LYS B C 1
ATOM 2674 O O . LYS B 1 134 ? 9.469 -11.797 -5.012 1 97.56 134 LYS B O 1
ATOM 2679 N N . ALA B 1 135 ? 9.422 -13.117 -3.172 1 98.62 135 ALA B N 1
ATOM 2680 C CA . ALA B 1 135 ? 8.375 -13.977 -3.732 1 98.62 135 ALA B CA 1
ATOM 2681 C C . ALA B 1 135 ? 7.109 -13.18 -4.02 1 98.62 135 ALA B C 1
ATOM 2683 O O . ALA B 1 135 ? 6.5 -13.328 -5.078 1 98.62 135 ALA B O 1
ATOM 2684 N N . ALA B 1 136 ? 6.695 -12.344 -3.07 1 98.75 136 ALA B N 1
ATOM 2685 C CA . ALA B 1 136 ? 5.516 -11.5 -3.246 1 98.75 136 ALA B CA 1
ATOM 2686 C C . ALA B 1 136 ? 5.684 -10.562 -4.438 1 98.75 136 ALA B C 1
ATOM 2688 O O . ALA B 1 136 ? 4.742 -10.336 -5.199 1 98.75 136 ALA B O 1
ATOM 2689 N N . ASP B 1 137 ? 6.867 -9.992 -4.578 1 98.06 137 ASP B N 1
ATOM 2690 C CA . ASP B 1 137 ? 7.191 -9.109 -5.691 1 98.06 137 ASP B CA 1
ATOM 2691 C C . ASP B 1 137 ? 7.043 -9.828 -7.027 1 98.06 137 ASP B C 1
ATOM 2693 O O . ASP B 1 137 ? 6.457 -9.289 -7.969 1 98.06 137 ASP B O 1
ATOM 2697 N N . LEU B 1 138 ? 7.504 -11.023 -7.113 1 98.25 138 LEU B N 1
ATOM 2698 C CA . LEU B 1 138 ? 7.406 -11.828 -8.328 1 98.25 138 LEU B CA 1
ATOM 2699 C C . LEU B 1 138 ? 5.961 -12.219 -8.602 1 98.25 138 LEU B C 1
ATOM 2701 O O . LEU B 1 138 ? 5.531 -12.25 -9.758 1 98.25 138 LEU B O 1
ATOM 2705 N N . LEU B 1 139 ? 5.242 -12.531 -7.539 1 98.62 139 LEU B N 1
ATOM 2706 C CA . LEU B 1 139 ? 3.832 -12.859 -7.703 1 98.62 139 LEU B CA 1
ATOM 2707 C C . LEU B 1 139 ? 3.057 -11.672 -8.266 1 98.62 139 LEU B C 1
ATOM 2709 O O . LEU B 1 139 ? 2.166 -11.852 -9.102 1 98.62 139 LEU B O 1
ATOM 2713 N N . SER B 1 140 ? 3.371 -10.492 -7.77 1 98.38 140 SER B N 1
ATOM 2714 C CA . SER B 1 140 ? 2.74 -9.289 -8.297 1 98.38 140 SER B CA 1
ATOM 2715 C C . SER B 1 140 ? 3.033 -9.117 -9.781 1 98.38 140 SER B C 1
ATOM 2717 O O . SER B 1 140 ? 2.133 -8.82 -10.57 1 98.38 140 SER B O 1
ATOM 2719 N N . ALA B 1 141 ? 4.289 -9.328 -10.172 1 97.19 141 ALA B N 1
ATOM 2720 C CA . ALA B 1 141 ? 4.672 -9.242 -11.578 1 97.19 141 ALA B CA 1
ATOM 2721 C C . ALA B 1 141 ? 3.967 -10.312 -12.406 1 97.19 141 ALA B C 1
ATOM 2723 O O . ALA B 1 141 ? 3.516 -10.047 -13.523 1 97.19 141 ALA B O 1
ATOM 2724 N N . TYR B 1 142 ? 3.877 -11.461 -11.859 1 98.12 142 TYR B N 1
ATOM 2725 C CA . TYR B 1 142 ? 3.248 -12.57 -12.57 1 98.12 142 TYR B CA 1
ATOM 2726 C C . TYR B 1 142 ? 1.769 -12.289 -12.805 1 98.12 142 TYR B C 1
ATOM 2728 O O . TYR B 1 142 ? 1.267 -12.484 -13.914 1 98.12 142 TYR B O 1
ATOM 2736 N N . THR B 1 143 ? 1.067 -11.867 -11.758 1 98 143 THR B N 1
ATOM 2737 C CA . THR B 1 143 ? -0.359 -11.594 -11.898 1 98 143 THR B CA 1
ATOM 2738 C C . THR B 1 143 ? -0.594 -10.438 -12.867 1 98 143 THR B C 1
ATOM 2740 O O . THR B 1 143 ? -1.584 -10.43 -13.602 1 98 143 THR B O 1
ATOM 2743 N N . LYS B 1 144 ? 0.31 -9.43 -12.883 1 97.38 144 LYS B N 1
ATOM 2744 C CA . LYS B 1 144 ? 0.238 -8.367 -13.891 1 97.38 144 LYS B CA 1
ATOM 2745 C C . LYS B 1 144 ? 0.328 -8.945 -15.297 1 97.38 144 LYS B C 1
ATOM 2747 O O . LYS B 1 144 ? -0.442 -8.562 -16.188 1 97.38 144 LYS B O 1
ATOM 2752 N N . ALA B 1 145 ? 1.283 -9.828 -15.516 1 96.94 145 ALA B N 1
ATOM 2753 C CA . ALA B 1 145 ? 1.441 -10.453 -16.828 1 96.94 145 ALA B CA 1
ATOM 2754 C C . ALA B 1 145 ? 0.178 -11.211 -17.219 1 96.94 145 ALA B C 1
ATOM 2756 O O . ALA B 1 145 ? -0.271 -11.117 -18.375 1 96.94 145 ALA B O 1
ATOM 2757 N N . LEU B 1 146 ? -0.417 -11.906 -16.297 1 96.88 146 LEU B N 1
ATOM 2758 C CA . LEU B 1 146 ? -1.619 -12.68 -16.562 1 96.88 146 LEU B CA 1
ATOM 2759 C C . LEU B 1 146 ? -2.775 -11.773 -16.969 1 96.88 146 LEU B C 1
ATOM 2761 O O . LEU B 1 146 ? -3.523 -12.086 -17.906 1 96.88 146 LEU B O 1
ATOM 2765 N N . VAL B 1 147 ? -2.924 -10.703 -16.25 1 95.56 147 VAL B N 1
ATOM 2766 C CA . VAL B 1 147 ? -4.008 -9.766 -16.516 1 95.56 147 VAL B CA 1
ATOM 2767 C C . VAL B 1 147 ? -3.832 -9.156 -17.906 1 95.56 147 VAL B C 1
ATOM 2769 O O . VAL B 1 147 ? -4.805 -8.992 -18.656 1 95.56 147 VAL B O 1
ATOM 2772 N N . GLU B 1 148 ? -2.605 -8.859 -18.312 1 96.19 148 GLU B N 1
ATOM 2773 C CA . GLU B 1 148 ? -2.322 -8.32 -19.641 1 96.19 148 GLU B CA 1
ATOM 2774 C C . GLU B 1 148 ? -2.615 -9.344 -20.734 1 96.19 148 GLU B C 1
ATOM 2776 O O . GLU B 1 148 ? -3.168 -9 -21.781 1 96.19 148 GLU B O 1
ATOM 2781 N N . LEU B 1 149 ? -2.227 -10.555 -20.484 1 95.81 149 LEU B N 1
ATOM 2782 C CA . LEU B 1 149 ? -2.473 -11.617 -21.453 1 95.81 149 LEU B CA 1
ATOM 2783 C C . LEU B 1 149 ? -3.969 -11.859 -21.625 1 95.81 149 LEU B C 1
ATOM 2785 O O . LEU B 1 149 ? -4.445 -12.062 -22.734 1 95.81 149 LEU B O 1
ATOM 2789 N N . ARG B 1 150 ? -4.648 -11.812 -20.562 1 93.81 150 ARG B N 1
ATOM 2790 C CA . ARG B 1 150 ? -6.098 -11.969 -20.625 1 93.81 150 ARG B CA 1
ATOM 2791 C C . ARG B 1 150 ? -6.738 -10.867 -21.453 1 93.81 150 ARG B C 1
ATOM 2793 O O . ARG B 1 150 ? -7.719 -11.102 -22.172 1 93.81 150 ARG B O 1
ATOM 2800 N N . ALA B 1 151 ? -6.133 -9.688 -21.422 1 94.12 151 ALA B N 1
ATOM 2801 C CA . ALA B 1 151 ? -6.641 -8.539 -22.172 1 94.12 151 ALA B CA 1
ATOM 2802 C C . ALA B 1 151 ? -6.203 -8.602 -23.625 1 94.12 151 ALA B C 1
ATOM 2804 O O . ALA B 1 151 ? -6.484 -7.684 -24.406 1 94.12 151 ALA B O 1
ATOM 2805 N N . GLY B 1 152 ? -5.473 -9.664 -23.969 1 94.56 152 GLY B N 1
ATOM 2806 C CA . GLY B 1 152 ? -5.074 -9.867 -25.359 1 94.56 152 GLY B CA 1
ATOM 2807 C C . GLY B 1 152 ? -3.717 -9.273 -25.688 1 94.56 152 GLY B C 1
ATOM 2808 O O . GLY B 1 152 ? -3.314 -9.234 -26.844 1 94.56 152 GLY B O 1
ATOM 2809 N N . ASN B 1 153 ? -3.07 -8.719 -24.688 1 96 153 ASN B N 1
ATOM 2810 C CA . ASN B 1 153 ? -1.761 -8.109 -24.906 1 96 153 ASN B CA 1
ATOM 2811 C C . ASN B 1 153 ? -0.657 -9.164 -24.938 1 96 153 ASN B C 1
ATOM 2813 O O . ASN B 1 153 ? -0.031 -9.453 -23.922 1 96 153 ASN B O 1
ATOM 2817 N N . LYS B 1 154 ? -0.26 -9.602 -26.125 1 95.25 154 LYS B N 1
ATOM 2818 C CA . LYS B 1 154 ? 0.688 -10.695 -26.312 1 95.25 154 LYS B CA 1
ATOM 2819 C C . LYS B 1 154 ? 2.117 -10.242 -26.031 1 95.25 154 LYS B C 1
ATOM 2821 O O . LYS B 1 154 ? 3.023 -11.07 -25.906 1 95.25 154 LYS B O 1
ATOM 2826 N N . GLU B 1 155 ? 2.297 -8.945 -25.844 1 94 155 GLU B N 1
ATOM 2827 C CA . GLU B 1 155 ? 3.615 -8.422 -25.5 1 94 155 GLU B CA 1
ATOM 2828 C C . GLU B 1 155 ? 4.094 -8.992 -24.156 1 94 155 GLU B C 1
ATOM 2830 O O . GLU B 1 155 ? 5.297 -9.039 -23.891 1 94 155 GLU B O 1
ATOM 2835 N N . PHE B 1 156 ? 3.176 -9.539 -23.344 1 95.75 156 PHE B N 1
ATOM 2836 C CA . PHE B 1 156 ? 3.514 -9.961 -22 1 95.75 156 PHE B CA 1
ATOM 2837 C C . PHE B 1 156 ? 3.754 -11.461 -21.938 1 95.75 156 PHE B C 1
ATOM 2839 O O . PHE B 1 156 ? 3.982 -12.016 -20.859 1 95.75 156 PHE B O 1
ATOM 2846 N N . GLU B 1 157 ? 3.707 -12.164 -23.109 1 96.44 157 GLU B N 1
ATOM 2847 C CA . GLU B 1 157 ? 3.977 -13.594 -23.125 1 96.44 157 GLU B CA 1
ATOM 2848 C C . GLU B 1 157 ? 5.379 -13.898 -22.609 1 96.44 157 GLU B C 1
ATOM 2850 O O . GLU B 1 157 ? 5.566 -14.812 -21.797 1 96.44 157 GLU B O 1
ATOM 2855 N N . GLY B 1 158 ? 6.312 -13.117 -23.141 1 94.56 158 GLY B N 1
ATOM 2856 C CA . GLY B 1 158 ? 7.68 -13.281 -22.672 1 94.56 158 GLY B CA 1
ATOM 2857 C C . GLY B 1 158 ? 7.848 -12.969 -21.188 1 94.56 158 GLY B C 1
ATOM 2858 O O . GLY B 1 158 ? 8.555 -13.688 -20.484 1 94.56 158 GLY B O 1
ATOM 2859 N N . THR B 1 159 ? 7.227 -11.891 -20.766 1 93.81 159 THR B N 1
ATOM 2860 C CA . THR B 1 159 ? 7.266 -11.5 -19.359 1 93.81 159 THR B CA 1
ATOM 2861 C C . THR B 1 159 ? 6.699 -12.609 -18.469 1 93.81 159 THR B C 1
ATOM 2863 O O . THR B 1 159 ? 7.281 -12.938 -17.438 1 93.81 159 THR B O 1
ATOM 2866 N N . GLU B 1 160 ? 5.559 -13.148 -18.875 1 96.88 160 GLU B N 1
ATOM 2867 C CA . GLU B 1 160 ? 4.934 -14.227 -18.125 1 96.88 160 GLU B CA 1
ATOM 2868 C C . GLU B 1 160 ? 5.887 -15.414 -17.953 1 96.88 160 GLU B C 1
ATOM 2870 O O . GLU B 1 160 ? 6.047 -15.938 -16.844 1 96.88 160 GLU B O 1
ATOM 2875 N N . ARG B 1 161 ? 6.539 -15.844 -18.984 1 96.88 161 ARG B N 1
ATOM 2876 C CA . ARG B 1 161 ? 7.469 -16.969 -18.953 1 96.88 161 ARG B CA 1
ATOM 2877 C C . ARG B 1 161 ? 8.672 -16.656 -18.062 1 96.88 161 ARG B C 1
ATOM 2879 O O . ARG B 1 161 ? 9.078 -17.5 -17.25 1 96.88 161 ARG B O 1
ATOM 2886 N N . LYS B 1 162 ? 9.195 -15.492 -18.203 1 95.06 162 LYS B N 1
ATOM 2887 C CA . LYS B 1 162 ? 10.391 -15.102 -17.453 1 95.06 162 LYS B CA 1
ATOM 2888 C C . LYS B 1 162 ? 10.094 -15.008 -15.953 1 95.06 162 LYS B C 1
ATOM 2890 O O . LYS B 1 162 ? 10.883 -15.461 -15.125 1 95.06 162 LYS B O 1
ATOM 2895 N N . VAL B 1 163 ? 8.969 -14.375 -15.641 1 96.56 163 VAL B N 1
ATOM 2896 C CA . VAL B 1 163 ? 8.617 -14.203 -14.234 1 96.56 163 VAL B CA 1
ATOM 2897 C C . VAL B 1 163 ? 8.305 -15.562 -13.609 1 96.56 163 VAL B C 1
ATOM 2899 O O . VAL B 1 163 ? 8.688 -15.828 -12.469 1 96.56 163 VAL B O 1
ATOM 2902 N N . MET B 1 164 ? 7.633 -16.453 -14.344 1 97.44 164 MET B N 1
ATOM 2903 C CA . MET B 1 164 ? 7.359 -17.781 -13.828 1 97.44 164 MET B CA 1
ATOM 2904 C C . MET B 1 164 ? 8.656 -18.547 -13.586 1 97.44 164 MET B C 1
ATOM 2906 O O . MET B 1 164 ? 8.797 -19.25 -12.578 1 97.44 164 MET B O 1
ATOM 2910 N N . ALA B 1 165 ? 9.578 -18.422 -14.461 1 97.44 165 ALA B N 1
ATOM 2911 C CA . ALA B 1 165 ? 10.883 -19.062 -14.281 1 97.44 165 ALA B CA 1
ATOM 2912 C C . ALA B 1 165 ? 11.578 -18.547 -13.023 1 97.44 165 ALA B C 1
ATOM 2914 O O . ALA B 1 165 ? 12.188 -19.312 -12.281 1 97.44 165 ALA B O 1
ATOM 2915 N N . ALA B 1 166 ? 11.484 -17.234 -12.828 1 95.88 166 ALA B N 1
ATOM 2916 C CA . ALA B 1 166 ? 12.086 -16.625 -11.641 1 95.88 166 ALA B CA 1
ATOM 2917 C C . ALA B 1 166 ? 11.375 -17.078 -10.367 1 95.88 166 ALA B C 1
ATOM 2919 O O . ALA B 1 166 ? 11.984 -17.156 -9.305 1 95.88 166 ALA B O 1
ATOM 2920 N N . LEU B 1 167 ? 10.07 -17.375 -10.484 1 97.56 167 LEU B N 1
ATOM 2921 C CA . LEU B 1 167 ? 9.242 -17.781 -9.352 1 97.56 167 LEU B CA 1
ATOM 2922 C C . LEU B 1 167 ? 9.477 -19.25 -9.008 1 97.56 167 LEU B C 1
ATOM 2924 O O . LEU B 1 167 ? 9.18 -19.688 -7.895 1 97.56 167 LEU B O 1
ATOM 2928 N N . GLN B 1 168 ? 10.031 -20.031 -9.945 1 97.88 168 GLN B N 1
ATOM 2929 C CA . GLN B 1 168 ? 10.117 -21.484 -9.82 1 97.88 168 GLN B CA 1
ATOM 2930 C C . GLN B 1 168 ? 10.891 -21.875 -8.57 1 97.88 168 GLN B C 1
ATOM 2932 O O . GLN B 1 168 ? 10.453 -22.75 -7.812 1 97.88 168 GLN B O 1
ATOM 2937 N N . PRO B 1 169 ? 12.078 -21.281 -8.273 1 97.88 169 PRO B N 1
ATOM 2938 C CA . PRO B 1 169 ? 12.789 -21.656 -7.047 1 97.88 169 PRO B CA 1
ATOM 2939 C C . PRO B 1 169 ? 11.961 -21.406 -5.789 1 97.88 169 PRO B C 1
ATOM 2941 O O . PRO B 1 169 ? 12.047 -22.172 -4.824 1 97.88 169 PRO B O 1
ATOM 2944 N N . TYR B 1 170 ? 11.227 -20.359 -5.773 1 97.94 170 TYR B N 1
ATOM 2945 C CA . TYR B 1 170 ? 10.367 -20.062 -4.633 1 97.94 170 TYR B CA 1
ATOM 2946 C C . TYR B 1 170 ? 9.219 -21.062 -4.547 1 97.94 170 TYR B C 1
ATOM 2948 O O . TYR B 1 170 ? 8.836 -21.484 -3.457 1 97.94 170 TYR B O 1
ATOM 2956 N N . ARG B 1 171 ? 8.633 -21.375 -5.711 1 97.12 171 ARG B N 1
ATOM 2957 C CA . ARG B 1 171 ? 7.59 -22.391 -5.766 1 97.12 171 ARG B CA 1
ATOM 2958 C C . ARG B 1 171 ? 8.086 -23.719 -5.199 1 97.12 171 ARG B C 1
ATOM 2960 O O . ARG B 1 171 ? 7.359 -24.391 -4.477 1 97.12 171 ARG B O 1
ATOM 2967 N N . ASP B 1 172 ? 9.32 -24.078 -5.465 1 97.38 172 ASP B N 1
ATOM 2968 C CA . ASP B 1 172 ? 9.914 -25.344 -5.051 1 97.38 172 ASP B CA 1
ATOM 2969 C C . ASP B 1 172 ? 10.234 -25.344 -3.559 1 97.38 172 ASP B C 1
ATOM 2971 O O . ASP B 1 172 ? 10.109 -26.375 -2.891 1 97.38 172 ASP B O 1
ATOM 2975 N N . GLU B 1 173 ? 10.586 -24.188 -3.018 1 96.94 173 GLU B N 1
ATOM 2976 C CA . GLU B 1 173 ? 11.164 -24.156 -1.678 1 96.94 173 GLU B CA 1
ATOM 2977 C C . GLU B 1 173 ? 10.172 -23.594 -0.663 1 96.94 173 GLU B C 1
ATOM 2979 O O . GLU B 1 173 ? 10.336 -23.781 0.544 1 96.94 173 GLU B O 1
ATOM 2984 N N . MET B 1 174 ? 9.219 -22.875 -1.115 1 97.62 174 MET B N 1
ATOM 2985 C CA . MET B 1 174 ? 8.227 -22.25 -0.239 1 97.62 174 MET B CA 1
ATOM 2986 C C . MET B 1 174 ? 6.832 -22.781 -0.542 1 97.62 174 MET B C 1
ATOM 2988 O O . MET B 1 174 ? 6.176 -22.312 -1.475 1 97.62 174 MET B O 1
ATOM 2992 N N . PRO B 1 175 ? 6.395 -23.672 0.308 1 97.94 175 PRO B N 1
ATOM 2993 C CA . PRO B 1 175 ? 5.055 -24.203 0.054 1 97.94 175 PRO B CA 1
ATOM 2994 C C . PRO B 1 175 ? 3.984 -23.109 0.021 1 97.94 175 PRO B C 1
ATOM 2996 O O . PRO B 1 175 ? 2.973 -23.266 -0.668 1 97.94 175 PRO B O 1
ATOM 2999 N N . GLU B 1 176 ? 4.168 -22 0.772 1 98.12 176 GLU B N 1
ATOM 3000 C CA . GLU B 1 176 ? 3.252 -20.859 0.768 1 98.12 176 GLU B CA 1
ATOM 3001 C C . GLU B 1 176 ? 3.064 -20.312 -0.643 1 98.12 176 GLU B C 1
ATOM 3003 O O . GLU B 1 176 ? 1.956 -19.938 -1.024 1 98.12 176 GLU B O 1
ATOM 3008 N N . VAL B 1 177 ? 4.137 -20.219 -1.446 1 98.56 177 VAL B N 1
ATOM 3009 C CA . VAL B 1 177 ? 4.098 -19.672 -2.797 1 98.56 177 VAL B CA 1
ATOM 3010 C C . VAL B 1 177 ? 3.326 -20.625 -3.717 1 98.56 177 VAL B C 1
ATOM 3012 O O . VAL B 1 177 ? 2.479 -20.172 -4.496 1 98.56 177 VAL B O 1
ATOM 3015 N N . GLU B 1 178 ? 3.617 -21.906 -3.611 1 98.19 178 GLU B N 1
ATOM 3016 C CA . GLU B 1 178 ? 2.873 -22.875 -4.395 1 98.19 178 GLU B CA 1
ATOM 3017 C C . GLU B 1 178 ? 1.385 -22.844 -4.059 1 98.19 178 GLU B C 1
ATOM 3019 O O . GLU B 1 178 ? 0.54 -22.953 -4.949 1 98.19 178 GLU B O 1
ATOM 3024 N N . TRP B 1 179 ? 1.109 -22.781 -2.803 1 97.88 179 TRP B N 1
ATOM 3025 C CA . TRP B 1 179 ? -0.276 -22.703 -2.352 1 97.88 179 TRP B CA 1
ATOM 3026 C C . TRP B 1 179 ? -0.962 -21.469 -2.922 1 97.88 179 TRP B C 1
ATOM 3028 O O . TRP B 1 179 ? -2.096 -21.531 -3.404 1 97.88 179 TRP B O 1
ATOM 3038 N N . PHE B 1 180 ? -0.35 -20.297 -2.854 1 98.31 180 PHE B N 1
ATOM 3039 C CA . PHE B 1 180 ? -0.854 -19.031 -3.393 1 98.31 180 PHE B CA 1
ATOM 3040 C C . PHE B 1 180 ? -1.126 -19.156 -4.887 1 98.31 180 PHE B C 1
ATOM 3042 O O . PHE B 1 180 ? -2.199 -18.781 -5.359 1 98.31 180 PHE B O 1
ATOM 3049 N N . LEU B 1 181 ? -0.173 -19.719 -5.637 1 97.94 181 LEU B N 1
ATOM 3050 C CA . LEU B 1 181 ? -0.281 -19.891 -7.082 1 97.94 181 LEU B CA 1
ATOM 3051 C C . LEU B 1 181 ? -1.46 -20.781 -7.441 1 97.94 181 LEU B C 1
ATOM 3053 O O . LEU B 1 181 ? -2.193 -20.5 -8.391 1 97.94 181 LEU B O 1
ATOM 3057 N N . THR B 1 182 ? -1.672 -21.766 -6.652 1 96.88 182 THR B N 1
ATOM 3058 C CA . THR B 1 182 ? -2.678 -22.781 -6.949 1 96.88 182 THR B CA 1
ATOM 3059 C C . THR B 1 182 ? -4.07 -22.297 -6.566 1 96.88 182 THR B C 1
ATOM 3061 O O . THR B 1 182 ? -5.035 -22.516 -7.301 1 96.88 182 THR B O 1
ATOM 3064 N N . HIS B 1 183 ? -4.168 -21.562 -5.473 1 96.56 183 HIS B N 1
ATOM 3065 C CA . HIS B 1 183 ? -5.484 -21.312 -4.906 1 96.56 183 HIS B CA 1
ATOM 3066 C C . HIS B 1 183 ? -5.93 -19.875 -5.176 1 96.56 183 HIS B C 1
ATOM 3068 O O . HIS B 1 183 ? -7.129 -19.594 -5.176 1 96.56 183 HIS B O 1
ATOM 3074 N N . LEU B 1 184 ? -4.961 -18.953 -5.387 1 97.19 184 LEU B N 1
ATOM 3075 C CA . LEU B 1 184 ? -5.348 -17.562 -5.418 1 97.19 184 LEU B CA 1
ATOM 3076 C C . LEU B 1 184 ? -5.105 -16.953 -6.797 1 97.19 184 LEU B C 1
ATOM 3078 O O . LEU B 1 184 ? -5.895 -16.125 -7.27 1 97.19 184 LEU B O 1
ATOM 3082 N N . VAL B 1 185 ? -4.141 -17.359 -7.547 1 97.12 185 VAL B N 1
ATOM 3083 C CA . VAL B 1 185 ? -3.686 -16.719 -8.773 1 97.12 185 VAL B CA 1
ATOM 3084 C C . VAL B 1 185 ? -4.684 -16.969 -9.898 1 97.12 185 VAL B C 1
ATOM 3086 O O . VAL B 1 185 ? -4.922 -16.094 -10.734 1 97.12 185 VAL B O 1
ATOM 3089 N N . PRO B 1 186 ? -5.324 -18.172 -10.031 1 95.94 186 PRO B N 1
ATOM 3090 C CA . PRO B 1 186 ? -6.246 -18.422 -11.148 1 95.94 186 PRO B CA 1
ATOM 3091 C C . PRO B 1 186 ? -7.344 -17.375 -11.25 1 95.94 186 PRO B C 1
ATOM 3093 O O . PRO B 1 186 ? -7.793 -17.047 -12.359 1 95.94 186 PRO B O 1
ATOM 3096 N N . ALA B 1 187 ? -7.746 -16.766 -10.156 1 95.19 187 ALA B N 1
ATOM 3097 C CA . ALA B 1 187 ? -8.82 -15.773 -10.141 1 95.19 187 ALA B CA 1
ATOM 3098 C C . ALA B 1 187 ? -8.422 -14.508 -10.898 1 95.19 187 ALA B C 1
ATOM 3100 O O . ALA B 1 187 ? -9.281 -13.742 -11.336 1 95.19 187 ALA B O 1
ATOM 3101 N N . PHE B 1 188 ? -7.137 -14.25 -11.055 1 95.12 188 PHE B N 1
ATOM 3102 C CA . PHE B 1 188 ? -6.656 -13.062 -11.75 1 95.12 188 PHE B CA 1
ATOM 3103 C C . PHE B 1 188 ? -6.949 -13.156 -13.242 1 95.12 188 PHE B C 1
ATOM 3105 O O . PHE B 1 188 ? -6.867 -12.156 -13.961 1 95.12 188 PHE B O 1
ATOM 3112 N N . GLN B 1 189 ? -7.32 -14.328 -13.703 1 93.38 189 GLN B N 1
ATOM 3113 C CA . GLN B 1 189 ? -7.66 -14.516 -15.109 1 93.38 189 GLN B CA 1
ATOM 3114 C C . GLN B 1 189 ? -9.172 -14.445 -15.32 1 93.38 189 GLN B C 1
ATOM 3116 O O . GLN B 1 189 ? -9.656 -14.656 -16.438 1 93.38 189 GLN B O 1
ATOM 3121 N N . MET B 1 190 ? -9.883 -14.117 -14.312 1 92.12 190 MET B N 1
ATOM 3122 C CA . MET B 1 190 ? -11.336 -13.992 -14.406 1 92.12 190 MET B CA 1
ATOM 3123 C C . MET B 1 190 ? -11.734 -12.562 -14.766 1 92.12 190 MET B C 1
ATOM 3125 O O . MET B 1 190 ? -11.031 -11.609 -14.43 1 92.12 190 MET B O 1
ATOM 3129 N N . THR B 1 191 ? -12.875 -12.461 -15.492 1 90.69 191 THR B N 1
ATOM 3130 C CA . THR B 1 191 ? -13.438 -11.148 -15.758 1 90.69 191 THR B CA 1
ATOM 3131 C C . THR B 1 191 ? -14.086 -10.57 -14.5 1 90.69 191 THR B C 1
ATOM 3133 O O . THR B 1 191 ? -14.344 -11.297 -13.539 1 90.69 191 THR B O 1
ATOM 3136 N N . ILE B 1 192 ? -14.25 -9.281 -14.57 1 87.5 192 ILE B N 1
ATOM 3137 C CA . ILE B 1 192 ? -14.883 -8.633 -13.43 1 87.5 192 ILE B CA 1
ATOM 3138 C C . ILE B 1 192 ? -16.266 -9.219 -13.203 1 87.5 192 ILE B C 1
ATOM 3140 O O . ILE B 1 192 ? -16.719 -9.375 -12.062 1 87.5 192 ILE B O 1
ATOM 3144 N N . ASP B 1 193 ? -17.016 -9.57 -14.234 1 89.25 193 ASP B N 1
ATOM 3145 C CA . ASP B 1 193 ? -18.328 -10.18 -14.117 1 89.25 193 ASP B CA 1
ATOM 3146 C C . ASP B 1 193 ? -18.25 -11.531 -13.406 1 89.25 193 ASP B C 1
ATOM 3148 O O . ASP B 1 193 ? -19.062 -11.82 -12.523 1 89.25 193 ASP B O 1
ATOM 3152 N N . ASP B 1 194 ? -17.266 -12.297 -13.789 1 90.75 194 ASP B N 1
ATOM 3153 C CA . ASP B 1 194 ? -17.078 -13.609 -13.172 1 90.75 194 ASP B CA 1
ATOM 3154 C C . ASP B 1 194 ? -16.672 -13.477 -11.703 1 90.75 194 ASP B C 1
ATOM 3156 O O . ASP B 1 194 ? -17.094 -14.266 -10.859 1 90.75 194 ASP B O 1
ATOM 3160 N N . LEU B 1 195 ? -15.828 -12.461 -11.445 1 90.38 195 LEU B N 1
ATOM 3161 C CA . LEU B 1 195 ? -15.383 -12.219 -10.07 1 90.38 195 LEU B CA 1
ATOM 3162 C C . LEU B 1 195 ? -16.562 -11.836 -9.18 1 90.38 195 LEU B C 1
ATOM 3164 O O . LEU B 1 195 ? -16.703 -12.375 -8.078 1 90.38 195 LEU B O 1
ATOM 3168 N N . VAL B 1 196 ? -17.344 -10.977 -9.664 1 86.06 196 VAL B N 1
ATOM 3169 C CA . VAL B 1 196 ? -18.484 -10.492 -8.898 1 86.06 196 VAL B CA 1
ATOM 3170 C C . VAL B 1 196 ? -19.5 -11.625 -8.711 1 86.06 196 VAL B C 1
ATOM 3172 O O . VAL B 1 196 ? -20.062 -11.797 -7.625 1 86.06 196 VAL B O 1
ATOM 3175 N N . GLU B 1 197 ? -19.734 -12.414 -9.711 1 87.62 197 GLU B N 1
ATOM 3176 C CA . GLU B 1 197 ? -20.641 -13.562 -9.609 1 87.62 197 GLU B CA 1
ATOM 3177 C C . GLU B 1 197 ? -20.125 -14.57 -8.578 1 87.62 197 GLU B C 1
ATOM 3179 O O . GLU B 1 197 ? -20.906 -15.086 -7.781 1 87.62 197 GLU B O 1
ATOM 3184 N N . ALA B 1 198 ? -18.891 -14.773 -8.656 1 87.31 198 ALA B N 1
ATOM 3185 C CA . ALA B 1 198 ? -18.297 -15.703 -7.699 1 87.31 198 ALA B CA 1
ATOM 3186 C C . ALA B 1 198 ? -18.406 -15.172 -6.273 1 87.31 198 ALA B C 1
ATOM 3188 O O . ALA B 1 198 ? -18.625 -15.945 -5.336 1 87.31 198 ALA B O 1
ATOM 3189 N N . ALA B 1 199 ? -18.234 -13.852 -6.129 1 85.94 199 ALA B N 1
ATOM 3190 C CA . ALA B 1 199 ? -18.281 -13.227 -4.812 1 85.94 199 ALA B CA 1
ATOM 3191 C C . ALA B 1 199 ? -19.688 -13.297 -4.219 1 85.94 199 ALA B C 1
ATOM 3193 O O . ALA B 1 199 ? -19.844 -13.484 -3.01 1 85.94 199 ALA B O 1
ATOM 3194 N N . PHE B 1 200 ? -20.641 -13.211 -5.004 1 82.81 200 PHE B N 1
ATOM 3195 C CA . PHE B 1 200 ? -22.016 -13.172 -4.508 1 82.81 200 PHE B CA 1
ATOM 3196 C C . PHE B 1 200 ? -22.609 -14.578 -4.457 1 82.81 200 PHE B C 1
ATOM 3198 O O . PHE B 1 200 ? -23.672 -14.781 -3.871 1 82.81 200 PHE B O 1
ATOM 3205 N N . ALA B 1 201 ? -21.953 -15.523 -5.16 1 76.56 201 ALA B N 1
ATOM 3206 C CA . ALA B 1 201 ? -22.422 -16.906 -5.133 1 76.56 201 ALA B CA 1
ATOM 3207 C C . ALA B 1 201 ? -22.078 -17.578 -3.805 1 76.56 201 ALA B C 1
ATOM 3209 O O . ALA B 1 201 ? -22.609 -18.641 -3.488 1 76.56 201 ALA B O 1
ATOM 3210 N N . GLN B 1 202 ? -21.219 -16.859 -3.055 1 69.56 202 GLN B N 1
ATOM 3211 C CA . GLN B 1 202 ? -20.797 -17.5 -1.812 1 69.56 202 GLN B CA 1
ATOM 3212 C C . GLN B 1 202 ? -21.922 -17.5 -0.785 1 69.56 202 GLN B C 1
ATOM 3214 O O . GLN B 1 202 ? -22.641 -16.5 -0.657 1 69.56 202 GLN B O 1
ATOM 3219 N N . PRO B 1 203 ? -22.266 -18.766 -0.245 1 58.88 203 PRO B N 1
ATOM 3220 C CA . PRO B 1 203 ? -23.328 -18.844 0.757 1 58.88 203 PRO B CA 1
ATOM 3221 C C . PRO B 1 203 ? -23.078 -17.938 1.956 1 58.88 203 PRO B C 1
ATOM 3223 O O . PRO B 1 203 ? -21.922 -17.75 2.359 1 58.88 203 PRO B O 1
ATOM 3226 N N . GLN B 1 204 ? -23.906 -16.844 2.199 1 47.78 204 GLN B N 1
ATOM 3227 C CA . GLN B 1 204 ? -23.844 -16.016 3.402 1 47.78 204 GLN B CA 1
ATOM 3228 C C . GLN B 1 204 ? -23.891 -16.875 4.66 1 47.78 204 GLN B C 1
ATOM 3230 O O . GLN B 1 204 ? -24.562 -17.906 4.688 1 47.78 204 GLN B O 1
#

Organism: Ferrimonas balearica (strain DSM 9799 / CCM 4581 / KCTC 23876 / PAT) (NCBI:txid550540)

InterPro domains:
  IPR003607 HD/PDEase domain [SM00471] (25-151)

pLDDT: mean 93.3, std 6.91, range [47.78, 98.81]

Foldseek 3Di:
DAQCLVVLLVCQQVQWPPVVLPFPDIDGRQNLLQQLLVQLLQLQVCCVPVVVVDDHDDSNVLSLLSSQACSLCSPVGDDDPCQLVVDPVSVVVSVVSLQVSLVVSLVSHPPVCSVVCSCSNVVVDDPVSSLSSVLSSLLSQLLSLLLRVLVVRCSSVVVNVVSVVVNVVVVVPRVSSVCCVVPPSVCSSDDPVVVVCVVVVDDD/DAQCLVVLLVCQQVQWPPVVLPFPDIDGRQNLLQQLLVQLLQLQVCCVPVVVVDDHDDSNVLSLLSSQACSLCSPVGDDDPCQLVVDPVSVVVSVVSLQVSLVVSLVSDDPVCSVVCSCSNVVVDDPVSSLSSVLSSLLSQLLSLLLRVLVVRCSSVVVNVVSVVVNVVVVVPRVSSVVCVVPPSVCSSDDPVVVVCVVVVDDD